Protein AF-A0A943JZH3-F1 (afdb_monomer)

Mean predicted aligned error: 11.74 Å

pLDDT: mean 83.32, std 17.4, range [35.25, 98.69]

Sequence (538 aa):
MVIEKIKKSIILELNKSLDDVIRSIFKEIKNKNYLTVEKKFIINEVYYKFIHKQYTEQYEPFYYLFWEKISEEEIEKRYKSALNTISNKPTLIKSKIENLINNKKSITNIKQYYIDKAILFNNYVKEQEKDKEHLQIINIKNDKIKSFGIDYYFNLINCLYDRLNNYCHLVIVFNEDYYINKWELISKISVFCENFKSEINFKPFIKIQEKLEQDLQENLKSNKYINFNKDLQNEILNFYSAISYGFYFKDLFISNDSKTNILVLQKIQYDESIVFCPNCFSDKVGGNSYTKLLQKSFECSNDNCIAKNRDLRGKRYTFLSAKIQNKKFDLKEKDYVPKEIYKSFRRDIFDKKVDILEHLIYLYTFTNENILLYDMDINIEKYNTLERNIYNYESYLYDDKNINSFFKLPIIRIMISVIKSIKESKEDYIVTDDILIKNANSTDFLYSLNKNQFNIAITSPPYYNARDYSKWENMILYFIDMVINAKYLYDKIEDNGYYVYNISDIVAMDNIYVKSKMCKKRQMLSSYSVVFFSLLGF

Radius of gyration: 29.94 Å; Cα contacts (8 Å, |Δi|>4): 718; chains: 1; bounding box: 66×67×86 Å

Nearest PDB structures (foldseek):
  3ajd-assembly1_A  TM=4.504E-01  e=1.687E+00  Methanocaldococcus jannaschii
  8rpr-assembly1_A  TM=4.526E-01  e=2.588E+00  Streptomyces griseoviridis
  3a4t-assembly2_B  TM=4.773E-01  e=6.779E+00  Methanocaldococcus jannaschii
  3v8v-assembly2_B  TM=4.664E-01  e=7.959E+00  Escherichia coli K-12
  3m6u-assembly1_A  TM=4.087E-01  e=7.959E+00  Thermus thermophilus HB8

Foldseek 3Di:
DLVVVVVVQLLVQLLVVCVVVLVVLVVVCVVVVLDPDDPVVCSPPVSVCVVVVNDDPSCVSVVVSSCVRDPPVRSVVSSVVSVVVPVVCVVLCVLVSCLCVVCVDPPVVLVVLLLVLLVVQVVVVCVLCPQAFQEEEEEDDVVCCVVFNLVVVLVVLVVNQVRHDAQGKYKYKYADDDDPCPLLSVLLVVVSQFFQDWAQPQVQLVVCLVVLLVVVLVVQVPDPQFQDDPLLSVLSCVLSNTDGGHWAWDAWAAEPVRRMIMTMTGHHAQDPDQRADSQNRDSQWDWPDAQAVSWIKIKHQDQSRPQQDPVRTGDIDTSVRSNVVSCVSVADPLQDQDPVLVVQCPPSYHHPVDPPVSSCCNVRDGAQGEYEYEPDPDDCVVCVVSRYHYDYDYDDDDPPHDDPSSCVGSLNVSLLVLLVRGDQAPQQDDDPDPDDDDDDDLLVVLSHHHFARAQEAADADQADVPDPVHDDQAQSVVLSVVLSSLLSVVRRHHVNGYYHYDDDWDQDQRCSSHNDSNSGGTGPPVSSSSNSSVSSPD

Structure (mmCIF, N/CA/C/O backbone):
data_AF-A0A943JZH3-F1
#
_entry.id   AF-A0A943JZH3-F1
#
loop_
_atom_site.group_PDB
_atom_site.id
_atom_site.type_symbol
_atom_site.label_atom_id
_atom_site.label_alt_id
_atom_site.label_comp_id
_atom_site.label_asym_id
_atom_site.label_entity_id
_atom_site.label_seq_id
_atom_site.pdbx_PDB_ins_code
_atom_site.Cartn_x
_atom_site.Cartn_y
_atom_site.Cartn_z
_atom_site.occupancy
_atom_site.B_iso_or_equiv
_atom_site.auth_seq_id
_atom_site.auth_comp_id
_atom_site.auth_asym_id
_atom_site.auth_atom_id
_atom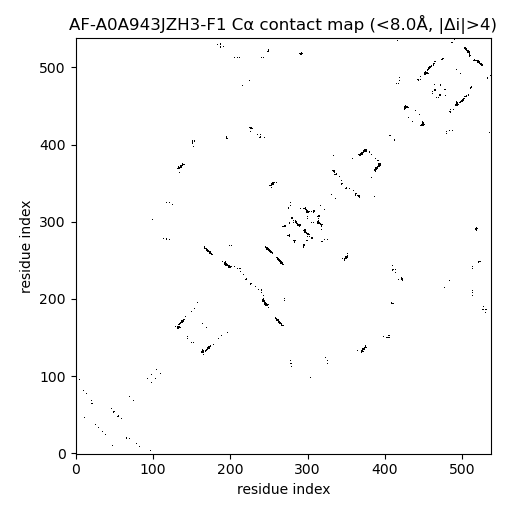_site.pdbx_PDB_model_num
ATOM 1 N N . MET A 1 1 ? 22.282 21.977 -49.004 1.00 36.91 1 MET A N 1
ATOM 2 C CA . MET A 1 1 ? 22.095 21.048 -47.858 1.00 36.91 1 MET A CA 1
ATOM 3 C C . MET A 1 1 ? 21.893 21.752 -46.503 1.00 36.91 1 MET A C 1
ATOM 5 O O . MET A 1 1 ? 21.003 21.350 -45.768 1.00 36.91 1 MET A O 1
ATOM 9 N N . VAL A 1 2 ? 22.656 22.799 -46.151 1.00 35.25 2 VAL A N 1
ATOM 10 C CA . VAL A 1 2 ? 22.447 23.583 -44.904 1.00 35.25 2 VAL A CA 1
ATOM 11 C C . VAL A 1 2 ? 21.152 24.412 -44.949 1.00 35.25 2 VAL A C 1
ATOM 13 O O . VAL A 1 2 ? 20.365 24.373 -44.009 1.00 35.25 2 VAL A O 1
ATOM 16 N N . ILE A 1 3 ? 20.866 25.054 -46.086 1.00 40.19 3 ILE A N 1
ATOM 17 C CA . ILE A 1 3 ? 19.634 25.833 -46.325 1.00 40.19 3 ILE A CA 1
ATOM 18 C C . ILE A 1 3 ? 18.367 24.969 -46.172 1.00 40.19 3 ILE A C 1
ATOM 20 O O . ILE A 1 3 ? 17.413 25.365 -45.516 1.00 40.19 3 ILE A O 1
ATOM 24 N N . GLU A 1 4 ? 18.387 23.747 -46.705 1.00 46.22 4 GLU A N 1
ATOM 25 C CA . GLU A 1 4 ? 17.337 22.723 -46.549 1.00 46.22 4 GLU A CA 1
ATOM 26 C C . GLU A 1 4 ? 17.054 22.369 -45.073 1.00 46.22 4 GLU A C 1
ATOM 28 O O . GLU A 1 4 ? 15.905 22.209 -44.659 1.00 46.22 4 GLU A O 1
ATOM 33 N N . LYS A 1 5 ? 18.100 22.292 -44.242 1.00 43.66 5 LYS A N 1
ATOM 34 C CA . LYS A 1 5 ? 17.989 21.971 -42.809 1.00 43.66 5 LYS A CA 1
ATOM 35 C C . LYS A 1 5 ? 17.507 23.159 -41.969 1.00 43.66 5 LYS A C 1
ATOM 37 O O . LYS A 1 5 ? 16.774 22.961 -40.997 1.00 43.66 5 LYS A O 1
ATOM 42 N N . ILE A 1 6 ? 17.864 24.380 -42.370 1.00 47.06 6 ILE A N 1
ATOM 43 C CA . ILE A 1 6 ? 17.334 25.623 -41.793 1.00 47.06 6 ILE A CA 1
ATOM 44 C C . ILE A 1 6 ? 15.840 25.740 -42.117 1.00 47.06 6 ILE A C 1
ATOM 46 O O . ILE A 1 6 ? 15.041 25.937 -41.204 1.00 47.06 6 ILE A O 1
ATOM 50 N N . LYS A 1 7 ? 15.445 25.479 -43.373 1.00 49.16 7 LYS A N 1
ATOM 51 C CA . LYS A 1 7 ? 14.034 25.401 -43.785 1.00 49.16 7 LYS A CA 1
ATOM 52 C C . LYS A 1 7 ? 13.256 24.388 -42.940 1.00 49.16 7 LYS A C 1
ATOM 54 O O . LYS A 1 7 ? 12.235 24.746 -42.368 1.00 49.16 7 LYS A O 1
ATOM 59 N N . LYS A 1 8 ? 13.771 23.167 -42.746 1.00 51.53 8 LYS A N 1
ATOM 60 C CA . LYS A 1 8 ? 13.128 22.162 -41.872 1.00 51.53 8 LYS A CA 1
ATOM 61 C C . LYS A 1 8 ? 12.994 22.609 -40.414 1.00 51.53 8 LYS A C 1
ATOM 63 O O . LYS A 1 8 ? 11.978 22.320 -39.794 1.00 51.53 8 LYS A O 1
ATOM 68 N N . SER A 1 9 ? 13.979 23.322 -39.869 1.00 50.03 9 SER A N 1
ATOM 69 C CA . SER A 1 9 ? 13.925 23.840 -38.490 1.00 50.03 9 SER A CA 1
ATOM 70 C C . SER A 1 9 ? 12.879 24.945 -38.326 1.00 50.03 9 SER A C 1
ATOM 72 O O . SER A 1 9 ? 12.136 24.937 -37.348 1.00 50.03 9 SER A O 1
ATOM 74 N N . ILE A 1 10 ? 12.774 25.837 -39.315 1.00 52.81 10 ILE A N 1
ATOM 75 C CA . ILE A 1 10 ? 11.742 26.880 -39.385 1.00 52.81 10 ILE A CA 1
ATOM 76 C C . ILE A 1 10 ? 10.349 26.242 -39.497 1.00 52.81 10 ILE A C 1
ATOM 78 O O . ILE A 1 10 ? 9.452 26.590 -38.736 1.00 52.81 10 ILE A O 1
ATOM 82 N N . ILE A 1 11 ? 10.190 25.234 -40.364 1.00 53.19 11 ILE A N 1
ATOM 83 C CA . ILE A 1 11 ? 8.950 24.455 -40.526 1.00 53.19 11 ILE A CA 1
ATOM 84 C C . ILE A 1 11 ? 8.542 23.772 -39.213 1.00 53.19 11 ILE A C 1
ATOM 86 O O . ILE A 1 11 ? 7.365 23.756 -38.863 1.00 53.19 11 ILE A O 1
ATOM 90 N N . LEU A 1 12 ? 9.501 23.237 -38.453 1.00 54.97 12 LEU A N 1
ATOM 91 C CA . LEU A 1 12 ? 9.238 22.594 -37.164 1.00 54.97 12 LEU A CA 1
ATOM 92 C C . LEU A 1 12 ? 8.768 23.592 -36.101 1.00 54.97 12 LEU A C 1
ATOM 94 O O . LEU A 1 12 ? 7.904 23.253 -35.298 1.00 54.97 12 LEU A O 1
ATOM 98 N N . GLU A 1 13 ? 9.324 24.803 -36.079 1.00 56.16 13 GLU A N 1
ATOM 99 C CA . GLU A 1 13 ? 8.929 25.849 -35.129 1.00 56.16 13 GLU A CA 1
ATOM 100 C C . GLU A 1 13 ? 7.569 26.466 -35.486 1.00 56.16 13 GLU A C 1
ATOM 102 O O . GLU A 1 13 ? 6.725 26.670 -34.616 1.00 56.16 13 GLU A O 1
ATOM 107 N N . LEU A 1 14 ? 7.297 26.625 -36.780 1.00 56.81 14 LEU A N 1
ATOM 108 C CA . LEU A 1 14 ? 5.980 26.983 -37.302 1.00 56.81 14 LEU A CA 1
ATOM 109 C C . LEU A 1 14 ? 4.910 25.950 -36.947 1.00 56.81 14 LEU A C 1
ATOM 111 O O . LEU A 1 14 ? 3.885 26.309 -36.371 1.00 56.81 14 LEU A O 1
ATOM 115 N N . ASN A 1 15 ? 5.182 24.664 -37.190 1.00 57.47 15 ASN A N 1
ATOM 116 C CA . ASN A 1 15 ? 4.299 23.559 -36.806 1.00 57.47 15 ASN A CA 1
ATOM 117 C C . ASN A 1 15 ? 3.956 23.586 -35.313 1.00 57.47 15 ASN A C 1
ATOM 119 O O . ASN A 1 15 ? 2.825 23.315 -34.918 1.00 57.47 15 ASN A O 1
ATOM 123 N N . LYS A 1 16 ? 4.925 23.939 -34.461 1.00 58.56 16 LYS A N 1
ATOM 124 C CA . LYS A 1 16 ? 4.704 24.056 -33.014 1.00 58.56 16 LYS A CA 1
ATOM 125 C C . LYS A 1 16 ? 3.783 25.209 -32.646 1.00 58.56 16 LYS A C 1
ATOM 127 O O . LYS A 1 16 ? 3.013 25.049 -31.699 1.00 58.56 16 LYS A O 1
ATOM 132 N N . SER A 1 17 ? 3.875 26.334 -33.355 1.00 64.19 17 SER A N 1
ATOM 133 C CA . SER A 1 17 ? 2.992 27.484 -33.151 1.00 64.19 17 SER A CA 1
ATOM 134 C C . SER A 1 17 ? 1.557 27.197 -33.594 1.00 64.19 17 SER A C 1
ATOM 136 O O . SER A 1 17 ? 0.642 27.825 -33.086 1.00 64.19 17 SER A O 1
ATOM 138 N N . LEU A 1 18 ? 1.346 26.228 -34.491 1.00 62.41 18 LEU A N 1
ATOM 139 C CA . LEU A 1 18 ? 0.044 25.881 -35.074 1.00 62.41 18 LEU A CA 1
ATOM 140 C C . LEU A 1 18 ? -0.568 24.588 -34.508 1.00 62.41 18 LEU A C 1
ATOM 142 O O . LEU A 1 18 ? -1.625 24.160 -34.963 1.00 62.41 18 LEU A O 1
ATOM 146 N N . ASP A 1 19 ? 0.070 23.965 -33.511 1.00 65.50 19 ASP A N 1
ATOM 147 C CA . ASP A 1 19 ? -0.295 22.637 -32.989 1.00 65.50 19 ASP A CA 1
ATOM 148 C C . ASP A 1 19 ? -1.756 22.572 -32.502 1.00 65.50 19 ASP A C 1
ATOM 150 O O . ASP A 1 19 ? -2.438 21.576 -32.729 1.00 65.50 19 ASP A O 1
ATOM 154 N N . ASP A 1 20 ? -2.282 23.644 -31.908 1.00 68.12 20 ASP A N 1
ATOM 155 C CA . ASP A 1 20 ? -3.675 23.688 -31.441 1.00 68.12 20 ASP A CA 1
ATOM 156 C C . ASP A 1 20 ? -4.684 23.745 -32.600 1.00 68.12 20 ASP A C 1
ATOM 158 O O . ASP A 1 20 ? -5.693 23.034 -32.578 1.00 68.12 20 ASP A O 1
ATOM 162 N N . VAL A 1 21 ? -4.368 24.500 -33.659 1.00 69.25 21 VAL A N 1
ATOM 163 C CA . VAL A 1 21 ? -5.164 24.563 -34.899 1.00 69.25 21 VAL A CA 1
ATOM 164 C C . VAL A 1 21 ? -5.150 23.198 -35.588 1.00 69.25 21 VAL A C 1
ATOM 166 O O . VAL A 1 21 ? -6.199 22.650 -35.924 1.00 69.25 21 VAL A O 1
ATOM 169 N N . ILE A 1 22 ? -3.970 22.584 -35.693 1.00 65.56 22 ILE A N 1
ATOM 170 C CA . ILE A 1 22 ? -3.788 21.252 -36.277 1.00 65.56 22 ILE A CA 1
ATOM 171 C C . ILE A 1 22 ? -4.570 20.202 -35.477 1.00 65.56 22 ILE A C 1
ATOM 173 O O . ILE A 1 22 ? -5.293 19.396 -36.058 1.00 65.56 22 ILE A O 1
ATOM 177 N N . ARG A 1 23 ? -4.494 20.207 -34.140 1.00 67.50 23 ARG A N 1
ATOM 178 C CA . ARG A 1 23 ? -5.261 19.281 -33.285 1.00 67.50 23 ARG A CA 1
ATOM 179 C C . ARG A 1 23 ? -6.768 19.432 -33.465 1.00 67.50 23 ARG A C 1
ATOM 181 O O . ARG A 1 23 ? -7.463 18.415 -33.447 1.00 67.50 23 ARG A O 1
ATOM 188 N N . SER A 1 24 ? -7.249 20.662 -33.632 1.00 72.12 24 SER A N 1
ATOM 189 C CA . SER A 1 24 ? -8.657 20.960 -33.901 1.00 72.12 24 SER A CA 1
ATOM 190 C C . SER A 1 24 ? -9.103 20.357 -35.237 1.00 72.12 24 SER A C 1
ATOM 192 O O . SER A 1 24 ? -10.037 19.555 -35.259 1.00 72.12 24 SER A O 1
ATOM 194 N N . ILE A 1 25 ? -8.357 20.616 -36.317 1.00 67.81 25 ILE A N 1
ATOM 195 C CA . ILE A 1 25 ? -8.622 20.065 -37.659 1.00 67.81 25 ILE A CA 1
ATOM 196 C C . ILE A 1 25 ? -8.600 18.532 -37.638 1.00 67.81 25 ILE A C 1
ATOM 198 O O . ILE A 1 25 ? -9.497 17.883 -38.168 1.00 67.81 25 ILE A O 1
ATOM 202 N N . PHE A 1 26 ? -7.628 17.925 -36.951 1.00 66.94 26 PHE A N 1
ATOM 203 C CA . PHE A 1 26 ? -7.544 16.469 -36.808 1.00 66.94 26 PHE A CA 1
ATOM 204 C C . PHE A 1 26 ? -8.751 15.850 -36.111 1.00 66.94 26 PHE A C 1
ATOM 206 O O . PHE A 1 26 ? -9.197 14.769 -36.494 1.00 66.94 26 PHE A O 1
ATOM 213 N N . LYS A 1 27 ? -9.251 16.499 -35.055 1.00 71.62 27 LYS A N 1
ATOM 214 C CA . LYS A 1 27 ? -10.446 16.035 -34.347 1.00 71.62 27 LYS A CA 1
ATOM 215 C C . LYS A 1 27 ? -11.656 16.075 -35.281 1.00 71.62 27 LYS A C 1
ATOM 217 O O . LYS A 1 27 ? -12.453 15.146 -35.275 1.00 71.62 27 LYS A O 1
ATOM 222 N N . GLU A 1 28 ? -11.743 17.103 -36.117 1.00 71.38 28 GLU A N 1
ATOM 223 C CA . GLU A 1 28 ? -12.817 17.274 -37.092 1.00 71.38 28 GLU A CA 1
ATOM 224 C C . GLU A 1 28 ? -12.761 16.250 -38.235 1.00 71.38 28 GLU A C 1
ATOM 226 O O . GLU A 1 28 ? -13.767 15.615 -38.538 1.00 71.38 28 GLU A O 1
ATOM 231 N N . ILE A 1 29 ? -11.575 16.008 -38.802 1.00 67.00 29 ILE A N 1
ATOM 232 C CA . ILE A 1 29 ? -11.357 14.997 -39.851 1.00 67.00 29 ILE A CA 1
ATOM 233 C C . ILE A 1 29 ? -11.653 13.589 -39.324 1.00 67.00 29 ILE A C 1
ATOM 235 O O . ILE A 1 29 ? -12.284 12.790 -40.016 1.00 67.00 29 ILE A O 1
ATOM 239 N N . LYS A 1 30 ? -11.249 13.293 -38.080 1.00 66.75 30 LYS A N 1
ATOM 240 C CA . LYS A 1 30 ? -11.529 12.006 -37.431 1.00 66.75 30 LYS A CA 1
ATOM 241 C C . LYS A 1 30 ? -13.023 11.812 -37.161 1.00 66.75 30 LYS A C 1
ATOM 243 O O . LYS A 1 30 ? -13.523 10.710 -37.335 1.00 66.75 30 LYS A O 1
ATOM 248 N N . ASN A 1 31 ? -13.730 12.868 -36.759 1.00 67.38 31 ASN A N 1
ATOM 249 C CA . ASN A 1 31 ? -15.173 12.811 -36.514 1.00 67.38 31 ASN A CA 1
ATOM 250 C C . ASN A 1 31 ? -15.989 12.653 -37.805 1.00 67.38 31 ASN A C 1
ATOM 252 O O . ASN A 1 31 ? -17.077 12.090 -37.760 1.00 67.38 31 ASN A O 1
ATOM 256 N N . LYS A 1 32 ? -15.471 13.133 -38.942 1.00 64.25 32 LYS A N 1
ATOM 257 C CA . LYS A 1 32 ? -16.131 13.049 -40.252 1.00 64.25 32 LYS A CA 1
ATOM 258 C C . LYS A 1 32 ? -15.670 11.841 -41.103 1.00 64.25 32 LYS A C 1
ATOM 260 O O . LYS A 1 32 ? -16.020 11.762 -42.272 1.00 64.25 32 LYS A O 1
ATOM 265 N N . ASN A 1 33 ? -14.918 10.891 -40.527 1.00 59.62 33 ASN A N 1
ATOM 266 C CA . ASN A 1 33 ? -14.458 9.634 -41.155 1.00 59.62 33 ASN A CA 1
ATOM 267 C C . ASN A 1 33 ? -13.642 9.766 -42.461 1.00 59.62 33 ASN A C 1
ATOM 269 O O . ASN A 1 33 ? -13.533 8.805 -43.218 1.00 59.62 33 ASN A O 1
ATOM 273 N N . TYR A 1 34 ? -13.005 10.910 -42.722 1.00 57.19 34 TYR A N 1
ATOM 274 C CA . TYR A 1 34 ? -12.366 11.138 -44.024 1.00 57.19 34 TYR A CA 1
ATOM 275 C C . TYR A 1 34 ? -11.031 10.393 -44.245 1.00 57.19 34 TYR A C 1
ATOM 277 O O . TYR A 1 34 ? -10.649 10.217 -45.397 1.00 57.19 34 TYR A O 1
ATOM 285 N N . LEU A 1 35 ? -10.305 9.944 -43.203 1.00 56.00 35 LEU A N 1
ATOM 286 C CA . LEU A 1 35 ? -8.982 9.297 -43.355 1.00 56.00 35 LEU A CA 1
ATOM 287 C C . LEU A 1 35 ? -8.632 8.297 -42.226 1.00 56.00 35 LEU A C 1
ATOM 289 O O . LEU A 1 35 ? -8.733 8.621 -41.042 1.00 56.00 35 LEU A O 1
ATOM 293 N N . THR A 1 36 ? -8.086 7.127 -42.587 1.00 53.16 36 THR A N 1
ATOM 294 C CA . THR A 1 36 ? -7.450 6.134 -41.689 1.00 53.16 36 THR A CA 1
ATOM 295 C C . THR A 1 36 ? -5.922 6.274 -41.676 1.00 53.16 36 THR A C 1
ATOM 297 O O . THR A 1 36 ? -5.198 5.335 -42.001 1.00 53.16 36 THR A O 1
ATOM 300 N N . VAL A 1 37 ? -5.394 7.456 -41.346 1.00 50.91 37 VAL A N 1
ATOM 301 C CA . VAL A 1 37 ? -3.937 7.696 -41.353 1.00 50.91 37 VAL A CA 1
ATOM 302 C C . VAL A 1 37 ? -3.449 8.139 -39.972 1.00 50.91 37 VAL A C 1
ATOM 304 O O . VAL A 1 37 ? -4.089 8.937 -39.286 1.00 50.91 37 VAL A O 1
ATOM 307 N N . GLU A 1 38 ? -2.298 7.611 -39.541 1.00 55.22 38 GLU A N 1
ATOM 308 C CA . GLU A 1 38 ? -1.691 7.942 -38.251 1.00 55.22 38 GLU A CA 1
ATOM 309 C C . GLU A 1 38 ? -1.389 9.445 -38.118 1.00 55.22 38 GLU A C 1
ATOM 311 O O . GLU A 1 38 ? -0.758 10.064 -38.978 1.00 55.22 38 GLU A O 1
ATOM 316 N N . LYS A 1 39 ? -1.740 10.020 -36.958 1.00 52.00 39 LYS A N 1
ATOM 317 C CA . LYS A 1 39 ? -1.548 11.443 -36.615 1.00 52.00 39 LYS A CA 1
ATOM 318 C C . LYS A 1 39 ? -0.130 11.962 -36.882 1.00 52.00 39 LYS A C 1
ATOM 320 O O . LYS A 1 39 ? 0.056 13.124 -37.226 1.00 52.00 39 LYS A O 1
ATOM 325 N N . LYS A 1 40 ? 0.881 11.109 -36.716 1.00 52.22 40 LYS A N 1
ATOM 326 C CA . LYS A 1 40 ? 2.295 11.470 -36.874 1.00 52.22 40 LYS A CA 1
ATOM 327 C C . LYS A 1 40 ? 2.727 11.579 -38.344 1.00 52.22 40 LYS A C 1
ATOM 329 O O . LYS A 1 40 ? 3.679 12.300 -38.628 1.00 52.22 40 LYS A O 1
ATOM 334 N N . PHE A 1 41 ? 2.033 10.885 -39.248 1.00 52.12 41 PHE A N 1
ATOM 335 C CA . PHE A 1 41 ? 2.331 10.849 -40.680 1.00 52.12 41 PHE A CA 1
ATOM 336 C C . PHE A 1 41 ? 1.772 12.090 -41.392 1.00 52.12 41 PHE A C 1
ATOM 338 O O . PHE A 1 41 ? 2.517 12.795 -42.066 1.00 52.12 41 PHE A O 1
ATOM 345 N N . ILE A 1 42 ? 0.509 12.448 -41.123 1.00 54.09 42 ILE A N 1
ATOM 346 C CA . ILE A 1 42 ? -0.136 13.648 -41.688 1.00 54.09 42 ILE A CA 1
ATOM 347 C C . ILE A 1 42 ? 0.601 14.940 -41.272 1.00 54.09 42 ILE A C 1
ATOM 349 O O . ILE A 1 42 ? 0.840 15.796 -42.116 1.00 54.09 42 ILE A O 1
ATOM 353 N N . ILE A 1 43 ? 1.029 15.077 -40.005 1.00 54.06 43 ILE A N 1
ATOM 354 C CA . ILE A 1 43 ? 1.710 16.299 -39.513 1.00 54.06 43 ILE A CA 1
ATOM 355 C C . ILE A 1 43 ? 3.024 16.578 -40.259 1.00 54.06 43 ILE A C 1
ATOM 357 O O . ILE A 1 43 ? 3.358 17.735 -40.508 1.00 54.06 43 ILE A O 1
ATOM 361 N N . ASN A 1 44 ? 3.780 15.535 -40.606 1.00 52.38 44 ASN A N 1
ATOM 362 C CA . ASN A 1 44 ? 5.085 15.698 -41.246 1.00 52.38 44 ASN A CA 1
ATOM 363 C C . ASN A 1 44 ? 4.987 15.806 -42.774 1.00 52.38 44 ASN A C 1
ATOM 365 O O . ASN A 1 44 ? 5.708 16.613 -43.351 1.00 52.38 44 ASN A O 1
ATOM 369 N N . GLU A 1 45 ? 4.109 15.035 -43.424 1.00 52.22 45 GLU A N 1
ATOM 370 C CA . GLU A 1 45 ? 3.991 15.012 -44.892 1.00 52.22 45 GLU A CA 1
ATOM 371 C C . GLU A 1 45 ? 3.119 16.147 -45.439 1.00 52.22 45 GLU A C 1
ATOM 373 O O . GLU A 1 45 ? 3.532 16.846 -46.364 1.00 52.22 45 GLU A O 1
ATOM 378 N N . VAL A 1 46 ? 1.941 16.384 -44.850 1.00 51.44 46 VAL A N 1
ATOM 379 C CA . VAL A 1 46 ? 0.965 17.345 -45.396 1.00 51.44 46 VAL A CA 1
ATOM 380 C C . VAL A 1 46 ? 1.466 18.775 -45.244 1.00 51.44 46 VAL A C 1
ATOM 382 O O . VAL A 1 46 ? 1.356 19.557 -46.182 1.00 51.44 46 VAL A O 1
ATOM 385 N N . TYR A 1 47 ? 2.100 19.105 -44.116 1.00 54.47 47 TYR A N 1
ATOM 386 C CA . TYR A 1 47 ? 2.610 20.453 -43.857 1.00 54.47 47 TYR A CA 1
ATOM 387 C C . TYR A 1 47 ? 3.918 20.766 -44.605 1.00 54.47 47 TYR A C 1
ATOM 389 O O . TYR A 1 47 ? 4.121 21.891 -45.063 1.00 54.47 47 TYR A O 1
ATOM 397 N N . TYR A 1 48 ? 4.799 19.771 -44.777 1.00 51.16 48 TYR A N 1
ATOM 398 C CA . TYR A 1 48 ? 6.007 19.931 -45.593 1.00 51.16 48 TYR A CA 1
ATOM 399 C C . TYR A 1 48 ? 5.639 20.174 -47.063 1.00 51.16 48 TYR A C 1
ATOM 401 O O . TYR A 1 48 ? 6.149 21.109 -47.676 1.00 51.16 48 TYR A O 1
ATOM 409 N N . LYS A 1 49 ? 4.684 19.407 -47.602 1.00 51.22 49 LYS A N 1
ATOM 410 C CA . LYS A 1 49 ? 4.169 19.593 -48.965 1.00 51.22 49 LYS A CA 1
ATOM 411 C C . LYS A 1 49 ? 3.367 20.893 -49.131 1.00 51.22 49 LYS A C 1
ATOM 413 O O . LYS A 1 49 ? 3.516 21.561 -50.149 1.00 51.22 49 LYS A O 1
ATOM 418 N N . PHE A 1 50 ? 2.630 21.322 -48.102 1.00 52.00 50 PHE A N 1
ATOM 419 C CA . PHE A 1 50 ? 1.874 22.585 -48.072 1.00 52.00 50 PHE A CA 1
ATOM 420 C C . PHE A 1 50 ? 2.749 23.833 -48.225 1.00 52.00 50 PHE A C 1
ATOM 422 O O . PHE A 1 50 ? 2.509 24.654 -49.105 1.00 52.00 50 PHE A O 1
ATOM 429 N N . ILE A 1 51 ? 3.807 23.958 -47.413 1.00 49.03 51 ILE A N 1
ATOM 430 C CA . ILE A 1 51 ? 4.731 25.107 -47.466 1.00 49.03 51 ILE A CA 1
ATOM 431 C C . ILE A 1 51 ? 5.475 25.165 -48.804 1.00 49.03 51 ILE A C 1
ATOM 433 O O . ILE A 1 51 ? 5.814 26.243 -49.290 1.00 49.03 51 ILE A O 1
ATOM 437 N N . HIS A 1 52 ? 5.710 24.008 -49.419 1.00 47.91 52 HIS A N 1
ATOM 438 C CA . HIS A 1 52 ? 6.346 23.908 -50.726 1.00 47.91 52 HIS A CA 1
ATOM 439 C C . HIS A 1 52 ? 5.362 23.982 -51.906 1.00 47.91 52 HIS A C 1
ATOM 441 O O . HIS A 1 52 ? 5.794 23.798 -53.042 1.00 47.91 52 HIS A O 1
ATOM 447 N N . LYS A 1 53 ? 4.073 24.281 -51.664 1.00 50.50 53 LYS A N 1
ATOM 448 C CA . LYS A 1 53 ? 3.001 24.334 -52.679 1.00 50.50 53 LYS A CA 1
ATOM 449 C C . LYS A 1 53 ? 2.902 23.062 -53.537 1.00 50.50 53 LYS A C 1
ATOM 451 O O . LYS A 1 53 ? 2.509 23.113 -54.698 1.00 50.50 53 LYS A O 1
ATOM 456 N N . GLN A 1 54 ? 3.254 21.910 -52.972 1.00 48.31 54 GLN A N 1
ATOM 457 C CA . GLN A 1 54 ? 3.123 20.609 -53.621 1.00 48.31 54 GLN A CA 1
ATOM 458 C C . GLN A 1 54 ? 1.757 20.021 -53.268 1.00 48.31 54 GLN A C 1
ATOM 460 O O . GLN A 1 54 ? 1.614 19.299 -52.283 1.00 48.31 54 GLN A O 1
ATOM 465 N N . TYR A 1 55 ? 0.741 20.395 -54.043 1.00 50.03 55 TYR A N 1
ATOM 466 C CA . TYR A 1 55 ? -0.624 19.907 -53.859 1.00 50.03 55 TYR A CA 1
ATOM 467 C C . TYR A 1 55 ? -0.732 18.426 -54.233 1.00 50.03 55 TYR A C 1
ATOM 469 O O . TYR A 1 55 ? -0.200 17.990 -55.252 1.00 50.03 55 TYR A O 1
ATOM 477 N N . THR A 1 56 ? -1.453 17.657 -53.422 1.00 54.75 56 THR A N 1
ATOM 478 C CA . THR A 1 56 ? -1.880 16.296 -53.767 1.00 54.75 56 THR A CA 1
ATOM 479 C C . THR A 1 56 ? -3.344 16.138 -53.376 1.00 54.75 56 THR A C 1
ATOM 481 O O . THR A 1 56 ? -3.685 16.409 -52.222 1.00 54.75 56 THR A O 1
ATOM 484 N N . GLU A 1 57 ? -4.180 15.672 -54.305 1.00 54.06 57 GLU A N 1
ATOM 485 C CA . GLU A 1 57 ? -5.645 15.541 -54.156 1.00 54.06 57 GLU A CA 1
ATOM 486 C C . GLU A 1 57 ? -6.060 14.767 -52.892 1.00 54.06 57 GLU A C 1
ATOM 488 O O . GLU A 1 57 ? -7.043 15.101 -52.241 1.00 54.06 57 GLU A O 1
ATOM 493 N N . GLN A 1 58 ? -5.238 13.809 -52.448 1.00 56.34 58 GLN A N 1
ATOM 494 C CA . GLN A 1 58 ? -5.465 13.014 -51.235 1.00 56.34 58 GLN A CA 1
ATOM 495 C C . GLN A 1 58 ? -5.645 13.841 -49.938 1.00 56.34 58 GLN A C 1
ATOM 497 O O . GLN A 1 58 ? -6.206 13.332 -48.967 1.00 56.34 58 GLN A O 1
ATOM 502 N N . TYR A 1 59 ? -5.170 15.093 -49.884 1.00 58.09 59 TYR A N 1
ATOM 503 C CA . TYR A 1 59 ? -5.205 15.931 -48.672 1.00 58.09 59 TYR A CA 1
ATOM 504 C C . TYR A 1 59 ? -5.989 17.242 -48.835 1.00 58.09 59 TYR A C 1
ATOM 506 O O . TYR A 1 59 ? -5.948 18.089 -47.941 1.00 58.09 59 TYR A O 1
ATOM 514 N N . GLU A 1 60 ? -6.742 17.398 -49.926 1.00 57.88 60 GLU A N 1
ATOM 515 C CA . GLU A 1 60 ? -7.573 18.578 -50.208 1.00 57.88 60 GLU A CA 1
ATOM 516 C C . GLU A 1 60 ? -8.503 18.990 -49.041 1.00 57.88 60 GLU A C 1
ATOM 518 O O . GLU A 1 60 ? -8.496 20.170 -48.671 1.00 57.88 60 GLU A O 1
ATOM 523 N N . PRO A 1 61 ? -9.193 18.063 -48.336 1.00 60.72 61 PRO A N 1
ATOM 524 C CA . PRO A 1 61 ? -10.057 18.434 -47.210 1.00 60.72 61 PRO A CA 1
ATOM 525 C C . PRO A 1 61 ? -9.298 19.052 -46.026 1.00 60.72 61 PRO A C 1
ATOM 527 O O . PRO A 1 61 ? -9.850 19.865 -45.285 1.00 60.72 61 PRO A O 1
ATOM 530 N N . PHE A 1 62 ? -8.026 18.682 -45.830 1.00 61.78 62 PHE A N 1
ATOM 531 C CA . PHE A 1 62 ? -7.185 19.271 -44.785 1.00 61.78 62 PHE A CA 1
ATOM 532 C C . PHE A 1 62 ? -6.811 20.715 -45.133 1.00 61.78 62 PHE A C 1
ATOM 534 O O . PHE A 1 62 ? -6.826 21.572 -44.252 1.00 61.78 62 PHE A O 1
ATOM 541 N N . TYR A 1 63 ? -6.499 20.992 -46.403 1.00 57.75 63 TYR A N 1
ATOM 542 C CA . TYR A 1 63 ? -6.113 22.328 -46.859 1.00 57.75 63 TYR A CA 1
ATOM 543 C C . TYR A 1 63 ? -7.261 23.332 -46.754 1.00 57.75 63 TYR A C 1
ATOM 545 O O . TYR A 1 63 ? -7.040 24.444 -46.278 1.00 57.75 63 TYR A O 1
ATOM 553 N N . TYR A 1 64 ? -8.480 22.922 -47.110 1.00 63.75 64 TYR A N 1
ATOM 554 C CA . TYR A 1 64 ? -9.672 23.759 -46.973 1.00 63.75 64 TYR A CA 1
ATOM 555 C C . TYR A 1 64 ? -9.935 24.148 -45.507 1.00 63.75 64 TYR A C 1
ATOM 557 O O . TYR A 1 64 ? -9.989 25.329 -45.170 1.00 63.75 64 TYR A O 1
ATOM 565 N N . LEU A 1 65 ? -9.995 23.157 -44.608 1.00 64.06 65 LEU A N 1
ATOM 566 C CA . LEU A 1 65 ? -10.241 23.382 -43.175 1.00 64.06 65 LEU A CA 1
ATOM 567 C C . LEU A 1 65 ? -9.123 24.172 -42.487 1.00 64.06 65 LEU A C 1
ATOM 569 O O . LEU A 1 65 ? -9.347 24.803 -41.454 1.00 64.06 65 LEU A O 1
ATOM 573 N N . PHE A 1 66 ? -7.903 24.098 -43.019 1.00 62.22 66 PHE A N 1
ATOM 574 C CA . PHE A 1 66 ? -6.786 24.883 -42.522 1.00 62.22 66 PHE A CA 1
ATOM 575 C C . PHE A 1 66 ? -6.984 26.369 -42.831 1.00 62.22 66 PHE A C 1
ATOM 577 O O . PHE A 1 66 ? -6.954 27.172 -41.903 1.00 62.22 66 PHE A O 1
ATOM 584 N N . TRP A 1 67 ? -7.273 26.728 -44.084 1.00 59.41 67 TRP A N 1
ATOM 585 C CA . TRP A 1 67 ? -7.496 28.123 -44.490 1.00 59.41 67 TRP A CA 1
ATOM 586 C C . TRP A 1 67 ? -8.778 28.744 -43.928 1.00 59.41 67 TRP A C 1
ATOM 588 O O . TRP A 1 67 ? -8.835 29.953 -43.732 1.00 59.41 67 TRP A O 1
ATOM 598 N N . GLU A 1 68 ? -9.775 27.930 -43.586 1.00 70.31 68 GLU A N 1
ATOM 599 C CA . GLU A 1 68 ? -10.963 28.392 -42.860 1.00 70.31 68 GLU A CA 1
ATOM 600 C C . GLU A 1 68 ? -10.636 28.825 -41.417 1.00 70.31 68 GLU A C 1
ATOM 602 O O . GLU A 1 68 ? -11.309 29.679 -40.843 1.00 70.31 68 GLU A O 1
ATOM 607 N N . LYS A 1 69 ? -9.591 28.242 -40.810 1.00 67.94 69 LYS A N 1
ATOM 608 C CA . LYS A 1 69 ? -9.250 28.440 -39.391 1.00 67.94 69 LYS A CA 1
ATOM 609 C C . LYS A 1 69 ? -8.048 29.346 -39.151 1.00 67.94 69 LYS A C 1
ATOM 611 O O . LYS A 1 69 ? -7.813 29.704 -37.996 1.00 67.94 69 LYS A O 1
ATOM 616 N N . ILE A 1 70 ? -7.264 29.679 -40.176 1.00 62.78 70 ILE A N 1
ATOM 617 C CA . ILE A 1 70 ? -6.129 30.592 -40.030 1.00 62.78 70 ILE A CA 1
ATOM 618 C C . ILE A 1 70 ? -5.901 31.433 -41.289 1.00 62.78 70 ILE A C 1
ATOM 620 O O . ILE A 1 70 ? -5.844 30.907 -42.398 1.00 62.78 70 ILE A O 1
ATOM 624 N N . SER A 1 71 ? -5.746 32.747 -41.103 1.00 67.06 71 SER A N 1
ATOM 625 C CA . SER A 1 71 ? -5.485 33.698 -42.188 1.00 67.06 71 SER A CA 1
ATOM 626 C C . SER A 1 71 ? -4.000 33.767 -42.563 1.00 67.06 71 SER A C 1
ATOM 628 O O . SER A 1 71 ? -3.118 33.442 -41.762 1.00 67.06 71 SER A O 1
ATOM 630 N N . GLU A 1 72 ? -3.703 34.244 -43.777 1.00 54.53 72 GLU A N 1
ATOM 631 C CA . GLU A 1 72 ? -2.325 34.450 -44.251 1.00 54.53 72 GLU A CA 1
ATOM 632 C C . GLU A 1 72 ? -1.528 35.418 -43.358 1.00 54.53 72 GLU A C 1
ATOM 634 O O . GLU A 1 72 ? -0.377 35.133 -43.022 1.00 54.53 72 GLU A O 1
ATOM 639 N N . GLU A 1 73 ? -2.148 36.503 -42.883 1.00 56.75 73 GLU A N 1
ATOM 640 C CA . GLU A 1 73 ? -1.515 37.455 -41.956 1.00 56.75 73 GLU A CA 1
ATOM 641 C C . GLU A 1 73 ? -1.131 36.805 -40.619 1.00 56.75 73 GLU A C 1
ATOM 643 O O . GLU A 1 73 ? -0.073 37.088 -40.045 1.00 56.75 73 GLU A O 1
ATOM 648 N N . GLU A 1 74 ? -1.968 35.900 -40.107 1.00 59.16 74 GLU A N 1
ATOM 649 C CA . GLU A 1 74 ? -1.698 35.211 -38.850 1.00 59.16 74 GLU A CA 1
ATOM 650 C C . GLU A 1 74 ? -0.583 34.166 -39.000 1.00 59.16 74 GLU A C 1
ATOM 652 O O . GLU A 1 74 ? 0.259 34.018 -38.103 1.00 59.16 74 GLU A O 1
ATOM 657 N N . ILE A 1 75 ? -0.506 33.502 -40.158 1.00 56.38 75 ILE A N 1
ATOM 658 C CA . ILE A 1 75 ? 0.630 32.647 -40.523 1.00 56.38 75 ILE A CA 1
ATOM 659 C C . ILE A 1 75 ? 1.914 33.478 -40.590 1.00 56.38 75 ILE A C 1
ATOM 661 O O . ILE A 1 75 ? 2.925 33.076 -40.013 1.00 56.38 75 ILE A O 1
ATOM 665 N N . GLU A 1 76 ? 1.890 34.648 -41.231 1.00 55.09 76 GLU A N 1
ATOM 666 C CA . GLU A 1 76 ? 3.065 35.513 -41.362 1.00 55.09 76 GLU A CA 1
ATOM 667 C C . GLU A 1 76 ? 3.546 36.038 -39.998 1.00 55.09 76 GLU A C 1
ATOM 669 O O . GLU A 1 76 ? 4.746 36.040 -39.702 1.00 55.09 76 GLU A O 1
ATOM 674 N N . LYS A 1 77 ? 2.619 36.401 -39.105 1.00 64.81 77 LYS A N 1
ATOM 675 C CA . LYS A 1 77 ? 2.928 36.796 -37.723 1.00 64.81 77 LYS A CA 1
ATOM 676 C C . LYS A 1 77 ? 3.587 35.660 -36.938 1.00 64.81 77 LYS A C 1
ATOM 678 O O . LYS A 1 77 ? 4.592 35.875 -36.252 1.00 64.81 77 LYS A O 1
ATOM 683 N N . ARG A 1 78 ? 3.061 34.436 -37.053 1.00 61.09 78 ARG A N 1
ATOM 684 C CA . ARG A 1 78 ? 3.635 33.240 -36.412 1.00 61.09 78 ARG A CA 1
ATOM 685 C C . ARG A 1 78 ? 4.983 32.858 -37.031 1.00 61.09 78 ARG A C 1
ATOM 687 O O . ARG A 1 78 ? 5.890 32.461 -36.301 1.00 61.09 78 ARG A O 1
ATOM 694 N N . TYR A 1 79 ? 5.165 33.076 -38.332 1.00 55.00 79 TYR A N 1
ATOM 695 C CA . TYR A 1 79 ? 6.438 32.919 -39.039 1.00 55.00 79 TYR A CA 1
ATOM 696 C C . TYR A 1 79 ? 7.504 33.893 -38.538 1.00 55.00 79 TYR A C 1
ATOM 698 O O . TYR A 1 79 ? 8.606 33.472 -38.183 1.00 55.00 79 TYR A O 1
ATOM 706 N N . LYS A 1 80 ? 7.167 35.179 -38.407 1.00 58.41 80 LYS A N 1
ATOM 707 C CA . LYS A 1 80 ? 8.055 36.201 -37.829 1.00 58.41 80 LYS A CA 1
ATOM 708 C C . LYS A 1 80 ? 8.398 35.898 -36.366 1.00 58.41 80 LYS A C 1
ATOM 710 O O . LYS A 1 80 ? 9.550 36.031 -35.964 1.00 58.41 80 LYS A O 1
ATOM 715 N N . SER A 1 81 ? 7.439 35.412 -35.576 1.00 62.41 81 SER A N 1
ATOM 716 C CA . SER A 1 81 ? 7.677 34.976 -34.190 1.00 62.41 81 SER A CA 1
ATOM 717 C C . SER A 1 81 ? 8.607 33.757 -34.100 1.00 62.41 81 SER A C 1
ATOM 719 O O . SER A 1 81 ? 9.530 33.736 -33.278 1.00 62.41 81 SER A O 1
ATOM 721 N N . ALA A 1 82 ? 8.427 32.769 -34.981 1.00 56.09 82 ALA A N 1
ATOM 722 C CA . ALA A 1 82 ? 9.314 31.615 -35.092 1.00 56.09 82 ALA A CA 1
ATOM 723 C C . ALA A 1 82 ? 10.739 32.045 -35.476 1.00 56.09 82 ALA A C 1
ATOM 725 O O . ALA A 1 82 ? 11.699 31.598 -34.850 1.00 56.09 82 ALA A O 1
ATOM 726 N N . LEU A 1 83 ? 10.880 32.967 -36.435 1.00 54.66 83 LEU A N 1
ATOM 727 C CA . LEU A 1 83 ? 12.168 33.550 -36.820 1.00 54.66 83 LEU A CA 1
ATOM 728 C C . LEU A 1 83 ? 12.840 34.318 -35.675 1.00 54.66 83 LEU A C 1
ATOM 730 O O . LEU A 1 83 ? 14.030 34.121 -35.454 1.00 54.66 83 LEU A O 1
ATOM 734 N N . ASN A 1 84 ? 12.093 35.110 -34.903 1.00 58.91 84 ASN A N 1
ATOM 735 C CA . ASN A 1 84 ? 12.629 35.828 -33.740 1.00 58.91 84 ASN A CA 1
ATOM 736 C C . ASN A 1 84 ? 13.057 34.878 -32.606 1.00 58.91 84 ASN A C 1
ATOM 738 O O . ASN A 1 84 ? 14.064 35.087 -31.931 1.00 58.91 84 ASN A O 1
ATOM 742 N N . THR A 1 85 ? 12.311 33.791 -32.402 1.00 57.84 85 THR A N 1
ATOM 743 C CA . THR A 1 85 ? 12.670 32.737 -31.436 1.00 57.84 85 THR A CA 1
ATOM 744 C C . THR A 1 85 ? 13.964 32.030 -31.842 1.00 57.84 85 THR A C 1
ATOM 746 O O . THR A 1 85 ? 14.777 31.654 -30.995 1.00 57.84 85 THR A O 1
ATOM 749 N N . ILE A 1 86 ? 14.153 31.870 -33.151 1.00 54.25 86 ILE A N 1
ATOM 750 C CA . ILE A 1 86 ? 15.342 31.299 -33.772 1.00 54.25 86 ILE A CA 1
ATOM 751 C C . ILE A 1 86 ? 16.530 32.273 -33.631 1.00 54.25 86 ILE A C 1
ATOM 753 O O . ILE A 1 86 ? 17.568 31.890 -33.094 1.00 54.25 86 ILE A O 1
ATOM 757 N N . SER A 1 87 ? 16.385 33.544 -34.007 1.00 52.88 87 SER A N 1
ATOM 758 C CA . SER A 1 87 ? 17.466 34.541 -33.937 1.00 52.88 87 SER A CA 1
ATOM 759 C C . SER A 1 87 ? 17.972 34.790 -32.512 1.00 52.88 87 SER A C 1
ATOM 761 O O . SER A 1 87 ? 19.170 34.973 -32.313 1.00 52.88 87 SER A O 1
ATOM 763 N N . ASN A 1 88 ? 17.094 34.718 -31.509 1.00 55.69 88 ASN A N 1
ATOM 764 C CA . ASN A 1 88 ? 17.438 35.003 -30.112 1.00 55.69 88 ASN A CA 1
ATOM 765 C C . ASN A 1 88 ? 18.082 33.819 -29.367 1.00 55.69 88 ASN A C 1
ATOM 767 O O . ASN A 1 88 ? 18.407 33.940 -28.186 1.00 55.69 88 ASN A O 1
ATOM 771 N N . LYS A 1 89 ? 18.290 32.666 -30.023 1.00 56.66 89 LYS A N 1
ATOM 772 C CA . LYS A 1 89 ? 18.982 31.503 -29.436 1.00 56.66 89 LYS A CA 1
ATOM 773 C C . LYS A 1 89 ? 20.046 30.912 -30.390 1.00 56.66 89 LYS A C 1
ATOM 775 O O . LYS A 1 89 ? 19.916 29.762 -30.820 1.00 56.66 89 LYS A O 1
ATOM 780 N N . PRO A 1 90 ? 21.143 31.633 -30.705 1.00 50.00 90 PRO A N 1
ATOM 781 C CA . PRO A 1 90 ? 22.124 31.212 -31.717 1.00 50.00 90 PRO A CA 1
ATOM 782 C C . PRO A 1 90 ? 22.840 29.894 -31.376 1.00 50.00 90 PRO A C 1
ATOM 784 O O . PRO A 1 90 ? 23.004 29.028 -32.234 1.00 50.00 90 PRO A O 1
ATOM 787 N N . THR A 1 91 ? 23.200 29.686 -30.106 1.00 50.84 91 THR A N 1
ATOM 788 C CA . THR A 1 91 ? 23.825 28.452 -29.582 1.00 50.84 91 THR A CA 1
ATOM 789 C C . THR A 1 91 ? 22.893 27.238 -29.627 1.00 50.84 91 THR A C 1
ATOM 791 O O . THR A 1 91 ? 23.340 26.099 -29.755 1.00 50.84 91 THR A O 1
ATOM 794 N N . LEU A 1 92 ? 21.581 27.459 -29.588 1.00 47.97 92 LEU A N 1
ATOM 795 C CA . LEU A 1 92 ? 20.547 26.426 -29.655 1.00 47.97 92 LEU A CA 1
ATOM 796 C C . LEU A 1 92 ? 20.385 25.853 -31.059 1.00 47.97 92 LEU A C 1
ATOM 798 O O . LEU A 1 92 ? 20.188 24.655 -31.247 1.00 47.97 92 LEU A O 1
ATOM 802 N N . ILE A 1 93 ? 20.440 26.742 -32.046 1.00 48.38 93 ILE A N 1
ATOM 803 C CA . ILE A 1 93 ? 20.400 26.380 -33.454 1.00 48.38 93 ILE A CA 1
ATOM 804 C C . ILE A 1 93 ? 21.734 25.795 -33.836 1.00 48.38 93 ILE A C 1
ATOM 806 O O . ILE A 1 93 ? 21.736 24.759 -34.472 1.00 48.38 93 ILE A O 1
ATOM 810 N N . LYS A 1 94 ? 22.850 26.371 -33.385 1.00 42.88 94 LYS A N 1
ATOM 811 C CA . LYS A 1 94 ? 24.171 25.799 -33.614 1.00 42.88 94 LYS A CA 1
ATOM 812 C C . LYS A 1 94 ? 24.272 24.389 -33.029 1.00 42.88 94 LYS A C 1
ATOM 814 O O . LYS A 1 94 ? 24.609 23.504 -33.784 1.00 42.88 94 LYS A O 1
ATOM 819 N N . SER A 1 95 ? 23.817 24.119 -31.803 1.00 45.28 95 SER A N 1
ATOM 820 C CA . SER A 1 95 ? 23.823 22.759 -31.221 1.00 45.28 95 SER A CA 1
ATOM 821 C C . SER A 1 95 ? 22.792 21.794 -31.822 1.00 45.28 95 SER A C 1
ATOM 823 O O . SER A 1 95 ? 23.079 20.607 -31.949 1.00 45.28 95 SER A O 1
ATOM 825 N N . LYS A 1 96 ? 21.596 22.248 -32.232 1.00 43.97 96 LYS A N 1
ATOM 826 C CA . LYS A 1 96 ? 20.625 21.400 -32.957 1.00 43.97 96 LYS A CA 1
ATOM 827 C C . LYS A 1 96 ? 21.051 21.141 -34.394 1.00 43.97 96 LYS A C 1
ATOM 829 O O . LYS A 1 96 ? 20.890 20.026 -34.870 1.00 43.97 96 LYS A O 1
ATOM 834 N N . ILE A 1 97 ? 21.591 22.143 -35.079 1.00 41.38 97 ILE A N 1
ATOM 835 C CA . ILE A 1 97 ? 22.141 22.038 -36.428 1.00 41.38 97 ILE A CA 1
ATOM 836 C C . ILE A 1 97 ? 23.430 21.225 -36.384 1.00 41.38 97 ILE A C 1
ATOM 838 O O . ILE A 1 97 ? 23.546 20.333 -37.198 1.00 41.38 97 ILE A O 1
ATOM 842 N N . GLU A 1 98 ? 24.332 21.410 -35.424 1.00 41.81 98 GLU A N 1
ATOM 843 C CA . GLU A 1 98 ? 25.511 20.562 -35.200 1.00 41.81 98 GLU A CA 1
ATOM 844 C C . GLU A 1 98 ? 25.089 19.146 -34.828 1.00 41.81 98 GLU A C 1
ATOM 846 O O . GLU A 1 98 ? 25.612 18.217 -35.414 1.00 41.81 98 GLU A O 1
ATOM 851 N N . ASN A 1 99 ? 24.073 18.926 -33.988 1.00 43.94 99 ASN A N 1
ATOM 852 C CA . ASN A 1 99 ? 23.544 17.576 -33.770 1.00 43.94 99 ASN A CA 1
ATOM 853 C C . ASN A 1 99 ? 22.880 16.993 -35.028 1.00 43.94 99 ASN A C 1
ATOM 855 O O . ASN A 1 99 ? 23.007 15.800 -35.255 1.00 43.94 99 ASN A O 1
ATOM 859 N N . LEU A 1 100 ? 22.212 17.780 -35.878 1.00 39.00 100 LEU A N 1
ATOM 860 C CA . LEU A 1 100 ? 21.606 17.331 -37.148 1.00 39.00 100 LEU A CA 1
ATOM 861 C C . LEU A 1 100 ? 22.611 17.250 -38.320 1.00 39.00 100 LEU A C 1
ATOM 863 O O . LEU A 1 100 ? 22.319 16.654 -39.362 1.00 39.00 100 LEU A O 1
ATOM 867 N N . ILE A 1 101 ? 23.768 17.903 -38.210 1.00 37.97 101 ILE A N 1
ATOM 868 C CA . ILE A 1 101 ? 24.876 17.914 -39.176 1.00 37.97 101 ILE A CA 1
ATOM 869 C C . ILE A 1 101 ? 25.883 16.822 -38.811 1.00 37.97 101 ILE A C 1
ATOM 871 O O . ILE A 1 101 ? 26.260 16.073 -39.708 1.00 37.97 101 ILE A O 1
ATOM 875 N N . ASN A 1 102 ? 26.233 16.672 -37.531 1.00 41.28 102 ASN A N 1
ATOM 876 C CA . ASN A 1 102 ? 27.065 15.594 -36.991 1.00 41.28 102 ASN A CA 1
ATOM 877 C C . ASN A 1 102 ? 26.298 14.264 -37.004 1.00 41.28 102 ASN A C 1
ATOM 879 O O . ASN A 1 102 ? 26.849 13.255 -37.434 1.00 41.28 102 ASN A O 1
ATOM 883 N N . ASN A 1 103 ? 24.991 14.254 -36.695 1.00 41.19 103 ASN A N 1
ATOM 884 C CA . ASN A 1 103 ? 24.111 13.122 -37.018 1.00 41.19 103 ASN A CA 1
ATOM 885 C C . ASN A 1 103 ? 23.578 13.262 -38.446 1.00 41.19 103 ASN A C 1
ATOM 887 O O . ASN A 1 103 ? 22.379 13.410 -38.689 1.00 41.19 103 ASN A O 1
ATOM 891 N N . LYS A 1 104 ? 24.498 13.223 -39.411 1.00 35.81 104 LYS A N 1
ATOM 892 C CA . LYS A 1 104 ? 24.261 13.149 -40.858 1.00 35.81 104 LYS A CA 1
ATOM 893 C C . LYS A 1 104 ? 23.595 11.810 -41.204 1.00 35.81 104 LYS A C 1
ATOM 895 O O . LYS A 1 104 ? 24.218 10.910 -41.751 1.00 35.81 104 LYS A O 1
ATOM 900 N N . LYS A 1 105 ? 22.362 11.601 -40.759 1.00 38.16 105 LYS A N 1
ATOM 901 C CA . LYS A 1 105 ? 21.830 10.253 -40.617 1.00 38.16 105 LYS A CA 1
ATOM 902 C C . LYS A 1 105 ? 20.341 10.254 -40.994 1.00 38.16 105 LYS A C 1
ATOM 904 O O . LYS A 1 105 ? 19.552 11.013 -40.443 1.00 38.16 105 LYS A O 1
ATOM 909 N N . SER A 1 106 ? 20.004 9.468 -42.021 1.00 39.66 106 SER A N 1
ATOM 910 C CA . SER A 1 106 ? 18.656 9.274 -42.580 1.00 39.66 106 SER A CA 1
ATOM 911 C C . SER A 1 106 ? 17.639 8.874 -41.498 1.00 39.66 106 SER A C 1
ATOM 913 O O . SER A 1 106 ? 18.020 8.497 -40.393 1.00 39.66 106 SER A O 1
ATOM 915 N N . ILE A 1 107 ? 16.333 8.917 -41.785 1.00 36.38 107 ILE A N 1
ATOM 916 C CA . ILE A 1 107 ? 15.274 8.479 -40.844 1.00 36.38 107 ILE A CA 1
ATOM 917 C C . ILE A 1 107 ? 15.559 7.072 -40.272 1.00 36.38 107 ILE A C 1
ATOM 919 O O . ILE A 1 107 ? 15.342 6.830 -39.083 1.00 36.38 107 ILE A O 1
ATOM 923 N N . THR A 1 108 ? 16.144 6.187 -41.083 1.00 37.47 108 THR A N 1
ATOM 924 C CA . THR A 1 108 ? 16.628 4.850 -40.703 1.00 37.47 108 THR A CA 1
ATOM 925 C C . THR A 1 108 ? 17.609 4.886 -39.525 1.00 37.47 108 THR A C 1
ATOM 927 O O . THR A 1 108 ? 17.532 4.071 -38.610 1.00 37.47 108 THR A O 1
ATOM 930 N N . ASN A 1 109 ? 18.477 5.891 -39.479 1.00 50.97 109 ASN A N 1
ATOM 931 C CA . ASN A 1 109 ? 19.527 6.007 -38.478 1.00 50.97 109 ASN A CA 1
ATOM 932 C C . ASN A 1 109 ? 19.062 6.591 -37.131 1.00 50.97 109 ASN A C 1
ATOM 934 O O . ASN A 1 109 ? 19.707 6.344 -36.115 1.00 50.97 109 ASN A O 1
ATOM 938 N N . ILE A 1 110 ? 17.963 7.354 -37.088 1.00 51.34 110 ILE A N 1
ATOM 939 C CA . ILE A 1 110 ? 17.379 7.827 -35.816 1.00 51.34 110 ILE A CA 1
ATOM 940 C C . ILE A 1 110 ? 16.673 6.671 -35.106 1.00 51.34 110 ILE A C 1
ATOM 942 O O . ILE A 1 110 ? 16.794 6.523 -33.891 1.00 51.34 110 ILE A O 1
ATOM 946 N N . LYS A 1 111 ? 15.954 5.831 -35.863 1.00 57.31 111 LYS A N 1
ATOM 947 C CA . LYS A 1 111 ? 15.356 4.603 -35.327 1.00 57.31 111 LYS A CA 1
ATOM 948 C C . LYS A 1 111 ? 16.443 3.690 -34.759 1.00 57.31 111 LYS A C 1
ATOM 950 O O . LYS A 1 111 ? 16.313 3.260 -33.618 1.00 57.31 111 LYS A O 1
ATOM 955 N N . GLN A 1 112 ? 17.526 3.484 -35.513 1.00 63.38 112 GLN A N 1
ATOM 956 C CA . GLN A 1 112 ? 18.666 2.698 -35.048 1.00 63.38 112 GLN A CA 1
ATOM 957 C C . GLN A 1 112 ? 19.295 3.288 -33.780 1.00 63.38 112 GLN A C 1
ATOM 959 O O . GLN A 1 112 ? 19.493 2.561 -32.820 1.00 63.38 112 GLN A O 1
ATOM 964 N N . TYR A 1 113 ? 19.487 4.610 -33.709 1.00 68.50 113 TYR A N 1
ATOM 965 C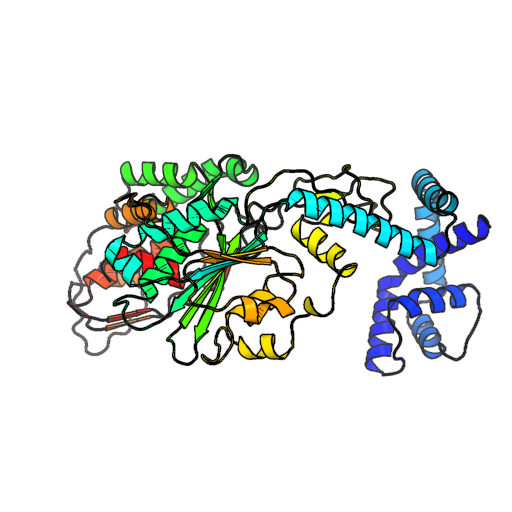 CA . TYR A 1 113 ? 19.993 5.265 -32.498 1.00 68.50 113 TYR A CA 1
ATOM 966 C C . TYR A 1 113 ? 19.155 4.937 -31.249 1.00 68.50 113 TYR A C 1
ATOM 968 O O . TYR A 1 113 ? 19.712 4.627 -30.198 1.00 68.50 113 TYR A O 1
ATOM 976 N N . TYR A 1 114 ? 17.820 4.999 -31.336 1.00 68.62 114 TYR A N 1
ATOM 977 C CA . TYR A 1 114 ? 16.965 4.659 -30.194 1.00 68.62 114 TYR A CA 1
ATOM 978 C C . TYR A 1 114 ? 17.051 3.179 -29.822 1.00 68.62 114 TYR A C 1
ATOM 980 O O . TYR A 1 114 ? 17.035 2.872 -28.634 1.00 68.62 114 TYR A O 1
ATOM 988 N N . ILE A 1 115 ? 17.173 2.287 -30.809 1.00 70.31 115 ILE A N 1
ATOM 989 C CA . ILE A 1 115 ? 17.380 0.853 -30.577 1.00 70.31 115 ILE A CA 1
ATOM 990 C C . ILE A 1 115 ? 18.711 0.631 -29.851 1.00 70.31 115 ILE A C 1
ATOM 992 O O . ILE A 1 115 ? 18.726 -0.001 -28.801 1.00 70.31 115 ILE A O 1
ATOM 996 N N . ASP A 1 116 ? 19.803 1.227 -30.331 1.00 74.88 116 ASP A N 1
ATOM 997 C CA . ASP A 1 116 ? 21.130 1.096 -29.721 1.00 74.88 116 ASP A CA 1
ATOM 998 C C . ASP A 1 116 ? 21.123 1.588 -28.263 1.00 74.88 116 ASP A C 1
ATOM 1000 O O . ASP A 1 116 ? 21.665 0.941 -27.366 1.00 74.88 116 ASP A O 1
ATOM 1004 N N . LYS A 1 117 ? 20.467 2.726 -27.993 1.00 81.25 117 LYS A N 1
ATOM 1005 C CA . LYS A 1 117 ? 20.326 3.254 -26.626 1.00 81.25 117 LYS A CA 1
ATOM 1006 C C . LYS A 1 117 ? 19.413 2.400 -25.751 1.00 81.25 117 LYS A C 1
ATOM 1008 O O . LYS A 1 117 ? 19.709 2.258 -24.566 1.00 81.25 117 LYS A O 1
ATOM 1013 N N . ALA A 1 118 ? 18.359 1.814 -26.313 1.00 81.44 118 ALA A N 1
ATOM 1014 C CA . ALA A 1 118 ? 17.498 0.886 -25.592 1.00 81.44 118 ALA A CA 1
ATOM 1015 C C . ALA A 1 118 ? 18.243 -0.400 -25.214 1.00 81.44 118 ALA A C 1
ATOM 1017 O O . ALA A 1 118 ? 18.096 -0.862 -24.088 1.00 81.44 118 ALA A O 1
ATOM 1018 N N . ILE A 1 119 ? 19.100 -0.930 -26.094 1.00 85.00 119 ILE A N 1
ATOM 1019 C CA . ILE A 1 119 ? 19.953 -2.094 -25.801 1.00 85.00 119 ILE A CA 1
ATOM 1020 C C . ILE A 1 119 ? 20.897 -1.788 -24.633 1.00 85.00 119 ILE A C 1
ATOM 1022 O O . ILE A 1 119 ? 20.955 -2.558 -23.676 1.00 85.00 119 ILE A O 1
ATOM 1026 N N . LEU A 1 120 ? 21.588 -0.640 -24.663 1.00 89.31 120 LEU A N 1
ATOM 1027 C CA . LEU A 1 120 ? 22.451 -0.216 -23.552 1.00 89.31 120 LEU A CA 1
ATOM 1028 C C . LEU A 1 120 ? 21.672 -0.094 -22.239 1.00 89.31 120 LEU A C 1
ATOM 1030 O O . LEU A 1 120 ? 22.129 -0.567 -21.200 1.00 89.31 120 LEU A O 1
ATOM 1034 N N . PHE A 1 121 ? 20.481 0.507 -22.287 1.00 90.06 121 PHE A N 1
ATOM 1035 C CA . PHE A 1 121 ? 19.633 0.640 -21.109 1.00 90.06 121 PHE A CA 1
ATOM 1036 C C . PHE A 1 121 ? 19.144 -0.719 -20.593 1.00 90.06 121 PHE A C 1
ATOM 1038 O O . PHE A 1 121 ? 19.157 -0.947 -19.389 1.00 90.06 121 PHE A O 1
ATOM 1045 N N . ASN A 1 122 ? 18.762 -1.640 -21.477 1.00 89.00 122 ASN A N 1
ATOM 1046 C CA . ASN A 1 122 ? 18.341 -2.987 -21.098 1.00 89.00 122 ASN A CA 1
ATOM 1047 C C . ASN A 1 122 ? 19.487 -3.781 -20.457 1.00 89.00 122 ASN A C 1
ATOM 1049 O O . ASN A 1 122 ? 19.246 -4.498 -19.492 1.00 89.00 122 ASN A O 1
ATOM 1053 N N . ASN A 1 123 ? 20.725 -3.623 -20.932 1.00 91.50 123 ASN A N 1
ATOM 1054 C CA . ASN A 1 123 ? 21.896 -4.222 -20.285 1.00 91.50 123 ASN A CA 1
ATOM 1055 C C . ASN A 1 123 ? 22.144 -3.617 -18.899 1.00 91.50 123 ASN A C 1
ATOM 1057 O O . ASN A 1 123 ? 22.358 -4.355 -17.947 1.00 91.50 123 ASN A O 1
ATOM 1061 N N . TYR A 1 124 ? 22.031 -2.292 -18.760 1.00 93.94 124 TYR A N 1
ATOM 1062 C CA . TYR A 1 124 ? 22.082 -1.634 -17.451 1.00 93.94 124 TYR A CA 1
ATOM 1063 C C . TYR A 1 124 ? 21.021 -2.185 -16.489 1.00 93.94 124 TYR A C 1
ATOM 1065 O O . TYR A 1 124 ? 21.347 -2.508 -15.353 1.00 93.94 124 TYR A O 1
ATOM 1073 N N . VAL A 1 125 ? 19.775 -2.350 -16.946 1.00 92.31 125 VAL A N 1
ATOM 1074 C CA . VAL A 1 125 ? 18.703 -2.953 -16.139 1.00 92.31 125 VAL A CA 1
ATOM 1075 C C . VAL A 1 125 ? 19.063 -4.387 -15.745 1.00 92.31 125 VAL A C 1
ATOM 1077 O O . VAL A 1 125 ? 18.984 -4.711 -14.569 1.00 92.31 125 VAL A O 1
ATOM 1080 N N . LYS A 1 126 ? 19.530 -5.227 -16.678 1.00 91.06 126 LYS A N 1
ATOM 1081 C CA . LYS A 1 126 ? 19.942 -6.610 -16.372 1.00 91.06 126 LYS A CA 1
ATOM 1082 C C . LYS A 1 126 ? 21.014 -6.683 -15.284 1.00 91.06 126 LYS A C 1
ATOM 1084 O O . LYS A 1 126 ? 20.918 -7.541 -14.418 1.00 91.06 126 LYS A O 1
ATOM 1089 N N . GLU A 1 127 ? 21.994 -5.783 -15.306 1.00 92.75 127 GLU A N 1
ATOM 1090 C CA . GLU A 1 127 ? 23.031 -5.723 -14.268 1.00 92.75 127 GLU A CA 1
ATOM 1091 C C . GLU A 1 127 ? 22.476 -5.260 -12.912 1.00 92.75 127 GLU A C 1
ATOM 1093 O O . GLU A 1 127 ? 22.829 -5.825 -11.882 1.00 92.75 127 GLU A O 1
ATOM 1098 N N . GLN A 1 128 ? 21.581 -4.264 -12.892 1.00 91.06 128 GLN A N 1
ATOM 1099 C CA . GLN A 1 128 ? 20.942 -3.798 -11.650 1.00 91.06 128 GLN A CA 1
ATOM 1100 C C . GLN A 1 128 ? 20.043 -4.866 -11.010 1.00 91.06 128 GLN A C 1
ATOM 1102 O O . GLN A 1 128 ? 19.904 -4.920 -9.791 1.00 91.06 128 GLN A O 1
ATOM 1107 N N . GLU A 1 129 ? 19.419 -5.701 -11.837 1.00 92.44 129 GLU A N 1
ATOM 1108 C CA . GLU A 1 129 ? 18.441 -6.715 -11.429 1.00 92.44 129 GLU A CA 1
ATOM 1109 C C . GLU A 1 129 ? 19.054 -8.122 -11.347 1.00 92.44 129 GLU A C 1
ATOM 1111 O O . GLU A 1 129 ? 18.337 -9.115 -11.189 1.00 92.44 129 GLU A O 1
ATOM 1116 N N . LYS A 1 130 ? 20.383 -8.215 -11.463 1.00 91.25 130 LYS A N 1
ATOM 1117 C CA . LYS A 1 130 ? 21.115 -9.476 -11.427 1.00 91.25 130 LYS A CA 1
ATOM 1118 C C . LYS A 1 130 ? 20.868 -10.196 -10.101 1.00 91.25 130 LYS A C 1
ATOM 1120 O O . LYS A 1 130 ? 20.901 -9.585 -9.035 1.00 91.25 130 LYS A O 1
ATOM 1125 N N . ASP A 1 131 ? 20.594 -11.496 -10.190 1.00 89.50 131 ASP A N 1
ATOM 1126 C CA . ASP A 1 131 ? 20.314 -12.376 -9.048 1.00 89.50 131 ASP A CA 1
ATOM 1127 C C . ASP A 1 131 ? 19.113 -11.933 -8.181 1.00 89.50 131 ASP A C 1
ATOM 1129 O O . ASP A 1 131 ? 18.963 -12.370 -7.040 1.00 89.50 131 ASP A O 1
ATOM 1133 N N . LYS A 1 132 ? 18.230 -11.073 -8.715 1.00 95.62 132 LYS A N 1
ATOM 1134 C CA . LYS A 1 132 ? 16.978 -10.663 -8.065 1.00 95.62 132 LYS A CA 1
ATOM 1135 C C . LYS A 1 132 ? 15.770 -11.386 -8.644 1.00 95.62 132 LYS A C 1
ATOM 1137 O O . LYS A 1 132 ? 15.745 -11.789 -9.814 1.00 95.62 132 LYS A O 1
ATOM 1142 N N . GLU A 1 133 ? 14.725 -11.495 -7.831 1.00 97.44 133 GLU A N 1
ATOM 1143 C CA . GLU A 1 133 ? 13.425 -11.991 -8.280 1.00 97.44 133 GLU A CA 1
ATOM 1144 C C . GLU A 1 133 ? 12.507 -10.854 -8.730 1.00 97.44 133 GLU A C 1
ATOM 1146 O O . GLU A 1 133 ? 12.610 -9.716 -8.271 1.00 97.44 133 GLU A O 1
ATOM 1151 N N . HIS A 1 134 ? 11.596 -11.182 -9.641 1.00 97.44 134 HIS A N 1
ATOM 1152 C CA . HIS A 1 134 ? 10.648 -10.252 -10.260 1.00 97.44 134 HIS A CA 1
ATOM 1153 C C . HIS A 1 134 ? 9.201 -10.535 -9.844 1.00 97.44 134 HIS A C 1
ATOM 1155 O O . HIS A 1 134 ? 8.333 -9.663 -9.920 1.00 97.44 134 HIS A O 1
ATOM 1161 N N . LEU A 1 135 ? 8.954 -11.743 -9.344 1.00 98.56 135 LEU A N 1
ATOM 1162 C CA . LEU A 1 135 ? 7.710 -12.133 -8.710 1.00 98.56 135 LEU A CA 1
ATOM 1163 C C . LEU A 1 135 ? 8.023 -13.134 -7.602 1.00 98.56 135 LEU A C 1
ATOM 1165 O O . LEU A 1 135 ? 8.718 -14.123 -7.831 1.00 98.56 135 LEU A O 1
ATOM 1169 N N . GLN A 1 136 ? 7.509 -12.864 -6.411 1.00 98.38 136 GLN A N 1
ATOM 1170 C CA . GLN A 1 136 ? 7.504 -13.806 -5.298 1.00 98.38 136 GLN A CA 1
ATOM 1171 C C . GLN A 1 136 ? 6.062 -14.211 -5.012 1.00 98.38 136 GLN A C 1
ATOM 1173 O O . GLN A 1 136 ? 5.193 -13.343 -4.931 1.00 98.38 136 GLN A O 1
ATOM 1178 N N . ILE A 1 137 ? 5.805 -15.508 -4.858 1.00 98.06 137 ILE A N 1
ATOM 1179 C CA . ILE A 1 137 ? 4.491 -16.048 -4.508 1.00 98.06 137 ILE A CA 1
ATOM 1180 C C . ILE A 1 137 ? 4.646 -16.920 -3.269 1.00 98.06 137 ILE A C 1
ATOM 1182 O O . ILE A 1 137 ? 5.356 -17.922 -3.300 1.00 98.06 137 ILE A O 1
ATOM 1186 N N . ILE A 1 138 ? 3.972 -16.534 -2.190 1.00 95.88 138 ILE A N 1
ATOM 1187 C CA . ILE A 1 138 ? 3.953 -17.272 -0.927 1.00 95.88 138 ILE A CA 1
ATOM 1188 C C . ILE A 1 138 ? 2.567 -17.875 -0.749 1.00 95.88 138 ILE A C 1
ATOM 1190 O O . ILE A 1 138 ? 1.572 -17.151 -0.753 1.00 95.88 138 ILE A O 1
ATOM 1194 N N . ASN A 1 139 ? 2.499 -19.185 -0.553 1.00 93.88 139 ASN A N 1
ATOM 1195 C CA . ASN A 1 139 ? 1.274 -19.851 -0.138 1.00 93.88 139 ASN A CA 1
ATOM 1196 C C . ASN A 1 139 ? 1.221 -19.946 1.387 1.00 93.88 139 ASN A C 1
ATOM 1198 O O . ASN A 1 139 ? 2.132 -20.470 2.027 1.00 93.88 139 ASN A O 1
ATOM 1202 N N . ILE A 1 140 ? 0.144 -19.446 1.978 1.00 91.69 140 ILE A N 1
ATOM 1203 C CA . ILE A 1 140 ? -0.070 -19.533 3.416 1.00 91.69 140 ILE A CA 1
ATOM 1204 C C . ILE A 1 140 ? -0.672 -20.898 3.747 1.00 91.69 140 ILE A C 1
ATOM 1206 O O . ILE A 1 140 ? -1.713 -21.291 3.222 1.00 91.69 140 ILE A O 1
ATOM 1210 N N . LYS A 1 141 ? -0.001 -21.620 4.642 1.00 87.25 141 LYS A N 1
ATOM 1211 C CA . LYS A 1 141 ? -0.287 -22.996 5.041 1.00 87.25 141 LYS A CA 1
ATOM 1212 C C . LYS A 1 141 ? -0.748 -23.023 6.497 1.00 87.25 141 LYS A C 1
ATOM 1214 O O . LYS A 1 141 ? -0.100 -22.472 7.389 1.00 87.25 141 LYS A O 1
ATOM 1219 N N . ASN A 1 142 ? -1.906 -23.627 6.755 1.00 83.69 142 ASN A N 1
ATOM 1220 C CA . ASN A 1 142 ? -2.523 -23.607 8.084 1.00 83.69 142 ASN A CA 1
ATOM 1221 C C . ASN A 1 142 ? -1.722 -24.400 9.130 1.00 83.69 142 ASN A C 1
ATOM 1223 O O . ASN A 1 142 ? -1.607 -23.980 10.276 1.00 83.69 142 ASN A O 1
ATOM 1227 N N . ASP A 1 143 ? -1.140 -25.529 8.743 1.00 84.12 143 ASP A N 1
ATOM 1228 C CA . ASP A 1 143 ? -0.241 -26.334 9.576 1.00 84.12 143 ASP A CA 1
ATOM 1229 C C . ASP A 1 143 ? 0.990 -25.537 10.034 1.00 84.12 143 ASP A C 1
ATOM 1231 O O . ASP A 1 143 ? 1.373 -25.627 11.202 1.00 84.12 143 ASP A O 1
ATOM 1235 N N . LYS A 1 144 ? 1.547 -24.677 9.170 1.00 84.31 144 LYS A N 1
ATOM 1236 C CA . LYS A 1 144 ? 2.643 -23.766 9.536 1.00 84.31 144 LYS A CA 1
ATOM 1237 C C . LYS A 1 144 ? 2.183 -22.703 10.533 1.00 84.31 144 LYS A C 1
ATOM 1239 O O . LYS A 1 144 ? 2.864 -22.489 11.530 1.00 84.31 144 LYS A O 1
ATOM 1244 N N . ILE A 1 145 ? 1.005 -22.100 10.337 1.00 85.38 145 ILE A N 1
ATOM 1245 C CA . ILE A 1 145 ? 0.440 -21.139 11.306 1.00 85.38 145 ILE A CA 1
ATOM 1246 C C . ILE A 1 145 ? 0.183 -21.805 12.661 1.00 85.38 145 ILE A C 1
ATOM 1248 O O . ILE A 1 145 ? 0.532 -21.237 13.691 1.00 85.38 145 ILE A O 1
ATOM 1252 N N . LYS A 1 146 ? -0.387 -23.013 12.682 1.00 84.31 146 LYS A N 1
ATOM 1253 C CA . LYS A 1 146 ? -0.630 -23.759 13.927 1.00 84.31 146 LYS A CA 1
ATOM 1254 C C . LYS A 1 146 ? 0.664 -24.120 14.656 1.00 84.31 146 LYS A C 1
ATOM 1256 O O . LYS A 1 146 ? 0.678 -24.126 15.881 1.00 84.31 146 LYS A O 1
ATOM 1261 N N . SER A 1 147 ? 1.727 -24.418 13.913 1.00 84.69 147 SER A N 1
ATOM 1262 C CA . SER A 1 147 ? 3.000 -24.878 14.481 1.00 84.69 147 SER A CA 1
ATOM 1263 C C . SER A 1 147 ? 3.928 -23.733 14.902 1.00 84.69 147 SER A C 1
ATOM 1265 O O . SER A 1 147 ? 4.622 -23.858 15.907 1.00 84.69 147 SER A O 1
ATOM 1267 N N . PHE A 1 148 ? 3.946 -22.625 14.153 1.00 83.88 148 PHE A N 1
ATOM 1268 C CA . PHE A 1 148 ? 4.930 -21.539 14.307 1.00 83.88 148 PHE A CA 1
ATOM 1269 C C . PHE A 1 148 ? 4.307 -20.162 14.570 1.00 83.88 148 PHE A C 1
ATOM 1271 O O . PHE A 1 148 ? 5.027 -19.198 14.822 1.00 83.88 148 PHE A O 1
ATOM 1278 N N . GLY A 1 149 ? 2.980 -20.047 14.515 1.00 87.25 149 GLY A N 1
ATOM 1279 C CA . GLY A 1 149 ? 2.281 -18.769 14.590 1.00 87.25 149 GLY A CA 1
ATOM 1280 C C . GLY A 1 149 ? 2.404 -17.935 13.311 1.00 87.25 149 GLY A C 1
ATOM 1281 O O . GLY A 1 149 ? 3.023 -18.324 12.321 1.00 87.25 149 GLY A O 1
ATOM 1282 N N . ILE A 1 150 ? 1.786 -16.753 13.330 1.00 89.56 150 ILE A N 1
ATOM 1283 C CA . ILE A 1 150 ? 1.803 -15.809 12.202 1.00 89.56 150 ILE A CA 1
ATOM 1284 C C . ILE A 1 150 ? 3.180 -15.153 11.993 1.00 89.56 150 ILE A C 1
ATOM 1286 O O . ILE A 1 150 ? 3.533 -14.837 10.857 1.00 89.56 150 ILE A O 1
ATOM 1290 N N . ASP A 1 151 ? 3.983 -15.002 13.056 1.00 89.62 151 ASP A N 1
ATOM 1291 C CA . ASP A 1 151 ? 5.322 -14.394 12.991 1.00 89.62 151 ASP A CA 1
ATOM 1292 C C . ASP A 1 151 ? 6.277 -15.158 12.063 1.00 89.62 151 ASP A C 1
ATOM 1294 O O . ASP A 1 151 ? 7.165 -14.552 11.462 1.00 89.62 151 ASP A O 1
ATOM 1298 N N . TYR A 1 152 ? 6.039 -16.456 11.849 1.00 88.69 152 TYR A N 1
ATOM 1299 C CA . TYR A 1 152 ? 6.721 -17.237 10.819 1.00 88.69 152 TYR A CA 1
ATOM 1300 C C . TYR A 1 152 ? 6.672 -16.550 9.446 1.00 88.69 152 TYR A C 1
ATOM 1302 O O . TYR A 1 152 ? 7.699 -16.361 8.790 1.00 88.69 152 TYR A O 1
ATOM 1310 N N . TYR A 1 153 ? 5.479 -16.116 9.028 1.00 91.44 153 TYR A N 1
ATOM 1311 C CA . TYR A 1 153 ? 5.290 -15.456 7.741 1.00 91.44 153 TYR A CA 1
ATOM 1312 C C . TYR A 1 153 ? 5.840 -14.034 7.736 1.00 91.44 153 TYR A C 1
ATOM 1314 O O . TYR A 1 153 ? 6.366 -13.600 6.716 1.00 91.44 153 TYR A O 1
ATOM 1322 N N . PHE A 1 154 ? 5.793 -13.321 8.860 1.00 93.75 154 PHE A N 1
ATOM 1323 C CA . PHE A 1 154 ? 6.426 -12.006 8.975 1.00 93.75 154 PHE A CA 1
ATOM 1324 C C . PHE A 1 154 ? 7.942 -12.083 8.777 1.00 93.75 154 PHE A C 1
ATOM 1326 O O . PHE A 1 154 ? 8.504 -11.307 7.998 1.00 93.75 154 PHE A O 1
ATOM 1333 N N . ASN A 1 155 ? 8.589 -13.068 9.399 1.00 90.69 155 ASN A N 1
ATOM 1334 C CA . ASN A 1 155 ? 10.015 -13.324 9.227 1.00 90.69 155 ASN A CA 1
ATOM 1335 C C . ASN A 1 155 ? 10.342 -13.733 7.789 1.00 90.69 155 ASN A C 1
ATOM 1337 O O . ASN A 1 155 ? 11.235 -13.143 7.180 1.00 90.69 155 ASN A O 1
ATOM 1341 N N . LEU A 1 156 ? 9.577 -14.664 7.210 1.00 91.75 156 LEU A N 1
ATOM 1342 C CA . LEU A 1 156 ? 9.739 -15.072 5.814 1.00 91.75 156 LEU A CA 1
ATOM 1343 C C . LEU A 1 156 ? 9.643 -13.874 4.859 1.00 91.75 156 LEU A C 1
ATOM 1345 O O . LEU A 1 156 ? 10.532 -13.665 4.036 1.00 91.75 156 LEU A O 1
ATOM 1349 N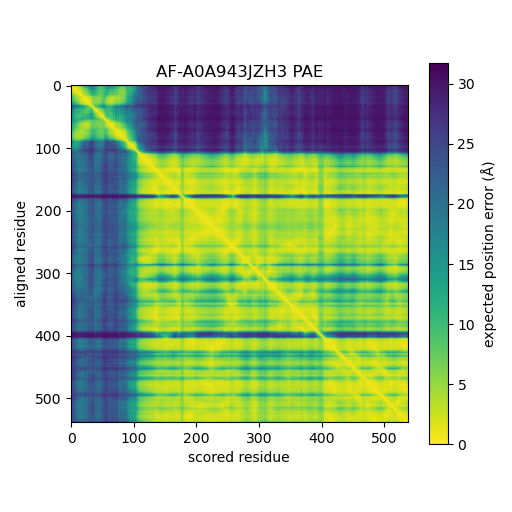 N . ILE A 1 157 ? 8.594 -13.060 4.990 1.00 95.31 157 ILE A N 1
ATOM 1350 C CA . ILE A 1 157 ? 8.381 -11.862 4.168 1.00 95.31 157 ILE A CA 1
ATOM 1351 C C . ILE A 1 157 ? 9.560 -10.894 4.318 1.00 95.31 157 ILE A C 1
ATOM 1353 O O . ILE A 1 157 ? 10.043 -10.354 3.321 1.00 95.31 157 ILE A O 1
ATOM 1357 N N . ASN A 1 158 ? 10.062 -10.700 5.540 1.00 93.38 158 ASN A N 1
ATOM 1358 C CA . ASN A 1 158 ? 11.207 -9.830 5.784 1.00 93.38 158 ASN A CA 1
ATOM 1359 C C . ASN A 1 158 ? 12.500 -10.358 5.137 1.00 93.38 158 ASN A C 1
ATOM 1361 O O . ASN A 1 158 ? 13.220 -9.578 4.513 1.00 93.38 158 ASN A O 1
ATOM 1365 N N . CYS A 1 159 ? 12.764 -11.665 5.220 1.00 90.69 159 CYS A N 1
ATOM 1366 C CA . CYS A 1 159 ? 13.909 -12.311 4.571 1.00 90.69 159 CYS A CA 1
ATOM 1367 C C . CYS A 1 159 ? 13.829 -12.248 3.039 1.00 90.69 159 CYS A C 1
ATOM 1369 O O . CYS A 1 159 ? 14.837 -12.043 2.363 1.00 90.69 159 CYS A O 1
ATOM 1371 N N . LEU A 1 160 ? 12.632 -12.417 2.477 1.00 93.38 160 LEU A N 1
ATOM 1372 C CA . LEU A 1 160 ? 12.418 -12.393 1.032 1.00 93.38 160 LEU A CA 1
ATOM 1373 C C . LEU A 1 160 ? 12.439 -10.976 0.449 1.00 93.38 160 LEU A C 1
ATOM 1375 O O . LEU A 1 160 ? 12.756 -10.811 -0.732 1.00 93.38 160 LEU A O 1
ATOM 1379 N N . TYR A 1 161 ? 12.171 -9.949 1.261 1.00 96.25 161 TYR A N 1
ATOM 1380 C CA . TYR A 1 161 ? 12.076 -8.565 0.802 1.00 96.25 161 TYR A CA 1
ATOM 1381 C C . TYR A 1 161 ? 13.293 -8.113 -0.007 1.00 96.25 161 TYR A C 1
ATOM 1383 O O . TYR A 1 161 ? 13.125 -7.524 -1.072 1.00 96.25 161 TYR A O 1
ATOM 1391 N N . ASP A 1 162 ? 14.515 -8.385 0.458 1.00 93.50 162 ASP A N 1
ATOM 1392 C CA . ASP A 1 162 ? 15.743 -7.892 -0.183 1.00 93.50 162 ASP A CA 1
ATOM 1393 C C . ASP A 1 162 ? 16.118 -8.663 -1.457 1.00 93.50 162 ASP A C 1
ATOM 1395 O O . ASP A 1 162 ? 16.862 -8.147 -2.300 1.00 93.50 162 ASP A O 1
ATOM 1399 N N . ARG A 1 163 ? 15.570 -9.868 -1.637 1.00 95.25 163 ARG A N 1
ATOM 1400 C CA . ARG A 1 163 ? 15.740 -10.681 -2.848 1.00 95.25 163 ARG A CA 1
ATOM 1401 C C . ARG A 1 163 ? 14.805 -10.234 -3.978 1.00 95.25 163 ARG A C 1
ATOM 1403 O O . ARG A 1 163 ? 15.197 -10.267 -5.147 1.00 95.25 163 ARG A O 1
ATOM 1410 N N . LEU A 1 164 ? 13.627 -9.705 -3.632 1.00 97.50 164 LEU A N 1
ATOM 1411 C CA . LEU A 1 164 ? 12.724 -9.101 -4.605 1.00 97.50 164 LEU A CA 1
ATOM 1412 C C . LEU A 1 164 ? 13.295 -7.779 -5.111 1.00 97.50 164 LEU A C 1
ATOM 1414 O O . LEU A 1 164 ? 13.668 -6.878 -4.348 1.00 97.50 164 LEU A O 1
ATOM 1418 N N . ASN A 1 165 ? 13.304 -7.633 -6.424 1.00 96.38 165 ASN A N 1
ATOM 1419 C CA . ASN A 1 165 ? 13.708 -6.409 -7.076 1.00 96.38 165 ASN A CA 1
ATOM 1420 C C . ASN A 1 165 ? 12.744 -5.244 -6.759 1.00 96.38 165 ASN A C 1
ATOM 1422 O O . ASN A 1 165 ? 11.546 -5.427 -6.520 1.00 96.38 165 ASN A O 1
ATOM 1426 N N . ASN A 1 166 ? 13.256 -4.013 -6.750 1.00 94.88 166 ASN A N 1
ATOM 1427 C CA . ASN A 1 166 ? 12.423 -2.839 -6.520 1.00 94.88 166 ASN A CA 1
ATOM 1428 C C . ASN A 1 166 ? 11.368 -2.712 -7.638 1.00 94.88 166 ASN A C 1
ATOM 1430 O O . ASN A 1 166 ? 11.615 -3.060 -8.792 1.00 94.88 166 ASN A O 1
ATOM 1434 N N . TYR A 1 167 ? 10.176 -2.216 -7.307 1.00 94.19 167 TYR A N 1
ATOM 1435 C CA . TYR A 1 167 ? 9.024 -2.086 -8.214 1.00 94.19 167 TYR A CA 1
ATOM 1436 C C . TYR A 1 167 ? 8.386 -3.397 -8.709 1.00 94.19 167 TYR A C 1
ATOM 1438 O O . TYR A 1 167 ? 7.422 -3.334 -9.481 1.00 94.19 167 TYR A O 1
ATOM 1446 N N . CYS A 1 168 ? 8.870 -4.551 -8.246 1.00 96.94 168 CYS A N 1
ATOM 1447 C CA . CYS A 1 168 ? 8.311 -5.874 -8.527 1.00 96.94 168 CYS A CA 1
ATOM 1448 C C . CYS A 1 168 ? 7.273 -6.294 -7.469 1.00 96.94 168 CYS A C 1
ATOM 1450 O O . CYS A 1 168 ? 6.956 -5.511 -6.565 1.00 96.94 168 CYS A O 1
ATOM 1452 N N . HIS A 1 169 ? 6.692 -7.490 -7.607 1.00 98.44 169 HIS A N 1
ATOM 1453 C CA . HIS A 1 169 ? 5.497 -7.880 -6.852 1.00 98.44 169 HIS A CA 1
ATOM 1454 C C . HIS A 1 169 ? 5.738 -9.054 -5.901 1.00 98.44 169 HIS A C 1
ATOM 1456 O O . HIS A 1 169 ? 6.395 -10.034 -6.250 1.00 98.44 169 HIS A O 1
ATOM 1462 N N . LEU A 1 170 ? 5.153 -8.937 -4.710 1.00 98.69 170 LEU A N 1
ATOM 1463 C CA . LEU A 1 170 ? 4.910 -10.040 -3.792 1.00 98.69 170 LEU A CA 1
ATOM 1464 C C . LEU A 1 170 ? 3.426 -10.395 -3.885 1.00 98.69 170 LEU A C 1
ATOM 1466 O O . LEU A 1 170 ? 2.562 -9.517 -3.820 1.00 98.69 170 LEU A O 1
ATOM 1470 N N . VAL A 1 171 ? 3.140 -11.680 -4.023 1.00 98.56 171 VAL A N 1
ATOM 1471 C CA . VAL A 1 171 ? 1.792 -12.227 -4.008 1.00 98.56 171 VAL A CA 1
ATOM 1472 C C . VAL A 1 171 ? 1.688 -13.225 -2.869 1.00 98.56 171 VAL A C 1
ATOM 1474 O O . VAL A 1 171 ? 2.553 -14.081 -2.703 1.00 98.56 171 VAL A O 1
ATOM 1477 N N . ILE A 1 172 ? 0.628 -13.111 -2.080 1.00 97.75 172 ILE A N 1
ATOM 1478 C CA . ILE A 1 172 ? 0.358 -14.018 -0.969 1.00 97.75 172 ILE A CA 1
ATOM 1479 C C . ILE A 1 172 ? -0.981 -14.695 -1.230 1.00 97.75 172 ILE A C 1
ATOM 1481 O O . ILE A 1 172 ? -2.002 -14.025 -1.391 1.00 97.75 172 ILE A O 1
ATOM 1485 N N . VAL A 1 173 ? -0.958 -16.021 -1.305 1.00 95.31 173 VAL A N 1
ATOM 1486 C CA . VAL A 1 173 ? -2.118 -16.863 -1.588 1.00 95.31 173 VAL A CA 1
ATOM 1487 C C . VAL A 1 173 ? -2.601 -17.495 -0.291 1.00 95.31 173 VAL A C 1
ATOM 1489 O O . VAL A 1 173 ? -1.822 -18.074 0.461 1.00 95.31 173 VAL A O 1
ATOM 1492 N N . PHE A 1 174 ? -3.902 -17.402 -0.047 1.00 93.06 174 PHE A N 1
ATOM 1493 C CA . PHE A 1 174 ? -4.586 -17.999 1.092 1.00 93.06 174 PHE A CA 1
ATOM 1494 C C . PHE A 1 174 ? -5.598 -19.007 0.549 1.00 93.06 174 PHE A C 1
ATOM 1496 O O . PHE A 1 174 ? -6.547 -18.591 -0.109 1.00 93.06 174 PHE A O 1
ATOM 1503 N N . ASN A 1 175 ? -5.402 -20.303 0.796 1.00 86.44 175 ASN A N 1
ATOM 1504 C CA . ASN A 1 175 ? -6.326 -21.376 0.398 1.00 86.44 175 ASN A CA 1
ATOM 1505 C C . ASN A 1 175 ? -7.144 -21.872 1.625 1.00 86.44 175 ASN A C 1
ATOM 1507 O O . ASN A 1 175 ? -6.655 -21.803 2.749 1.00 86.44 175 ASN A O 1
ATOM 1511 N N . GLU A 1 176 ? -8.394 -22.309 1.425 1.00 74.12 176 GLU A N 1
ATOM 1512 C CA . GLU A 1 176 ? -9.427 -22.661 2.444 1.00 74.12 176 GLU A CA 1
ATOM 1513 C C . GLU A 1 176 ? -9.113 -23.816 3.433 1.00 74.12 176 GLU A C 1
ATOM 1515 O O . GLU A 1 176 ? -8.104 -24.486 3.262 1.00 74.12 176 GLU A O 1
ATOM 1520 N N . ASP A 1 177 ? -9.867 -24.207 4.489 1.00 53.78 177 ASP A N 1
ATOM 1521 C CA . ASP A 1 177 ? -11.238 -23.979 5.047 1.00 53.78 177 ASP A CA 1
ATOM 1522 C C . ASP A 1 177 ? -11.202 -23.707 6.586 1.00 53.78 177 ASP A C 1
ATOM 1524 O O . ASP A 1 177 ? -12.223 -23.616 7.258 1.00 53.78 177 ASP A O 1
ATOM 1528 N N . TYR A 1 178 ? -10.011 -23.594 7.193 1.00 52.44 178 TYR A N 1
ATOM 1529 C CA . TYR A 1 178 ? -9.820 -23.754 8.652 1.00 52.44 178 TYR A CA 1
ATOM 1530 C C . TYR A 1 178 ? -9.109 -22.590 9.349 1.00 52.44 178 TYR A C 1
ATOM 1532 O O . TYR A 1 178 ? -8.419 -22.794 10.354 1.00 52.44 178 TYR A O 1
ATOM 1540 N N . TYR A 1 179 ? -9.257 -21.371 8.840 1.00 56.06 179 TYR A N 1
ATOM 1541 C CA . TYR A 1 179 ? -8.945 -20.195 9.645 1.00 56.06 179 TYR A CA 1
ATOM 1542 C C . TYR A 1 179 ? -10.239 -19.742 10.293 1.00 56.06 179 TYR A C 1
ATOM 1544 O O . TYR A 1 179 ? -11.093 -19.191 9.603 1.00 56.06 179 TYR A O 1
ATOM 1552 N N . ILE A 1 180 ? -10.360 -19.930 11.610 1.00 55.28 180 ILE A N 1
ATOM 1553 C CA . ILE A 1 180 ? -11.457 -19.328 12.381 1.00 55.28 180 ILE A CA 1
ATOM 1554 C C . ILE A 1 180 ? -11.547 -17.821 12.050 1.00 55.28 180 ILE A C 1
ATOM 1556 O O . ILE A 1 180 ? -12.648 -17.317 11.876 1.00 55.28 180 ILE A O 1
ATOM 1560 N N . ASN A 1 181 ? -10.408 -17.162 11.763 1.00 79.75 181 ASN A N 1
ATOM 1561 C CA . ASN A 1 181 ? -10.339 -15.749 11.373 1.00 79.75 181 ASN A CA 1
ATOM 1562 C C . ASN A 1 181 ? -9.488 -15.481 10.104 1.00 79.75 181 ASN A C 1
ATOM 1564 O O . ASN A 1 181 ? -8.486 -14.763 10.151 1.00 79.75 181 ASN A O 1
ATOM 1568 N N . LYS A 1 182 ? -9.863 -16.030 8.934 1.00 87.75 182 LYS A N 1
ATOM 1569 C CA . LYS A 1 182 ? -9.132 -15.807 7.655 1.00 87.75 182 LYS A CA 1
ATOM 1570 C C . LYS A 1 182 ? -8.884 -14.325 7.348 1.00 87.75 182 LYS A C 1
ATOM 1572 O O . LYS A 1 182 ? -7.788 -13.935 6.953 1.00 87.75 182 LYS A O 1
ATOM 1577 N N . TRP A 1 183 ? -9.907 -13.497 7.534 1.00 89.94 183 TRP A N 1
ATOM 1578 C CA . TRP A 1 183 ? -9.837 -12.067 7.240 1.00 89.94 183 TRP A CA 1
ATOM 1579 C C . TRP A 1 183 ? -8.918 -11.313 8.199 1.00 89.94 183 TRP A C 1
ATOM 1581 O O . TRP A 1 183 ? -8.216 -10.399 7.771 1.00 89.94 183 TRP A O 1
ATOM 1591 N N . GLU A 1 184 ? -8.851 -11.728 9.463 1.00 91.94 184 GLU A N 1
ATOM 1592 C CA . GLU A 1 184 ? -7.904 -11.180 10.436 1.00 91.94 184 GLU A CA 1
ATOM 1593 C C . GLU A 1 184 ? -6.462 -11.506 10.032 1.00 91.94 184 GLU A C 1
ATOM 1595 O O . GLU A 1 184 ? -5.605 -10.624 10.031 1.00 91.94 184 GLU A O 1
ATOM 1600 N N . LEU A 1 185 ? -6.203 -12.748 9.607 1.00 92.81 185 LEU A N 1
ATOM 1601 C CA . LEU A 1 185 ? -4.899 -13.178 9.103 1.00 92.81 185 LEU A CA 1
ATOM 1602 C C . LEU A 1 185 ? -4.469 -12.363 7.872 1.00 92.81 185 LEU A C 1
ATOM 1604 O O . LEU A 1 185 ? -3.363 -11.816 7.858 1.00 92.81 185 LEU A O 1
ATOM 1608 N N . ILE A 1 186 ? -5.347 -12.238 6.869 1.00 95.44 186 ILE A N 1
ATOM 1609 C CA . ILE A 1 186 ? -5.099 -11.413 5.673 1.00 95.44 186 ILE A CA 1
ATOM 1610 C C . ILE A 1 186 ? -4.803 -9.968 6.083 1.00 95.44 186 ILE A C 1
ATOM 1612 O O . ILE A 1 186 ? -3.845 -9.373 5.587 1.00 95.44 186 ILE A O 1
ATOM 1616 N N . SER A 1 187 ? -5.584 -9.409 7.008 1.00 96.81 187 SER A N 1
ATOM 1617 C CA . SER A 1 187 ? -5.446 -8.020 7.453 1.00 96.81 187 SER A CA 1
ATOM 1618 C C . SER A 1 187 ? -4.135 -7.783 8.203 1.00 96.81 187 SER A C 1
ATOM 1620 O O . SER A 1 187 ? -3.417 -6.835 7.887 1.00 96.81 187 SER A O 1
ATOM 1622 N N . LYS A 1 188 ? -3.760 -8.673 9.132 1.00 96.62 188 LYS A N 1
ATOM 1623 C CA . LYS A 1 188 ? -2.487 -8.604 9.865 1.00 96.62 188 LYS A CA 1
ATOM 1624 C C . LYS A 1 188 ? -1.287 -8.709 8.924 1.00 96.62 188 LYS A C 1
ATOM 1626 O O . LYS A 1 188 ? -0.378 -7.888 9.015 1.00 96.62 188 LYS A O 1
ATOM 1631 N N . ILE A 1 189 ? -1.301 -9.650 7.978 1.00 97.12 189 ILE A N 1
ATOM 1632 C CA . ILE A 1 189 ? -0.248 -9.760 6.954 1.00 97.12 189 ILE A CA 1
ATOM 1633 C C . ILE A 1 189 ? -0.191 -8.510 6.078 1.00 97.12 189 ILE A C 1
ATOM 1635 O O . ILE A 1 189 ? 0.890 -7.966 5.876 1.00 97.12 189 ILE A O 1
ATOM 1639 N N . SER A 1 190 ? -1.335 -8.000 5.626 1.00 97.81 190 SER A N 1
ATOM 1640 C CA . SER A 1 190 ? -1.400 -6.788 4.801 1.00 97.81 190 SER A CA 1
ATOM 1641 C C . SER A 1 190 ? -0.808 -5.571 5.521 1.00 97.81 190 SER A C 1
ATOM 1643 O O . SER A 1 190 ? 0.053 -4.885 4.967 1.00 97.81 190 SER A O 1
ATOM 1645 N N . VAL A 1 191 ? -1.216 -5.334 6.774 1.00 98.38 191 VAL A N 1
ATOM 1646 C CA . VAL A 1 191 ? -0.725 -4.217 7.595 1.00 98.38 191 VAL A CA 1
ATOM 1647 C C . VAL A 1 191 ? 0.758 -4.380 7.922 1.00 98.38 191 VAL A C 1
ATOM 1649 O O . VAL A 1 191 ? 1.504 -3.403 7.837 1.00 98.38 191 VAL A O 1
ATOM 1652 N N . PHE A 1 192 ? 1.216 -5.597 8.233 1.00 98.25 192 PHE A N 1
ATOM 1653 C CA . PHE A 1 192 ? 2.640 -5.873 8.416 1.00 98.25 192 PHE A CA 1
ATOM 1654 C C . PHE A 1 192 ? 3.432 -5.523 7.158 1.00 98.25 192 PHE A C 1
ATOM 1656 O O . PHE A 1 192 ? 4.378 -4.741 7.229 1.00 98.25 192 PHE A O 1
ATOM 1663 N N . CYS A 1 193 ? 3.007 -6.033 5.999 1.00 98.19 193 CYS A N 1
ATOM 1664 C CA . CYS A 1 193 ? 3.675 -5.808 4.725 1.00 98.19 193 CYS A CA 1
ATOM 1665 C C . CYS A 1 193 ? 3.837 -4.325 4.381 1.00 98.19 193 CYS A C 1
ATOM 1667 O O . CYS A 1 193 ? 4.851 -3.981 3.784 1.00 98.19 193 CYS A O 1
ATOM 1669 N N . GLU A 1 194 ? 2.902 -3.444 4.747 1.00 97.19 194 GLU A N 1
ATOM 1670 C CA . GLU A 1 194 ? 3.053 -2.004 4.492 1.00 97.19 194 GLU A CA 1
ATOM 1671 C C . GLU A 1 194 ? 4.019 -1.282 5.452 1.00 97.19 194 GLU A C 1
ATOM 1673 O O . GLU A 1 194 ? 4.441 -0.171 5.131 1.00 97.19 194 GLU A O 1
ATOM 1678 N N . ASN A 1 195 ? 4.377 -1.869 6.605 1.00 97.31 195 ASN A N 1
ATOM 1679 C CA . ASN A 1 195 ? 4.966 -1.119 7.730 1.00 97.31 195 ASN A CA 1
ATOM 1680 C C . ASN A 1 195 ? 6.225 -1.736 8.379 1.00 97.31 195 ASN A C 1
ATOM 1682 O O . ASN A 1 195 ? 6.733 -1.175 9.347 1.00 97.31 195 ASN A O 1
ATOM 1686 N N . PHE A 1 196 ? 6.725 -2.882 7.913 1.00 96.62 196 PHE A N 1
ATOM 1687 C CA . PHE A 1 196 ? 7.777 -3.640 8.614 1.00 96.62 196 PHE A CA 1
ATOM 1688 C C . PHE A 1 196 ? 9.225 -3.144 8.415 1.00 96.62 196 PHE A C 1
ATOM 1690 O O . PHE A 1 196 ? 10.127 -3.611 9.111 1.00 96.62 196 PHE A O 1
ATOM 1697 N N . LYS A 1 197 ? 9.479 -2.222 7.479 1.00 96.12 197 LYS A N 1
ATOM 1698 C CA . LYS A 1 197 ? 10.780 -1.555 7.277 1.00 96.12 197 LYS A CA 1
ATOM 1699 C C . LYS A 1 197 ? 10.705 -0.091 7.720 1.00 96.12 197 LYS A C 1
ATOM 1701 O O . LYS A 1 197 ? 9.634 0.506 7.754 1.00 96.12 197 LYS A O 1
ATOM 1706 N N . SER A 1 198 ? 11.861 0.502 8.011 1.00 96.06 198 SER A N 1
ATOM 1707 C CA . SER A 1 198 ? 11.991 1.890 8.476 1.00 96.06 198 SER A CA 1
ATOM 1708 C C . SER A 1 198 ? 13.000 2.684 7.645 1.00 96.06 198 SER A C 1
ATOM 1710 O O . SER A 1 198 ? 14.076 2.166 7.346 1.00 96.06 198 SER A O 1
ATOM 1712 N N . GLU A 1 199 ? 12.685 3.932 7.292 1.00 96.38 199 GLU A N 1
ATOM 1713 C CA . GLU A 1 199 ? 13.587 4.848 6.574 1.00 96.38 199 GLU A CA 1
ATOM 1714 C C . GLU A 1 199 ? 13.709 6.194 7.302 1.00 96.38 199 GLU A C 1
ATOM 1716 O O . GLU A 1 199 ? 12.701 6.826 7.613 1.00 96.38 199 GLU A O 1
ATOM 1721 N N . ILE A 1 200 ? 14.944 6.653 7.526 1.00 96.38 200 ILE A N 1
ATOM 1722 C CA . ILE A 1 200 ? 15.255 7.888 8.272 1.00 96.38 200 ILE A CA 1
ATOM 1723 C C . ILE A 1 200 ? 15.819 9.008 7.385 1.00 96.38 200 ILE A C 1
ATOM 1725 O O . ILE A 1 200 ? 15.772 10.175 7.752 1.00 96.38 200 ILE A O 1
ATOM 1729 N N . ASN A 1 201 ? 16.327 8.687 6.193 1.00 94.62 201 ASN A N 1
ATOM 1730 C CA . ASN A 1 201 ? 17.064 9.606 5.321 1.00 94.62 201 ASN A CA 1
ATOM 1731 C C . ASN A 1 201 ? 16.193 10.244 4.225 1.00 94.62 201 ASN A C 1
ATOM 1733 O O . ASN A 1 201 ? 16.708 10.890 3.303 1.00 94.62 201 ASN A O 1
ATOM 1737 N N . PHE A 1 202 ? 14.869 10.078 4.286 1.00 94.94 202 PHE A N 1
ATOM 1738 C CA . PHE A 1 202 ? 13.962 10.613 3.275 1.00 94.94 202 PHE A CA 1
ATOM 1739 C C . PHE A 1 202 ? 13.744 12.122 3.455 1.00 94.94 202 PHE A C 1
ATOM 1741 O O . PHE A 1 202 ? 12.894 12.579 4.219 1.00 94.94 202 PHE A O 1
ATOM 1748 N N . LYS A 1 203 ? 14.496 12.923 2.691 1.00 93.25 203 LYS A N 1
ATOM 1749 C CA . LYS A 1 203 ? 14.534 14.394 2.809 1.00 93.25 203 LYS A CA 1
ATOM 1750 C C . LYS A 1 203 ? 13.164 15.091 2.863 1.00 93.25 203 LYS A C 1
ATOM 1752 O O . LYS A 1 203 ? 13.044 16.038 3.638 1.00 93.25 203 LYS A O 1
ATOM 1757 N N . PRO A 1 204 ? 12.145 14.721 2.058 1.00 93.75 204 PRO A N 1
ATOM 1758 C CA . PRO A 1 204 ? 10.839 15.376 2.144 1.00 93.75 204 PRO A CA 1
ATOM 1759 C C . PRO A 1 204 ? 10.150 15.221 3.504 1.00 93.75 204 PRO A C 1
ATOM 1761 O O . PRO A 1 204 ? 9.452 16.146 3.905 1.00 93.75 204 PRO A O 1
ATOM 1764 N N . PHE A 1 205 ? 10.358 14.098 4.195 1.00 96.25 205 PHE A N 1
ATOM 1765 C CA . PHE A 1 205 ? 9.806 13.851 5.527 1.00 96.25 205 PHE A CA 1
ATOM 1766 C C . PHE A 1 205 ? 10.569 14.616 6.604 1.00 96.25 205 PHE A C 1
ATOM 1768 O O . PHE A 1 205 ? 9.950 15.367 7.347 1.00 96.25 205 PHE A O 1
ATOM 1775 N N . ILE A 1 206 ? 11.906 14.529 6.605 1.00 96.12 206 ILE A N 1
ATOM 1776 C CA . ILE A 1 206 ? 12.775 15.221 7.578 1.00 96.12 206 ILE A CA 1
ATOM 1777 C C . ILE A 1 206 ? 12.424 16.715 7.675 1.00 96.12 206 ILE A C 1
ATOM 1779 O O . ILE A 1 206 ? 12.369 17.286 8.755 1.00 96.12 206 ILE A O 1
ATOM 1783 N N . LYS A 1 207 ? 12.119 17.355 6.539 1.00 95.56 207 LYS A N 1
ATOM 1784 C CA . LYS A 1 207 ? 11.757 18.782 6.480 1.00 95.56 207 LYS A CA 1
ATOM 1785 C C . LYS A 1 207 ? 10.463 19.157 7.206 1.00 95.56 207 LYS A C 1
ATOM 1787 O O . LYS A 1 207 ? 10.259 20.339 7.458 1.00 95.56 207 LYS A O 1
ATOM 1792 N N . ILE A 1 208 ? 9.561 18.206 7.432 1.00 96.31 208 ILE A N 1
ATOM 1793 C CA . ILE A 1 208 ? 8.237 18.458 8.018 1.00 96.31 208 ILE A CA 1
ATOM 1794 C C . ILE A 1 208 ? 7.959 17.606 9.259 1.00 96.31 208 ILE A C 1
ATOM 1796 O O . ILE A 1 208 ? 6.868 17.711 9.811 1.00 96.31 208 ILE A O 1
ATOM 1800 N N . GLN A 1 209 ? 8.906 16.766 9.675 1.00 97.44 209 GLN A N 1
ATOM 1801 C CA . GLN A 1 209 ? 8.742 15.787 10.746 1.00 97.44 209 GLN A CA 1
ATOM 1802 C C . GLN A 1 209 ? 8.273 16.443 12.051 1.00 97.44 209 GLN A C 1
ATOM 1804 O O . GLN A 1 209 ? 7.209 16.092 12.550 1.00 97.44 209 GLN A O 1
ATOM 1809 N N . GLU A 1 210 ? 8.998 17.456 12.537 1.00 97.38 210 GLU A N 1
ATOM 1810 C CA . GLU A 1 210 ? 8.651 18.177 13.774 1.00 97.38 210 GLU A CA 1
ATOM 1811 C C . GLU A 1 210 ? 7.229 18.751 13.725 1.00 97.38 210 GLU A C 1
ATOM 1813 O O . GLU A 1 210 ? 6.487 18.704 14.703 1.00 97.38 210 GLU A O 1
ATOM 1818 N N . LYS A 1 211 ? 6.814 19.247 12.553 1.00 97.44 211 LYS A N 1
ATOM 1819 C CA . LYS A 1 211 ? 5.459 19.760 12.357 1.00 97.44 211 LYS A CA 1
ATOM 1820 C C . LYS A 1 211 ? 4.414 18.644 12.421 1.00 97.44 211 LYS A C 1
ATOM 1822 O O . LYS A 1 211 ? 3.375 18.838 13.032 1.00 97.44 211 LYS A O 1
ATOM 1827 N N . LEU A 1 212 ? 4.664 17.488 11.805 1.00 97.50 212 LEU A N 1
ATOM 1828 C CA . LEU A 1 212 ? 3.744 16.343 11.868 1.00 97.50 212 LEU A CA 1
ATOM 1829 C C . LEU A 1 212 ? 3.575 15.824 13.304 1.00 97.50 212 LEU A C 1
ATOM 1831 O O . LEU A 1 212 ? 2.464 15.471 13.705 1.00 97.50 212 LEU A O 1
ATOM 1835 N N . GLU A 1 213 ? 4.663 15.809 14.075 1.00 97.88 213 GLU A N 1
ATOM 1836 C CA . GLU A 1 213 ? 4.660 15.456 15.496 1.00 97.88 213 GLU A CA 1
ATOM 1837 C C . GLU A 1 213 ? 3.815 16.439 16.315 1.00 97.88 213 GLU A C 1
ATOM 1839 O O . GLU A 1 213 ? 2.943 16.012 17.075 1.00 97.88 213 GLU A O 1
ATOM 1844 N N . GLN A 1 214 ? 4.036 17.745 16.132 1.00 97.81 214 GLN A N 1
ATOM 1845 C CA . GLN A 1 214 ? 3.270 18.805 16.795 1.00 97.81 214 GLN A CA 1
ATOM 1846 C C . GLN A 1 214 ? 1.785 18.742 16.430 1.00 97.81 214 GLN A C 1
ATOM 1848 O O . GLN A 1 214 ? 0.950 18.676 17.332 1.00 97.81 214 GLN A O 1
ATOM 1853 N N . ASP A 1 215 ? 1.468 18.665 15.133 1.00 97.56 215 ASP A N 1
ATOM 1854 C CA . ASP A 1 215 ? 0.096 18.587 14.624 1.00 97.56 215 ASP A CA 1
ATOM 1855 C C . ASP A 1 215 ? -0.653 17.412 15.299 1.00 97.56 215 ASP A C 1
ATOM 1857 O O . ASP A 1 215 ? -1.761 17.583 15.812 1.00 97.56 215 ASP A O 1
ATOM 1861 N N . LEU A 1 216 ? -0.056 16.211 15.363 1.00 98.12 216 LEU A N 1
ATOM 1862 C CA . LEU A 1 216 ? -0.700 15.046 15.989 1.00 98.12 216 LEU A CA 1
ATOM 1863 C C . LEU A 1 216 ? -0.854 15.208 17.511 1.00 98.12 216 LEU A C 1
ATOM 1865 O O . LEU A 1 216 ? -1.902 14.859 18.059 1.00 98.12 216 LEU A O 1
ATOM 1869 N N . GLN A 1 217 ? 0.153 15.752 18.201 1.00 98.25 217 GLN A N 1
ATOM 1870 C CA . GLN A 1 217 ? 0.058 16.017 19.639 1.00 98.25 217 GLN A CA 1
ATOM 1871 C C . GLN A 1 217 ? -1.051 17.022 19.966 1.00 98.25 217 GLN A C 1
ATOM 1873 O O . GLN A 1 217 ? -1.803 16.804 20.912 1.00 98.25 217 GLN A O 1
ATOM 1878 N N . GLU A 1 218 ? -1.167 18.113 19.210 1.00 98.12 218 GLU A N 1
ATOM 1879 C CA . GLU A 1 218 ? -2.192 19.143 19.419 1.00 98.12 218 GLU A CA 1
ATOM 1880 C C . GLU A 1 218 ? -3.604 18.601 19.179 1.00 98.12 218 GLU A C 1
ATOM 1882 O O . GLU A 1 218 ? -4.501 18.819 20.001 1.00 98.12 218 GLU A O 1
ATOM 1887 N N . ASN A 1 219 ? -3.790 17.819 18.111 1.00 97.75 219 ASN A N 1
ATOM 1888 C CA . ASN A 1 219 ? -5.059 17.147 17.834 1.00 97.75 219 ASN A CA 1
ATOM 1889 C C . ASN A 1 219 ? -5.464 16.207 18.983 1.00 97.75 219 ASN A C 1
ATOM 1891 O O . ASN A 1 219 ? -6.613 16.219 19.414 1.00 97.75 219 ASN A O 1
ATOM 1895 N N . LEU A 1 220 ? -4.530 15.427 19.539 1.00 98.00 220 LEU A N 1
ATOM 1896 C CA . LEU A 1 220 ? -4.845 14.494 20.628 1.00 98.00 220 LEU A CA 1
ATOM 1897 C C . LEU A 1 220 ? -5.014 15.173 21.989 1.00 98.00 220 LEU A C 1
ATOM 1899 O O . LEU A 1 220 ? -5.845 14.731 22.778 1.00 98.00 220 LEU A O 1
ATOM 1903 N N . LYS A 1 221 ? -4.289 16.264 22.261 1.00 97.75 221 LYS A N 1
ATOM 1904 C CA . LYS A 1 221 ? -4.484 17.087 23.469 1.00 97.75 221 LYS A CA 1
ATOM 1905 C C . LYS A 1 221 ? -5.849 17.773 23.487 1.00 97.75 221 LYS A C 1
ATOM 1907 O O . LYS A 1 221 ? -6.444 17.912 24.551 1.00 97.75 221 LYS A O 1
ATOM 1912 N N . SER A 1 222 ? -6.328 18.220 22.326 1.00 97.06 222 SER A N 1
ATOM 1913 C CA . SER A 1 222 ? -7.624 18.897 22.186 1.00 97.06 222 SER A CA 1
ATOM 1914 C C . SER A 1 222 ? -8.806 17.933 22.028 1.00 97.06 222 SER A C 1
ATOM 1916 O O . SER A 1 222 ? -9.959 18.341 22.186 1.00 97.06 222 SER A O 1
ATOM 1918 N N . ASN A 1 223 ? -8.551 16.647 21.765 1.00 97.00 223 ASN A N 1
ATOM 1919 C CA . ASN A 1 223 ? -9.599 15.645 21.637 1.00 97.00 223 ASN A CA 1
ATOM 1920 C C . ASN A 1 223 ? -10.236 15.335 23.002 1.00 97.00 223 ASN A C 1
ATOM 1922 O O . ASN A 1 223 ? -9.620 14.753 23.895 1.00 97.00 223 ASN A O 1
ATOM 1926 N N . LYS A 1 224 ? -11.519 15.679 23.153 1.00 96.12 224 LYS A N 1
ATOM 1927 C CA . LYS A 1 224 ? -12.258 15.526 24.415 1.00 96.12 224 LYS A CA 1
ATOM 1928 C C . LYS A 1 224 ? -12.391 14.083 24.911 1.00 96.12 224 LYS A C 1
ATOM 1930 O O . LYS A 1 224 ? -12.646 13.916 26.102 1.00 96.12 224 LYS A O 1
ATOM 1935 N N . TYR A 1 225 ? -12.192 13.076 24.061 1.00 97.50 225 TYR A N 1
ATOM 1936 C CA . TYR A 1 225 ? -12.280 11.654 24.415 1.00 97.50 225 TYR A CA 1
ATOM 1937 C C . TYR A 1 225 ? -10.937 11.043 24.826 1.00 97.50 225 TYR A C 1
ATOM 1939 O O . TYR A 1 225 ? -10.901 9.889 25.240 1.00 97.50 225 TYR A O 1
ATOM 1947 N N . ILE A 1 226 ? -9.835 11.792 24.729 1.00 98.06 226 ILE A N 1
ATOM 1948 C CA . ILE A 1 226 ? -8.485 11.302 25.020 1.00 98.06 226 ILE A CA 1
ATOM 1949 C C . ILE A 1 226 ? -7.959 11.900 26.331 1.00 98.06 226 ILE A C 1
ATOM 1951 O O . ILE A 1 226 ? -8.013 13.107 26.568 1.00 98.06 226 ILE A O 1
ATOM 1955 N N . ASN A 1 227 ? -7.425 11.039 27.195 1.00 97.75 227 ASN A N 1
ATOM 1956 C CA . ASN A 1 227 ? -6.572 11.390 28.326 1.00 97.75 227 ASN A CA 1
ATOM 1957 C C . ASN A 1 227 ? -5.122 11.472 27.840 1.00 97.75 227 ASN A C 1
ATOM 1959 O O . ASN A 1 227 ? -4.369 10.495 27.899 1.00 97.75 227 ASN A O 1
ATOM 1963 N N . PHE A 1 228 ? -4.736 12.640 27.320 1.00 98.06 228 PHE A N 1
ATOM 1964 C CA . PHE A 1 228 ? -3.381 12.850 26.821 1.00 98.06 228 PHE A CA 1
ATOM 1965 C C . PHE A 1 228 ? -2.366 12.783 27.969 1.00 98.06 228 PHE A C 1
ATOM 1967 O O . PHE A 1 228 ? -2.467 13.522 28.949 1.00 98.06 228 PHE A O 1
ATOM 1974 N N . ASN A 1 229 ? -1.374 11.903 27.843 1.00 96.88 229 ASN A N 1
ATOM 1975 C CA . ASN A 1 229 ? -0.356 11.660 28.861 1.00 96.88 229 ASN A CA 1
ATOM 1976 C C . ASN A 1 229 ? 1.049 11.578 28.233 1.00 96.88 229 ASN A C 1
ATOM 1978 O O . ASN A 1 229 ? 1.212 11.640 27.012 1.00 96.88 229 ASN A O 1
ATOM 1982 N N . LYS A 1 230 ? 2.077 11.459 29.083 1.00 97.19 230 LYS A N 1
ATOM 1983 C CA . LYS A 1 230 ? 3.479 11.391 28.638 1.00 97.19 230 LYS A CA 1
ATOM 1984 C C . LYS A 1 230 ? 3.777 10.147 27.796 1.00 97.19 230 LYS A C 1
ATOM 1986 O O . LYS A 1 230 ? 4.584 10.237 26.877 1.00 97.19 230 LYS A O 1
ATOM 1991 N N . ASP A 1 231 ? 3.121 9.022 28.067 1.00 96.94 231 ASP A N 1
ATOM 1992 C CA . ASP A 1 231 ? 3.344 7.781 27.318 1.00 96.94 231 ASP A CA 1
ATOM 1993 C C . ASP A 1 231 ? 2.855 7.920 25.874 1.00 96.94 231 ASP A C 1
ATOM 1995 O O . ASP A 1 231 ? 3.597 7.618 24.942 1.00 96.94 231 ASP A O 1
ATOM 1999 N N . LEU A 1 232 ? 1.656 8.476 25.673 1.00 98.12 232 LEU A N 1
ATOM 2000 C CA . LEU A 1 232 ? 1.123 8.779 24.345 1.00 98.12 232 LEU A CA 1
ATOM 2001 C C . LEU A 1 232 ? 1.995 9.802 23.609 1.00 98.12 232 LEU A C 1
ATOM 2003 O O . LEU A 1 232 ? 2.269 9.637 22.422 1.00 98.12 232 LEU A O 1
ATOM 2007 N N . GLN A 1 233 ? 2.489 10.827 24.309 1.00 98.25 233 GLN A N 1
ATOM 2008 C CA . GLN A 1 233 ? 3.438 11.781 23.731 1.00 98.25 233 GLN A CA 1
ATOM 2009 C C . GLN A 1 233 ? 4.715 11.086 23.230 1.00 98.25 233 GLN A C 1
ATOM 2011 O O . GLN A 1 233 ? 5.151 11.349 22.109 1.00 98.25 233 GLN A O 1
ATOM 2016 N N . ASN A 1 234 ? 5.292 10.184 24.027 1.00 98.25 234 ASN A N 1
ATOM 2017 C CA . ASN A 1 234 ? 6.484 9.427 23.648 1.00 98.25 234 ASN A CA 1
ATOM 2018 C C . ASN A 1 234 ? 6.214 8.492 22.459 1.00 98.25 234 ASN A C 1
ATOM 2020 O O . ASN A 1 234 ? 7.049 8.383 21.563 1.00 98.25 234 ASN A O 1
ATOM 2024 N N . GLU A 1 235 ? 5.045 7.851 22.404 1.00 98.19 235 GLU A N 1
ATOM 2025 C CA . GLU A 1 235 ? 4.668 7.005 21.267 1.00 98.19 235 GLU A CA 1
ATOM 2026 C C . GLU A 1 235 ? 4.474 7.806 19.972 1.00 98.19 235 GLU A C 1
ATOM 2028 O O . GLU A 1 235 ? 4.825 7.307 18.905 1.00 98.19 235 GLU A O 1
ATOM 2033 N N . ILE A 1 236 ? 4.007 9.059 20.037 1.00 98.56 236 ILE A N 1
ATOM 2034 C CA . ILE A 1 236 ? 3.941 9.946 18.861 1.00 98.56 236 ILE A CA 1
ATOM 2035 C C . ILE A 1 236 ? 5.346 10.255 18.325 1.00 98.56 236 ILE A C 1
ATOM 2037 O O . ILE A 1 236 ? 5.569 10.180 17.117 1.00 98.56 236 ILE A O 1
ATOM 2041 N N . LEU A 1 237 ? 6.299 10.562 19.212 1.00 98.25 237 LEU A N 1
ATOM 2042 C CA . LEU A 1 237 ? 7.695 10.805 18.822 1.00 98.25 237 LEU A CA 1
ATOM 2043 C C . LEU A 1 237 ? 8.320 9.543 18.213 1.00 98.25 237 LEU A C 1
ATOM 2045 O O . LEU A 1 237 ? 8.960 9.598 17.167 1.00 98.25 237 LEU A O 1
ATOM 2049 N N . ASN A 1 238 ? 8.067 8.378 18.816 1.00 97.94 238 ASN A N 1
ATOM 2050 C CA . ASN A 1 238 ? 8.518 7.097 18.276 1.00 97.94 238 ASN A CA 1
ATOM 2051 C C . ASN A 1 238 ? 7.905 6.812 16.896 1.00 97.94 238 ASN A C 1
ATOM 2053 O O . ASN A 1 238 ? 8.614 6.348 16.003 1.00 97.94 238 ASN A O 1
ATOM 2057 N N . PHE A 1 239 ? 6.618 7.111 16.699 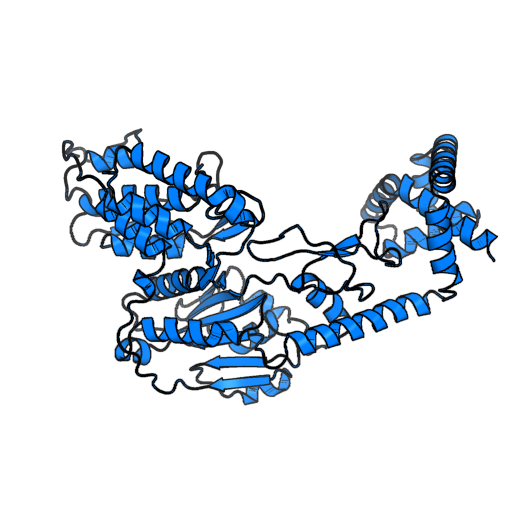1.00 98.44 239 PHE A N 1
ATOM 2058 C CA . PHE A 1 239 ? 5.916 6.908 15.431 1.00 98.44 239 PHE A CA 1
ATOM 2059 C C . PHE A 1 239 ? 6.523 7.719 14.278 1.00 98.44 239 PHE A C 1
ATOM 2061 O O . PHE A 1 239 ? 6.633 7.204 13.164 1.00 98.44 239 PHE A O 1
ATOM 2068 N N . TYR A 1 240 ? 6.953 8.953 14.549 1.00 98.25 240 TYR A N 1
ATOM 2069 C CA . TYR A 1 240 ? 7.592 9.827 13.563 1.00 98.25 240 TYR A CA 1
ATOM 2070 C C . TYR A 1 240 ? 9.127 9.780 13.580 1.00 98.25 240 TYR A C 1
ATOM 2072 O O . TYR A 1 240 ? 9.762 10.465 12.789 1.00 98.25 240 TYR A O 1
ATOM 2080 N N . SER A 1 241 ? 9.755 8.918 14.382 1.00 97.25 241 SER A N 1
ATOM 2081 C CA . SER A 1 241 ? 11.220 8.755 14.358 1.00 97.25 241 SER A CA 1
ATOM 2082 C C . SER A 1 241 ? 11.761 8.250 13.010 1.00 97.25 241 SER A C 1
ATOM 2084 O O . SER A 1 241 ? 12.920 8.490 12.669 1.00 97.25 241 SER A O 1
ATOM 2086 N N . ALA A 1 242 ? 10.924 7.559 12.232 1.00 97.25 242 ALA A N 1
ATOM 2087 C CA . ALA A 1 242 ? 11.227 7.065 10.896 1.00 97.25 242 ALA A CA 1
ATOM 2088 C C . ALA A 1 242 ? 9.941 6.895 10.073 1.00 97.25 242 ALA A C 1
ATOM 2090 O O . ALA A 1 242 ? 8.843 6.743 10.610 1.00 97.25 242 ALA A O 1
ATOM 2091 N N . ILE A 1 243 ? 10.081 6.832 8.751 1.00 97.31 243 ILE A N 1
ATOM 2092 C CA . ILE A 1 243 ? 8.998 6.406 7.862 1.00 97.31 243 ILE A CA 1
ATOM 2093 C C . ILE A 1 243 ? 8.859 4.893 7.960 1.00 97.31 243 ILE A C 1
ATOM 2095 O O . ILE A 1 243 ? 9.798 4.177 7.611 1.00 97.31 243 ILE A O 1
ATOM 2099 N N . SER A 1 244 ? 7.684 4.407 8.358 1.00 96.38 244 SER A N 1
ATOM 2100 C CA . SER A 1 244 ? 7.336 2.994 8.190 1.00 96.38 244 SER A CA 1
ATOM 2101 C C . SER A 1 244 ? 6.997 2.721 6.725 1.00 96.38 244 SER A C 1
ATOM 2103 O O . SER A 1 244 ? 6.228 3.462 6.108 1.00 96.38 244 SER A O 1
ATOM 2105 N N . TYR A 1 245 ? 7.596 1.682 6.152 1.00 95.94 245 TYR A N 1
ATOM 2106 C CA . TYR A 1 245 ? 7.347 1.260 4.778 1.00 95.94 245 TYR A CA 1
ATOM 2107 C C . TYR A 1 245 ? 7.511 -0.255 4.613 1.00 95.94 245 TYR A C 1
ATOM 2109 O O . TYR A 1 245 ? 7.838 -0.985 5.546 1.00 95.94 245 TYR A O 1
ATOM 2117 N N . GLY A 1 246 ? 7.301 -0.722 3.389 1.00 96.25 246 GLY A N 1
ATOM 2118 C CA . GLY A 1 246 ? 7.550 -2.092 2.971 1.00 96.25 246 GLY A CA 1
ATOM 2119 C C . GLY A 1 246 ? 7.017 -2.266 1.558 1.00 96.25 246 GLY A C 1
ATOM 2120 O O . GLY A 1 246 ? 7.521 -1.675 0.599 1.00 96.25 246 GLY A O 1
ATOM 2121 N N . PHE A 1 247 ? 5.945 -3.028 1.430 1.00 97.62 247 PHE A N 1
ATOM 2122 C CA . PHE A 1 247 ? 5.181 -3.128 0.202 1.00 97.62 247 PHE A CA 1
ATOM 2123 C C . PHE A 1 247 ? 4.016 -2.143 0.155 1.00 97.62 247 PHE A C 1
ATOM 2125 O O . PHE A 1 247 ? 3.553 -1.622 1.160 1.00 97.62 247 PHE A O 1
ATOM 2132 N N . TYR A 1 248 ? 3.532 -1.889 -1.054 1.00 96.25 248 TYR A N 1
ATOM 2133 C CA . TYR A 1 248 ? 2.354 -1.081 -1.320 1.00 96.25 248 TYR A CA 1
ATOM 2134 C C . TYR A 1 248 ? 1.237 -2.007 -1.745 1.00 96.25 248 TYR A C 1
ATOM 2136 O O . TYR A 1 248 ? 1.395 -2.742 -2.727 1.00 96.25 248 TYR A O 1
ATOM 2144 N N . PHE A 1 249 ? 0.096 -1.899 -1.081 1.00 97.25 249 PHE A N 1
ATOM 2145 C CA . PHE A 1 249 ? -1.095 -2.619 -1.491 1.00 97.25 249 PHE A CA 1
ATOM 2146 C C . PHE A 1 249 ? -1.525 -2.285 -2.919 1.00 97.25 249 PHE A C 1
ATOM 2148 O O . PHE A 1 249 ? -1.535 -1.119 -3.344 1.00 97.25 249 PHE A O 1
ATOM 2155 N N . LYS A 1 250 ? -1.848 -3.333 -3.681 1.00 95.50 250 LYS A N 1
ATOM 2156 C CA . LYS A 1 250 ? -2.390 -3.230 -5.037 1.00 95.50 250 LYS A CA 1
ATOM 2157 C C . LYS A 1 250 ? -3.793 -3.764 -5.104 1.00 95.50 250 LYS A C 1
ATOM 2159 O O . LYS A 1 250 ? -4.680 -3.023 -5.530 1.00 95.50 250 LYS A O 1
ATOM 2164 N N . ASP A 1 251 ? -3.957 -5.016 -4.710 1.00 94.19 251 ASP A N 1
ATOM 2165 C CA . ASP A 1 251 ? -5.210 -5.716 -4.896 1.00 94.19 251 ASP A CA 1
ATOM 2166 C C . ASP A 1 251 ? -5.396 -6.868 -3.925 1.00 94.19 251 ASP A C 1
ATOM 2168 O O . ASP A 1 251 ? -4.430 -7.383 -3.358 1.00 94.19 251 ASP A O 1
ATOM 2172 N N . LEU A 1 252 ? -6.653 -7.274 -3.788 1.00 95.12 252 LEU A N 1
ATOM 2173 C CA . LEU A 1 252 ? -7.050 -8.477 -3.080 1.00 95.12 252 LEU A CA 1
ATOM 2174 C C . LEU A 1 252 ? -8.076 -9.218 -3.933 1.00 95.12 252 LEU A C 1
ATOM 2176 O O . LEU A 1 252 ? -9.249 -8.857 -3.948 1.00 95.12 252 LEU A O 1
ATOM 2180 N N . PHE A 1 253 ? -7.630 -10.255 -4.638 1.00 94.81 253 PHE A N 1
ATOM 2181 C CA . PHE A 1 253 ? -8.526 -11.081 -5.439 1.00 94.81 253 PHE A CA 1
ATOM 2182 C C . PHE A 1 253 ? -9.196 -12.150 -4.585 1.00 94.81 253 PHE A C 1
ATOM 2184 O O . PHE A 1 253 ? -8.569 -12.728 -3.695 1.00 94.81 253 PHE A O 1
ATOM 2191 N N . ILE A 1 254 ? -10.459 -12.440 -4.881 1.00 93.75 254 ILE A N 1
ATOM 2192 C CA . ILE A 1 254 ? -11.269 -13.420 -4.155 1.00 93.75 254 ILE A CA 1
ATOM 2193 C C . ILE A 1 254 ? -11.814 -14.438 -5.159 1.00 93.75 254 ILE A C 1
ATOM 2195 O O . ILE A 1 254 ? -12.354 -14.059 -6.199 1.00 93.75 254 ILE A O 1
ATOM 2199 N N . SER A 1 255 ? -11.679 -15.734 -4.885 1.00 94.06 255 SER A N 1
ATOM 2200 C CA . SER A 1 255 ? -12.307 -16.742 -5.737 1.00 94.06 255 SER A CA 1
ATOM 2201 C C . SER A 1 255 ? -13.833 -16.638 -5.646 1.00 94.06 255 SER A C 1
ATOM 2203 O O . SER A 1 255 ? -14.391 -16.199 -4.644 1.00 94.06 255 SER A O 1
ATOM 2205 N N . ASN A 1 256 ? -14.543 -17.040 -6.695 1.00 92.56 256 ASN A N 1
ATOM 2206 C CA . ASN A 1 256 ? -16.006 -16.976 -6.761 1.00 92.56 256 ASN A CA 1
ATOM 2207 C C . ASN A 1 256 ? -16.722 -17.789 -5.670 1.00 92.56 256 ASN A C 1
ATOM 2209 O O . ASN A 1 256 ? -17.857 -17.483 -5.319 1.00 92.56 256 ASN A O 1
ATOM 2213 N N . ASP A 1 257 ? -16.062 -18.804 -5.126 1.00 91.31 257 ASP A N 1
ATOM 2214 C CA . ASP A 1 257 ? -16.513 -19.587 -3.981 1.00 91.31 257 ASP A CA 1
ATOM 2215 C C . ASP A 1 257 ? -15.931 -19.100 -2.644 1.00 91.31 257 ASP A C 1
ATOM 2217 O O . ASP A 1 257 ? -16.142 -19.728 -1.615 1.00 91.31 257 ASP A O 1
ATOM 2221 N N . SER A 1 258 ? -15.241 -17.953 -2.648 1.00 88.75 258 SER A N 1
ATOM 2222 C CA . SER A 1 258 ? -14.589 -17.307 -1.500 1.00 88.75 258 SER A CA 1
ATOM 2223 C C . SER A 1 258 ? -13.511 -18.143 -0.818 1.00 88.75 258 SER A C 1
ATOM 2225 O O . SER A 1 258 ? -13.035 -17.763 0.255 1.00 88.75 258 SER A O 1
ATOM 2227 N N . LYS A 1 259 ? -13.097 -19.245 -1.450 1.00 89.31 259 LYS A N 1
ATOM 2228 C CA . LYS A 1 259 ? -12.182 -20.223 -0.876 1.00 89.31 259 LYS A CA 1
ATOM 2229 C C . LYS A 1 259 ? -10.730 -19.759 -0.900 1.00 89.31 259 LYS A C 1
ATOM 2231 O O . LYS A 1 259 ? -9.992 -19.917 0.073 1.00 89.31 259 LYS A O 1
ATOM 2236 N N . THR A 1 260 ? -10.343 -19.117 -1.994 1.00 91.94 260 THR A N 1
ATOM 2237 C CA . THR A 1 260 ? -8.987 -18.625 -2.206 1.00 91.94 260 THR A CA 1
ATOM 2238 C C . THR A 1 260 ? -8.967 -17.104 -2.229 1.00 91.94 260 THR A C 1
ATOM 2240 O O . THR A 1 260 ? -9.759 -16.468 -2.924 1.00 91.94 260 THR A O 1
ATOM 2243 N N . ASN A 1 261 ? -8.026 -16.513 -1.498 1.00 94.12 261 ASN A N 1
ATOM 2244 C CA . ASN A 1 261 ? -7.748 -15.082 -1.536 1.00 94.12 261 ASN A CA 1
ATOM 2245 C C . ASN A 1 261 ? -6.312 -14.849 -2.010 1.00 94.12 261 ASN A C 1
ATOM 2247 O O . ASN A 1 261 ? -5.405 -15.592 -1.641 1.00 94.12 261 ASN A O 1
ATOM 2251 N N . ILE A 1 262 ? -6.097 -13.815 -2.821 1.00 96.00 262 ILE A N 1
ATOM 2252 C CA . ILE A 1 262 ? -4.784 -13.476 -3.375 1.00 96.00 262 ILE A CA 1
ATOM 2253 C C . ILE A 1 262 ? -4.499 -12.011 -3.071 1.00 96.00 262 ILE A C 1
ATOM 2255 O O . ILE A 1 262 ? -5.070 -11.116 -3.691 1.00 96.00 262 ILE A O 1
ATOM 2259 N N . LEU A 1 263 ? -3.600 -11.770 -2.124 1.00 97.69 263 LEU A N 1
ATOM 2260 C CA . LEU A 1 263 ? -3.119 -10.438 -1.783 1.00 97.69 263 LEU A CA 1
ATOM 2261 C C . LEU A 1 263 ? -1.954 -10.069 -2.705 1.00 97.69 263 LEU A C 1
ATOM 2263 O O . LEU A 1 263 ? -0.944 -10.770 -2.738 1.00 97.69 263 LEU A O 1
ATOM 2267 N N . VAL A 1 264 ? -2.076 -8.953 -3.423 1.00 98.00 264 VAL A N 1
ATOM 2268 C CA . VAL A 1 264 ? -1.040 -8.440 -4.324 1.00 98.00 264 VAL A CA 1
ATOM 2269 C C . VAL A 1 264 ? -0.432 -7.160 -3.772 1.00 98.00 264 VAL A C 1
ATOM 2271 O O . VAL A 1 264 ? -1.111 -6.169 -3.487 1.00 98.00 264 VAL A O 1
ATOM 2274 N N . LEU A 1 265 ? 0.892 -7.172 -3.690 1.00 98.50 265 LEU A N 1
ATOM 2275 C CA . LEU A 1 265 ? 1.713 -6.147 -3.076 1.00 98.50 265 LEU A CA 1
ATOM 2276 C C . LEU A 1 265 ? 2.850 -5.766 -4.034 1.00 98.50 265 LEU A C 1
ATOM 2278 O O . LEU A 1 265 ? 3.416 -6.619 -4.710 1.00 98.50 265 LEU A O 1
ATOM 2282 N N . GLN A 1 266 ? 3.214 -4.485 -4.106 1.00 97.88 266 GLN A N 1
ATOM 2283 C CA . GLN A 1 266 ? 4.364 -4.021 -4.895 1.00 97.88 266 GLN A CA 1
ATOM 2284 C C . GLN A 1 266 ? 5.454 -3.480 -3.985 1.00 97.88 266 GLN A C 1
ATOM 2286 O O . GLN A 1 266 ? 5.186 -2.614 -3.155 1.00 97.88 266 GLN A O 1
ATOM 2291 N N . LYS A 1 267 ? 6.697 -3.905 -4.195 1.00 97.31 267 LYS A N 1
ATOM 2292 C CA . LYS A 1 267 ? 7.842 -3.342 -3.484 1.00 97.31 267 LYS A CA 1
ATOM 2293 C C . LYS A 1 267 ? 8.133 -1.930 -3.982 1.00 97.31 267 LYS A C 1
ATOM 2295 O O . LYS A 1 267 ? 8.277 -1.711 -5.184 1.00 97.31 267 LYS A O 1
ATOM 2300 N N . ILE A 1 268 ? 8.230 -0.975 -3.062 1.00 93.81 268 ILE A N 1
ATOM 2301 C CA . ILE A 1 268 ? 8.766 0.361 -3.338 1.00 93.81 268 ILE A CA 1
ATOM 2302 C C . ILE A 1 268 ? 9.746 0.690 -2.222 1.00 93.81 268 ILE A C 1
ATOM 2304 O O . ILE A 1 268 ? 9.366 1.130 -1.141 1.00 93.81 268 ILE A O 1
ATOM 2308 N N . GLN A 1 269 ? 11.018 0.456 -2.510 1.00 94.06 269 GLN A N 1
ATOM 2309 C CA . GLN A 1 269 ? 12.122 0.761 -1.619 1.00 94.06 269 GLN A CA 1
ATOM 2310 C C . GLN A 1 269 ? 12.732 2.111 -1.984 1.00 94.06 269 GLN A C 1
ATOM 2312 O O . GLN A 1 269 ? 12.825 2.454 -3.168 1.00 94.06 269 GLN A O 1
ATOM 2317 N N . TYR A 1 270 ? 13.153 2.850 -0.959 1.00 93.50 270 TYR A N 1
ATOM 2318 C CA . TYR A 1 270 ? 13.915 4.076 -1.134 1.00 93.50 270 TYR A CA 1
ATOM 2319 C C . TYR A 1 270 ? 15.232 3.785 -1.849 1.00 93.50 270 TYR A C 1
ATOM 2321 O O . TYR A 1 270 ? 16.015 2.941 -1.417 1.00 93.50 270 TYR A O 1
ATOM 2329 N N . ASP A 1 271 ? 15.444 4.475 -2.964 1.00 90.50 271 ASP A N 1
ATOM 2330 C CA . ASP A 1 271 ? 16.642 4.354 -3.780 1.00 90.50 271 ASP A CA 1
ATOM 2331 C C . ASP A 1 271 ? 16.959 5.706 -4.427 1.00 90.50 271 ASP A C 1
ATOM 2333 O O . ASP A 1 271 ? 16.169 6.261 -5.200 1.00 90.50 271 ASP A O 1
ATOM 2337 N N . GLU A 1 272 ? 18.125 6.246 -4.082 1.00 90.00 272 GLU A N 1
ATOM 2338 C CA . GLU A 1 272 ? 18.623 7.533 -4.568 1.00 90.00 272 GLU A CA 1
ATOM 2339 C C . GLU A 1 272 ? 19.622 7.391 -5.723 1.00 90.00 272 GLU A C 1
ATOM 2341 O O . GLU A 1 272 ? 20.063 8.418 -6.260 1.00 90.00 272 GLU A O 1
ATOM 2346 N N . SER A 1 273 ? 19.957 6.150 -6.102 1.00 90.94 273 SER A N 1
ATOM 2347 C CA . SER A 1 273 ? 20.931 5.817 -7.140 1.00 90.94 273 SER A CA 1
ATOM 2348 C C . SER A 1 273 ? 20.570 6.479 -8.464 1.00 90.94 273 SER A C 1
ATOM 2350 O O . SER A 1 273 ? 19.404 6.581 -8.849 1.00 90.94 273 SER A O 1
ATOM 2352 N N . ILE A 1 274 ? 21.584 6.957 -9.184 1.00 90.94 274 ILE A N 1
ATOM 2353 C CA . ILE A 1 274 ? 21.377 7.637 -10.463 1.00 90.94 274 ILE A CA 1
ATOM 2354 C C . ILE A 1 274 ? 20.820 6.646 -11.489 1.00 90.94 274 ILE A C 1
ATOM 2356 O O . ILE A 1 274 ? 21.413 5.603 -11.751 1.00 90.94 274 ILE A O 1
ATOM 2360 N N . VAL A 1 275 ? 19.713 7.023 -12.134 1.00 92.56 275 VAL A N 1
ATOM 2361 C CA . VAL A 1 275 ? 19.159 6.290 -13.278 1.00 92.56 275 VAL A CA 1
ATOM 2362 C C . VAL A 1 275 ? 19.535 7.014 -14.566 1.00 92.56 275 VAL A C 1
ATOM 2364 O O . VAL A 1 275 ? 19.093 8.145 -14.807 1.00 92.56 275 VAL A O 1
ATOM 2367 N N . PHE A 1 276 ? 20.314 6.349 -15.423 1.00 92.75 276 PHE A N 1
ATOM 2368 C CA . PHE A 1 276 ? 20.706 6.877 -16.732 1.00 92.75 276 PHE A CA 1
ATOM 2369 C C . PHE A 1 276 ? 19.491 7.288 -17.570 1.00 92.75 276 PHE A C 1
ATOM 2371 O O . PHE A 1 276 ? 18.418 6.688 -17.505 1.00 92.75 276 PHE A O 1
ATOM 2378 N N . CYS A 1 277 ? 19.650 8.315 -18.405 1.00 89.44 277 CYS A N 1
ATOM 2379 C CA . CYS A 1 277 ? 18.572 8.743 -19.291 1.00 89.44 277 CYS A CA 1
ATOM 2380 C C . CYS A 1 277 ? 18.214 7.638 -20.299 1.00 89.44 277 CYS A C 1
ATOM 2382 O O . CYS A 1 277 ? 19.073 7.274 -21.105 1.00 89.44 277 CYS A O 1
ATOM 2384 N N . PRO A 1 278 ? 16.949 7.185 -20.388 1.00 86.06 278 PRO A N 1
ATOM 2385 C CA . PRO A 1 278 ? 16.564 6.105 -21.302 1.00 86.06 278 PRO A CA 1
ATOM 2386 C C . PRO A 1 278 ? 16.678 6.474 -22.789 1.00 86.06 278 PRO A C 1
ATOM 2388 O O . PRO A 1 278 ? 16.584 5.608 -23.645 1.00 86.06 278 PRO A O 1
ATOM 2391 N N . ASN A 1 279 ? 16.863 7.758 -23.126 1.00 83.00 279 ASN A N 1
ATOM 2392 C CA . ASN A 1 279 ? 16.926 8.221 -24.518 1.00 83.00 279 ASN A CA 1
ATOM 2393 C C . ASN A 1 279 ? 18.352 8.498 -25.018 1.00 83.00 279 ASN A C 1
ATOM 2395 O O . ASN A 1 279 ? 18.586 8.505 -26.224 1.00 83.00 279 ASN A O 1
ATOM 2399 N N . CYS A 1 280 ? 19.297 8.814 -24.130 1.00 82.88 280 CYS A N 1
ATOM 2400 C CA . CYS A 1 280 ? 20.683 9.108 -24.523 1.00 82.88 280 CYS A CA 1
ATOM 2401 C C . CYS A 1 280 ? 21.740 8.355 -23.714 1.00 82.88 280 CYS A C 1
ATOM 2403 O O . CYS A 1 280 ? 22.915 8.426 -24.069 1.00 82.88 280 CYS A O 1
ATOM 2405 N N . PHE A 1 281 ? 21.322 7.617 -22.682 1.00 88.75 281 PHE A N 1
ATOM 2406 C CA . PHE A 1 281 ? 22.174 6.848 -21.779 1.00 88.75 281 PHE A CA 1
ATOM 2407 C C . PHE A 1 281 ? 23.233 7.698 -21.056 1.00 88.75 281 PHE A C 1
ATOM 2409 O O . PHE A 1 281 ? 24.345 7.262 -20.801 1.00 88.75 281 PHE A O 1
ATOM 2416 N N . SER A 1 282 ? 22.894 8.955 -20.761 1.00 89.56 282 SER A N 1
ATOM 2417 C CA . SER A 1 282 ? 23.748 9.866 -19.995 1.00 89.56 282 SER A CA 1
ATOM 2418 C C . SER A 1 282 ? 23.362 9.850 -18.519 1.00 89.56 282 SER A C 1
ATOM 2420 O O . SER A 1 282 ? 22.175 9.800 -18.195 1.00 89.56 282 SER A O 1
ATOM 2422 N N . ASP A 1 283 ? 24.370 9.938 -17.661 1.00 91.38 283 ASP A N 1
ATOM 2423 C CA . ASP A 1 283 ? 24.309 10.172 -16.213 1.00 91.38 283 ASP A CA 1
ATOM 2424 C C . ASP A 1 283 ? 24.035 11.640 -15.841 1.00 91.38 283 ASP A C 1
ATOM 2426 O O . ASP A 1 283 ? 23.725 11.943 -14.693 1.00 91.38 283 ASP A O 1
ATOM 2430 N N . LYS A 1 284 ? 24.100 12.565 -16.810 1.00 90.88 284 LYS A N 1
ATOM 2431 C CA . LYS A 1 284 ? 23.754 13.982 -16.629 1.00 90.88 284 LYS A CA 1
ATOM 2432 C C . LYS A 1 284 ? 22.245 14.132 -16.468 1.00 90.88 284 LYS A C 1
ATOM 2434 O O . LYS A 1 284 ? 21.500 14.362 -17.434 1.00 90.88 284 LYS A O 1
ATOM 2439 N N . VAL A 1 285 ? 21.800 13.947 -15.231 1.00 90.56 285 VAL A N 1
ATOM 2440 C CA . VAL A 1 285 ? 20.397 13.946 -14.822 1.00 90.56 285 VAL A CA 1
ATOM 2441 C C . VAL A 1 285 ? 20.248 14.737 -13.523 1.00 90.56 285 VAL A C 1
ATOM 2443 O O . VAL A 1 285 ? 21.087 14.660 -12.632 1.00 90.56 285 VAL A O 1
ATOM 2446 N N . GLY A 1 286 ? 19.183 15.526 -13.413 1.00 85.62 286 GLY A N 1
ATOM 2447 C CA . GLY A 1 286 ? 18.766 16.136 -12.150 1.00 85.62 286 GLY A CA 1
ATOM 2448 C C . GLY A 1 286 ? 17.675 15.291 -11.499 1.00 85.62 286 GLY A C 1
ATOM 2449 O O . GLY A 1 286 ? 16.833 14.748 -12.208 1.00 85.62 286 GLY A O 1
ATOM 2450 N N . GLY A 1 287 ? 17.651 15.182 -10.170 1.00 77.00 287 GLY A N 1
ATOM 2451 C CA . GLY A 1 287 ? 16.666 14.351 -9.469 1.00 77.00 287 GLY A CA 1
ATOM 2452 C C . GLY A 1 287 ? 16.293 14.899 -8.098 1.00 77.00 287 GLY A C 1
ATOM 2453 O O . GLY A 1 287 ? 16.794 14.413 -7.094 1.00 77.00 287 GLY A O 1
ATOM 2454 N N . ASN A 1 288 ? 15.404 15.897 -8.060 1.00 71.06 288 ASN A N 1
ATOM 2455 C CA . ASN A 1 288 ? 14.915 16.504 -6.811 1.00 71.06 288 ASN A CA 1
ATOM 2456 C C . ASN A 1 288 ? 13.411 16.273 -6.574 1.00 71.06 288 ASN A C 1
ATOM 2458 O O . ASN A 1 288 ? 12.827 16.894 -5.688 1.00 71.06 288 ASN A O 1
ATOM 2462 N N . SER A 1 289 ? 12.758 15.429 -7.379 1.00 85.19 289 SER A N 1
ATOM 2463 C CA . SER A 1 289 ? 11.315 15.178 -7.290 1.00 85.19 289 SER A CA 1
ATOM 2464 C C . SER A 1 289 ? 10.990 13.703 -7.106 1.00 85.19 289 SER A C 1
ATOM 2466 O O . SER A 1 289 ? 11.712 12.834 -7.594 1.00 85.19 289 SER A O 1
ATOM 2468 N N . TYR A 1 290 ? 9.845 13.432 -6.483 1.00 91.25 290 TYR A N 1
ATOM 2469 C CA . TYR A 1 290 ? 9.334 12.087 -6.230 1.00 91.25 290 TYR A CA 1
ATOM 2470 C C . TYR A 1 290 ? 7.946 11.936 -6.850 1.00 91.25 290 TYR A C 1
ATOM 2472 O O . TYR A 1 290 ? 7.095 12.815 -6.694 1.00 91.25 290 TYR A O 1
ATOM 2480 N N . THR A 1 291 ? 7.718 10.845 -7.582 1.00 88.25 291 THR A N 1
ATOM 2481 C CA . THR A 1 291 ? 6.402 10.543 -8.180 1.00 88.25 291 THR A CA 1
ATOM 2482 C C . THR A 1 291 ? 5.498 9.792 -7.217 1.00 88.25 291 THR A C 1
ATOM 2484 O O . THR A 1 291 ? 4.284 9.978 -7.246 1.00 88.25 291 THR A O 1
ATOM 2487 N N . LYS A 1 292 ? 6.101 8.952 -6.376 1.00 91.38 292 LYS A N 1
ATOM 2488 C CA . LYS A 1 292 ? 5.477 8.261 -5.250 1.00 91.38 292 LYS A CA 1
ATOM 2489 C C . LYS A 1 292 ? 6.388 8.400 -4.037 1.00 91.38 292 LYS A C 1
ATOM 2491 O O . LYS A 1 292 ? 7.571 8.697 -4.203 1.00 91.38 292 LYS A O 1
ATOM 2496 N N . LEU A 1 293 ? 5.854 8.190 -2.841 1.00 92.25 293 LEU A N 1
ATOM 2497 C CA . LEU A 1 293 ? 6.653 8.117 -1.623 1.00 92.25 293 LEU A CA 1
ATOM 2498 C C . LEU A 1 293 ? 7.792 7.091 -1.830 1.00 92.25 293 LEU A C 1
ATOM 2500 O O . LEU A 1 293 ? 7.582 6.029 -2.414 1.00 92.25 293 LEU A O 1
ATOM 2504 N N . LEU A 1 294 ? 9.016 7.482 -1.462 1.00 93.06 294 LEU A N 1
ATOM 2505 C CA . LEU A 1 294 ? 10.279 6.756 -1.694 1.00 93.06 294 LEU A CA 1
ATOM 2506 C C . LEU A 1 294 ? 10.708 6.542 -3.166 1.00 93.06 294 LEU A C 1
ATOM 2508 O O . LEU A 1 294 ? 11.823 6.091 -3.406 1.00 93.06 294 LEU A O 1
ATOM 2512 N N . GLN A 1 295 ? 9.892 6.901 -4.166 1.00 92.81 295 GLN A N 1
ATOM 2513 C CA . GLN A 1 295 ? 10.225 6.728 -5.587 1.00 92.81 295 GLN A CA 1
ATOM 2514 C C . GLN A 1 295 ? 10.753 8.022 -6.212 1.00 92.81 295 GLN A C 1
ATOM 2516 O O . GLN A 1 295 ? 9.982 8.912 -6.600 1.00 92.81 295 GLN A O 1
ATOM 2521 N N . LYS A 1 296 ? 12.073 8.093 -6.377 1.00 92.56 296 LYS A N 1
ATOM 2522 C CA . LYS A 1 296 ? 12.745 9.218 -7.026 1.00 92.56 296 LYS A CA 1
ATOM 2523 C C . LYS A 1 296 ? 12.446 9.283 -8.525 1.00 92.56 296 LYS A C 1
ATOM 2525 O O . LYS A 1 296 ? 12.284 8.275 -9.215 1.00 92.56 296 LYS A O 1
ATOM 2530 N N . SER A 1 297 ? 12.389 10.507 -9.037 1.00 92.94 297 SER A N 1
ATOM 2531 C CA . SER A 1 297 ? 12.275 10.809 -10.463 1.00 92.94 297 SER A CA 1
ATOM 2532 C C . SER A 1 297 ? 13.418 11.704 -10.926 1.00 92.94 297 SER A C 1
ATOM 2534 O O . SER A 1 297 ? 13.909 12.553 -10.180 1.00 92.94 297 SER A O 1
ATOM 2536 N N . PHE A 1 298 ? 13.806 11.517 -12.181 1.00 93.12 298 PHE A N 1
ATOM 2537 C CA . PHE A 1 298 ? 14.945 12.154 -12.820 1.00 93.12 298 PHE A CA 1
ATOM 2538 C C . PHE A 1 298 ? 14.501 12.939 -14.053 1.00 93.12 298 PHE A C 1
ATOM 2540 O O . PHE A 1 298 ? 13.548 12.567 -14.736 1.00 93.12 298 PHE A O 1
ATOM 2547 N N . GLU A 1 299 ? 15.209 14.020 -14.356 1.00 91.94 299 GLU A N 1
ATOM 2548 C CA . GLU A 1 299 ? 15.054 14.844 -15.553 1.00 91.94 299 GLU A CA 1
ATOM 2549 C C . GLU A 1 299 ? 16.420 14.951 -16.240 1.00 91.94 299 GLU A C 1
ATOM 2551 O O . GLU A 1 299 ? 17.398 15.384 -15.634 1.00 91.94 299 GLU A O 1
ATOM 2556 N N . CYS A 1 300 ? 16.515 14.533 -17.505 1.00 88.69 300 CYS A N 1
ATOM 2557 C CA . CYS A 1 300 ? 17.791 14.567 -18.222 1.00 88.69 300 CYS A CA 1
ATOM 2558 C C . CYS A 1 300 ? 18.244 16.013 -18.483 1.00 88.69 300 CYS A C 1
ATOM 2560 O O . CYS A 1 300 ? 17.514 16.791 -19.105 1.00 88.69 300 CYS A O 1
ATOM 2562 N N . SER A 1 301 ? 19.464 16.350 -18.061 1.00 87.88 301 SER A N 1
ATOM 2563 C CA . SER A 1 301 ? 20.070 17.667 -18.271 1.00 87.88 301 SER A CA 1
ATOM 2564 C C . SER A 1 301 ? 21.025 17.708 -19.468 1.00 87.88 301 SER A C 1
ATOM 2566 O O . SER A 1 301 ? 21.321 18.798 -19.946 1.00 87.88 301 SER A O 1
ATOM 2568 N N . ASN A 1 302 ? 21.431 16.561 -20.030 1.00 82.94 302 ASN A N 1
ATOM 2569 C CA . ASN A 1 302 ? 22.323 16.488 -21.197 1.00 82.94 302 ASN A CA 1
ATOM 2570 C C . ASN A 1 302 ? 21.792 17.275 -22.414 1.00 82.94 302 ASN A C 1
ATOM 2572 O O . ASN A 1 302 ? 20.764 16.919 -22.995 1.00 82.94 302 ASN A O 1
ATOM 2576 N N . ASP A 1 303 ? 22.530 18.297 -22.846 1.00 77.62 303 ASP A N 1
ATOM 2577 C CA . ASP A 1 303 ? 22.177 19.174 -23.971 1.00 77.62 303 ASP A CA 1
ATOM 2578 C C . ASP A 1 303 ? 22.088 18.472 -25.322 1.00 77.62 303 ASP A C 1
ATOM 2580 O O . ASP A 1 303 ? 21.292 18.873 -26.169 1.00 77.62 303 ASP A O 1
ATOM 2584 N N . ASN A 1 304 ? 22.803 17.361 -25.485 1.00 72.31 304 ASN A N 1
ATOM 2585 C CA . ASN A 1 304 ? 22.753 16.548 -26.697 1.00 72.31 304 ASN A CA 1
ATOM 2586 C C . ASN A 1 304 ? 21.626 15.501 -26.673 1.00 72.31 304 ASN A C 1
ATOM 2588 O O . ASN A 1 304 ? 21.518 14.673 -27.577 1.00 72.31 304 ASN A O 1
ATOM 2592 N N . CYS A 1 305 ? 20.769 15.496 -25.645 1.00 72.00 305 CYS A N 1
ATOM 2593 C CA . CYS A 1 305 ? 19.643 14.573 -25.591 1.00 72.00 305 CYS A CA 1
ATOM 2594 C C . CYS A 1 305 ? 18.557 14.964 -26.607 1.00 72.00 305 CYS A C 1
ATOM 2596 O O . CYS A 1 305 ? 17.858 15.966 -26.452 1.00 72.00 305 CYS A O 1
ATOM 2598 N N . ILE A 1 306 ? 18.330 14.097 -27.596 1.00 68.62 306 ILE A N 1
ATOM 2599 C CA . ILE A 1 306 ? 17.314 14.291 -28.644 1.00 68.62 306 ILE A CA 1
ATOM 2600 C C . ILE A 1 306 ? 15.863 14.290 -28.128 1.00 68.62 306 ILE A C 1
ATOM 2602 O O . ILE A 1 306 ? 14.946 14.654 -28.859 1.00 68.62 306 ILE A O 1
ATOM 2606 N N . ALA A 1 307 ? 15.638 13.885 -26.872 1.00 70.25 307 ALA A N 1
ATOM 2607 C CA . ALA A 1 307 ? 14.316 13.825 -26.250 1.00 70.25 307 ALA A CA 1
ATOM 2608 C C . ALA A 1 307 ? 13.911 15.107 -25.492 1.00 70.25 307 ALA A C 1
ATOM 2610 O O . ALA A 1 307 ? 12.817 15.127 -24.918 1.00 70.25 307 ALA A O 1
ATOM 2611 N N . LYS A 1 308 ? 14.758 16.153 -25.473 1.00 66.06 308 LYS A N 1
ATOM 2612 C CA . LYS A 1 308 ? 14.438 17.451 -24.850 1.00 66.06 308 LYS A CA 1
ATOM 2613 C C . LYS A 1 308 ? 13.217 18.110 -25.514 1.00 66.06 308 LYS A C 1
ATOM 2615 O O . LYS A 1 308 ? 13.023 18.028 -26.727 1.00 66.06 308 LYS A O 1
ATOM 2620 N N . ASN A 1 309 ? 12.374 18.749 -24.703 1.00 61.59 309 ASN A N 1
ATOM 2621 C CA . ASN A 1 309 ? 11.143 19.407 -25.149 1.00 61.59 309 ASN A CA 1
ATOM 2622 C C . ASN A 1 309 ? 11.400 20.831 -25.708 1.00 61.59 309 ASN A C 1
ATOM 2624 O O . ASN A 1 309 ? 12.546 21.244 -25.900 1.00 61.59 309 ASN A O 1
ATOM 2628 N N . ARG A 1 310 ? 10.321 21.580 -26.004 1.00 44.09 310 ARG A N 1
ATOM 2629 C CA . ARG A 1 310 ? 10.373 22.951 -26.564 1.00 44.09 310 ARG A CA 1
ATOM 2630 C C . ARG A 1 310 ? 11.181 23.919 -25.685 1.00 44.09 310 ARG A C 1
ATOM 2632 O O . ARG A 1 310 ? 11.915 24.743 -26.224 1.00 44.09 310 ARG A O 1
ATOM 2639 N N . ASP A 1 311 ? 11.139 23.716 -24.372 1.00 56.97 311 ASP A N 1
ATOM 2640 C CA . ASP A 1 311 ? 11.804 24.549 -23.366 1.00 56.97 311 ASP A CA 1
ATOM 2641 C C . ASP A 1 311 ? 13.202 24.032 -22.987 1.00 56.97 311 ASP A C 1
ATOM 2643 O O . ASP A 1 311 ? 13.767 24.464 -21.989 1.00 56.97 311 ASP A O 1
ATOM 2647 N N . LEU A 1 312 ? 13.766 23.089 -23.761 1.00 61.69 312 LEU A N 1
ATOM 2648 C CA . LEU A 1 312 ? 15.054 22.415 -23.500 1.00 61.69 312 LEU A CA 1
ATOM 2649 C C . LEU A 1 312 ? 15.101 21.591 -22.220 1.00 61.69 312 LEU A C 1
ATOM 2651 O O . LEU A 1 312 ? 16.173 21.195 -21.754 1.00 61.69 312 LEU A O 1
ATOM 2655 N N . ARG A 1 313 ? 13.931 21.281 -21.683 1.00 66.56 313 ARG A N 1
ATOM 2656 C CA . ARG A 1 313 ? 13.801 20.432 -20.517 1.00 66.56 313 ARG A CA 1
ATOM 2657 C C . ARG A 1 313 ? 13.791 18.976 -20.936 1.00 66.56 313 ARG A C 1
ATOM 2659 O O . ARG A 1 313 ? 13.161 18.597 -21.931 1.00 66.56 313 ARG A O 1
ATOM 2666 N N . GLY A 1 314 ? 14.512 18.154 -20.183 1.00 74.88 314 GLY A N 1
ATOM 2667 C CA . GLY A 1 314 ? 14.454 16.710 -20.340 1.00 74.88 314 GLY A CA 1
ATOM 2668 C C . GLY A 1 314 ? 13.049 16.188 -20.049 1.00 74.88 314 GLY A C 1
ATOM 2669 O O . GLY A 1 314 ? 12.268 16.799 -19.319 1.00 74.88 314 GLY A O 1
ATOM 2670 N N . LYS A 1 315 ? 12.710 15.024 -20.605 1.00 80.06 315 LYS A N 1
ATOM 2671 C CA . LYS A 1 315 ? 11.540 14.285 -20.120 1.00 80.06 315 LYS A CA 1
ATOM 2672 C C . LYS A 1 315 ? 11.845 13.751 -18.726 1.00 80.06 315 LYS A C 1
ATOM 2674 O O . LYS A 1 315 ? 12.949 13.261 -18.492 1.00 80.06 315 LYS A O 1
ATOM 2679 N N . ARG A 1 316 ? 10.860 13.834 -17.832 1.00 87.19 316 ARG A N 1
ATOM 2680 C CA . ARG A 1 316 ? 10.940 13.210 -16.512 1.00 87.19 316 ARG A CA 1
ATOM 2681 C C . ARG A 1 316 ? 10.672 11.719 -16.613 1.00 87.19 316 ARG A C 1
ATOM 2683 O O . ARG A 1 316 ? 9.786 11.309 -17.363 1.00 87.19 316 ARG A O 1
ATOM 2690 N N . TYR A 1 317 ? 11.422 10.935 -15.857 1.00 90.31 317 TYR A N 1
ATOM 2691 C CA . TYR A 1 317 ? 11.277 9.488 -15.783 1.00 90.31 317 TYR A CA 1
ATOM 2692 C C . TYR A 1 317 ? 11.662 8.978 -14.392 1.00 90.31 317 TYR A C 1
ATOM 2694 O O . TYR A 1 317 ? 12.266 9.675 -13.585 1.00 90.31 317 TYR A O 1
ATOM 2702 N N . THR A 1 318 ? 11.283 7.744 -14.121 1.00 93.19 318 THR A N 1
ATOM 2703 C CA . THR A 1 318 ? 11.691 6.935 -12.968 1.00 93.19 318 THR A CA 1
ATOM 2704 C C . THR A 1 318 ? 12.375 5.684 -13.504 1.00 93.19 318 THR A C 1
ATOM 2706 O O . THR A 1 318 ? 12.223 5.379 -14.690 1.00 93.19 318 THR A O 1
ATOM 2709 N N . PHE A 1 319 ? 13.066 4.922 -12.653 1.00 93.00 319 PHE A N 1
ATOM 2710 C CA . PHE A 1 319 ? 13.596 3.616 -13.056 1.00 93.00 319 PHE A CA 1
ATOM 2711 C C . PHE A 1 319 ? 12.507 2.733 -13.688 1.00 93.00 319 PHE A C 1
ATOM 2713 O O . PHE A 1 319 ? 12.649 2.293 -14.825 1.00 93.00 319 PHE A O 1
ATOM 2720 N N . LEU A 1 320 ? 11.357 2.592 -13.016 1.00 92.25 320 LEU A N 1
ATOM 2721 C CA . LEU A 1 320 ? 10.230 1.785 -13.497 1.00 92.25 320 LEU A CA 1
ATOM 2722 C C . LEU A 1 320 ? 9.700 2.238 -14.868 1.00 92.25 320 LEU A C 1
ATOM 2724 O O . LEU A 1 320 ? 9.517 1.423 -15.769 1.00 92.25 320 LEU A O 1
ATOM 2728 N N . SER A 1 321 ? 9.443 3.538 -15.047 1.00 91.00 321 SER A N 1
ATOM 2729 C CA . SER A 1 321 ? 8.915 4.039 -16.327 1.00 91.00 321 SER A CA 1
ATOM 2730 C C . SER A 1 321 ? 9.936 3.918 -17.461 1.00 91.00 321 SER A C 1
ATOM 2732 O O . SER A 1 321 ? 9.549 3.623 -18.591 1.00 91.00 321 SER A O 1
ATOM 2734 N N . ALA A 1 322 ? 11.228 4.075 -17.160 1.00 90.56 322 ALA A N 1
ATOM 2735 C CA . ALA A 1 322 ? 12.313 3.855 -18.107 1.00 90.56 322 ALA A CA 1
ATOM 2736 C C . ALA A 1 322 ? 12.467 2.368 -18.479 1.00 90.56 322 ALA A C 1
ATOM 2738 O O . ALA A 1 322 ? 12.581 2.063 -19.668 1.00 90.56 322 ALA A O 1
ATOM 2739 N N . LYS A 1 323 ? 12.391 1.446 -17.506 1.00 90.62 323 LYS A N 1
ATOM 2740 C CA . LYS A 1 323 ? 12.386 -0.013 -17.729 1.00 90.62 323 LYS A CA 1
ATOM 2741 C C . LYS A 1 323 ? 11.247 -0.413 -18.668 1.00 90.62 323 LYS A C 1
ATOM 2743 O O . LYS A 1 323 ? 11.496 -0.985 -19.726 1.00 90.62 323 LYS A O 1
ATOM 2748 N N . ILE A 1 324 ? 10.010 -0.027 -18.348 1.00 87.25 324 ILE A N 1
ATOM 2749 C CA . ILE A 1 324 ? 8.829 -0.354 -19.168 1.00 87.25 324 ILE A CA 1
ATOM 2750 C C . ILE A 1 324 ? 8.937 0.250 -20.575 1.00 87.25 324 ILE A C 1
ATOM 2752 O O . ILE A 1 324 ? 8.566 -0.390 -21.559 1.00 87.25 324 ILE A O 1
ATOM 2756 N N . GLN A 1 325 ? 9.435 1.485 -20.702 1.00 83.81 325 GLN A N 1
ATOM 2757 C CA . GLN A 1 325 ? 9.596 2.121 -22.009 1.00 83.81 325 GLN A CA 1
ATOM 2758 C C . GLN A 1 325 ? 10.581 1.352 -22.900 1.00 83.81 325 GLN A C 1
ATOM 2760 O O . GLN A 1 325 ? 10.288 1.173 -24.082 1.00 83.81 325 GLN A O 1
ATOM 2765 N N . ASN A 1 326 ? 11.717 0.912 -22.350 1.00 82.62 326 ASN A N 1
ATOM 2766 C CA . ASN A 1 326 ? 12.756 0.218 -23.113 1.00 82.62 326 ASN A CA 1
ATOM 2767 C C . ASN A 1 326 ? 12.434 -1.257 -23.373 1.00 82.62 326 ASN A C 1
ATOM 2769 O O . ASN A 1 326 ? 12.799 -1.776 -24.427 1.00 82.62 326 ASN A O 1
ATOM 2773 N N . LYS A 1 327 ? 11.659 -1.910 -22.497 1.00 80.38 327 LYS A N 1
ATOM 2774 C CA . LYS A 1 327 ? 11.182 -3.280 -22.734 1.00 80.38 327 LYS A CA 1
ATOM 2775 C C . LYS A 1 327 ? 10.407 -3.430 -24.041 1.00 80.38 327 LYS A C 1
ATOM 2777 O O . LYS A 1 327 ? 10.499 -4.475 -24.661 1.00 80.38 327 LYS A O 1
ATOM 2782 N N . LYS A 1 328 ? 9.746 -2.374 -24.534 1.00 77.69 328 LYS A N 1
ATOM 2783 C CA . LYS A 1 328 ? 9.034 -2.376 -25.831 1.00 77.69 328 LYS A CA 1
ATOM 2784 C C . LYS A 1 328 ? 9.898 -2.758 -27.037 1.00 77.69 328 LYS A C 1
ATOM 2786 O O . LYS A 1 328 ? 9.339 -3.132 -28.061 1.00 77.69 328 LYS A O 1
ATOM 2791 N N . PHE A 1 329 ? 11.219 -2.613 -26.942 1.00 75.44 329 PHE A N 1
ATOM 2792 C CA . PHE A 1 329 ? 12.151 -2.981 -28.011 1.00 75.44 329 PHE A CA 1
ATOM 2793 C C . PHE A 1 329 ? 12.615 -4.445 -27.936 1.00 75.44 329 PHE A C 1
ATOM 2795 O O . PHE A 1 329 ? 13.307 -4.888 -28.844 1.00 75.44 329 PHE A O 1
ATOM 2802 N N . ASP A 1 330 ? 12.242 -5.169 -26.877 1.00 77.44 330 ASP A N 1
ATOM 2803 C CA . ASP A 1 330 ? 12.688 -6.533 -26.550 1.00 77.44 330 ASP A CA 1
ATOM 2804 C C . ASP A 1 330 ? 11.504 -7.428 -26.118 1.00 77.44 330 ASP A C 1
ATOM 2806 O O . ASP A 1 330 ? 11.684 -8.403 -25.396 1.00 77.44 330 ASP A O 1
ATOM 2810 N N . LEU A 1 331 ? 10.268 -7.066 -26.496 1.00 82.88 331 LEU A N 1
ATOM 2811 C CA . LEU A 1 331 ? 9.086 -7.873 -26.178 1.00 82.88 331 LEU A CA 1
ATOM 2812 C C . LEU A 1 331 ? 9.049 -9.124 -27.052 1.00 82.88 331 LEU A C 1
ATOM 2814 O O . LEU A 1 331 ? 9.106 -9.036 -28.281 1.00 82.88 331 LEU A O 1
ATOM 2818 N N . LYS A 1 332 ? 8.864 -10.273 -26.410 1.00 87.88 332 LYS A N 1
ATOM 2819 C CA . LYS A 1 332 ? 8.528 -11.541 -27.055 1.00 87.88 332 LYS A CA 1
ATOM 2820 C C . LYS A 1 332 ? 7.017 -11.749 -27.073 1.00 87.88 332 LYS A C 1
ATOM 2822 O O . LYS A 1 332 ? 6.276 -11.128 -26.317 1.00 87.88 332 LYS A O 1
ATOM 2827 N N . GLU A 1 333 ? 6.548 -12.684 -27.896 1.00 88.94 333 GLU A N 1
ATOM 2828 C CA . GLU A 1 333 ? 5.127 -13.061 -27.957 1.00 88.94 333 GLU A CA 1
ATOM 2829 C C . GLU A 1 333 ? 4.566 -13.451 -26.576 1.00 88.94 333 GLU A C 1
ATOM 2831 O O . GLU A 1 333 ? 3.474 -13.034 -26.200 1.00 88.94 333 GLU A O 1
ATOM 2836 N N . LYS A 1 334 ? 5.367 -14.154 -25.767 1.00 91.06 334 LYS A N 1
ATOM 2837 C CA . LYS A 1 334 ? 5.009 -14.622 -24.417 1.00 91.06 334 LYS A CA 1
ATOM 2838 C C . LYS A 1 334 ? 4.970 -13.523 -23.348 1.00 91.06 334 LYS A C 1
ATOM 2840 O O . LYS A 1 334 ? 4.560 -13.797 -22.218 1.00 91.06 334 LYS A O 1
ATOM 2845 N N . ASP A 1 335 ? 5.375 -12.299 -23.686 1.00 92.25 335 ASP A N 1
ATOM 2846 C CA . ASP A 1 335 ? 5.280 -11.126 -22.808 1.00 92.25 335 ASP A CA 1
ATOM 2847 C C . ASP A 1 335 ? 3.938 -10.399 -22.940 1.00 92.25 335 ASP A C 1
ATOM 2849 O O . ASP A 1 335 ? 3.596 -9.555 -22.109 1.00 92.25 335 ASP A O 1
ATOM 2853 N N . TYR A 1 336 ? 3.168 -10.693 -23.989 1.00 91.69 336 TYR A N 1
ATOM 2854 C CA . TYR A 1 336 ? 1.840 -10.124 -24.158 1.00 91.69 336 TYR A CA 1
ATOM 2855 C C . TYR A 1 336 ? 0.847 -10.880 -23.283 1.00 91.69 336 TYR A C 1
ATOM 2857 O O . TYR A 1 336 ? 0.711 -12.094 -23.390 1.00 91.69 336 TYR A O 1
ATOM 2865 N N . VAL A 1 337 ? 0.121 -10.147 -22.440 1.00 92.31 337 VAL A N 1
ATOM 2866 C CA . VAL A 1 337 ? -0.926 -10.721 -21.590 1.00 92.31 337 VAL A CA 1
ATOM 2867 C C . VAL A 1 337 ? -2.146 -11.085 -22.452 1.00 92.31 337 VAL A C 1
ATOM 2869 O O . VAL A 1 337 ? -2.739 -10.184 -23.065 1.00 92.31 337 VAL A O 1
ATOM 2872 N N . PRO A 1 338 ? -2.558 -12.367 -22.500 1.00 92.12 338 PRO A N 1
ATOM 2873 C CA . PRO A 1 338 ? -3.764 -12.796 -23.202 1.00 92.12 338 PRO A CA 1
ATOM 2874 C C . PRO A 1 338 ? -5.024 -12.078 -22.703 1.00 92.12 338 PRO A C 1
ATOM 2876 O O . PRO A 1 338 ? -5.160 -11.733 -21.525 1.00 92.12 338 PRO A O 1
ATOM 2879 N N . LYS A 1 339 ? -5.998 -11.865 -23.595 1.00 91.19 339 LYS A N 1
ATOM 2880 C CA . LYS A 1 339 ? -7.251 -11.166 -23.247 1.00 91.19 339 LYS A CA 1
ATOM 2881 C C . LYS A 1 339 ? -8.084 -11.951 -22.237 1.00 91.19 339 LYS A C 1
ATOM 2883 O O . LYS A 1 339 ? -8.850 -11.357 -21.482 1.00 91.19 339 LYS A O 1
ATOM 2888 N N . GLU A 1 340 ? -7.955 -13.266 -22.256 1.00 90.94 340 GLU A N 1
ATOM 2889 C CA . GLU A 1 340 ? -8.632 -14.234 -21.404 1.00 90.94 340 GLU A CA 1
ATOM 2890 C C . GLU A 1 340 ? -8.220 -14.030 -19.942 1.00 90.94 340 GLU A C 1
ATOM 2892 O O . GLU A 1 340 ? -9.095 -13.949 -19.083 1.00 90.94 340 GLU A O 1
ATOM 2897 N N . ILE A 1 341 ? -6.928 -13.786 -19.690 1.00 90.75 341 ILE A N 1
ATOM 2898 C CA . ILE A 1 341 ? -6.374 -13.492 -18.357 1.00 90.75 341 ILE A CA 1
ATOM 2899 C C . ILE A 1 341 ? -6.962 -12.196 -17.783 1.00 90.75 341 ILE A C 1
ATOM 2901 O O . ILE A 1 341 ? -7.363 -12.135 -16.625 1.00 90.75 341 ILE A O 1
ATOM 2905 N N . TYR A 1 342 ? -7.104 -11.149 -18.602 1.00 85.62 342 TYR A N 1
ATOM 2906 C CA . TYR A 1 342 ? -7.758 -9.914 -18.147 1.00 85.62 342 TYR A CA 1
ATOM 2907 C C . TYR A 1 342 ? -9.251 -10.087 -17.854 1.00 85.62 342 TYR A C 1
ATOM 2909 O O . TYR A 1 342 ? -9.828 -9.311 -17.091 1.00 85.62 342 TYR A O 1
ATOM 2917 N N . LYS A 1 343 ? -9.917 -11.038 -18.516 1.00 87.44 343 LYS A N 1
ATOM 2918 C CA . LYS A 1 343 ? -11.344 -11.297 -18.306 1.00 87.44 343 LYS A CA 1
ATOM 2919 C C . LYS A 1 343 ? -11.588 -12.130 -17.052 1.00 87.44 343 LYS A C 1
ATOM 2921 O O . LYS A 1 343 ? -12.609 -11.901 -16.408 1.00 87.44 343 LYS A O 1
ATOM 2926 N N . SER A 1 344 ? -10.682 -13.047 -16.717 1.00 87.56 344 SER A N 1
ATOM 2927 C CA . SER A 1 344 ? -10.830 -13.970 -15.588 1.00 87.56 344 SER A CA 1
ATOM 2928 C C . SER A 1 344 ? -10.635 -13.319 -14.216 1.00 87.56 344 SER A C 1
ATOM 2930 O O . SER A 1 344 ? -11.144 -13.863 -13.249 1.00 87.56 344 SER A O 1
ATOM 2932 N N . PHE A 1 345 ? -9.984 -12.153 -14.131 1.00 84.31 345 PHE A N 1
ATOM 2933 C CA . PHE A 1 345 ? -9.740 -11.405 -12.880 1.00 84.31 345 PHE A CA 1
ATOM 2934 C C . PHE A 1 345 ? -10.572 -10.107 -12.771 1.00 84.31 345 PHE A C 1
ATOM 2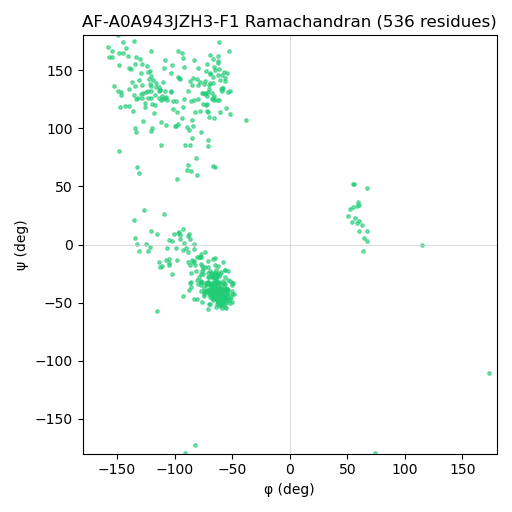936 O O . PHE A 1 345 ? -10.164 -9.121 -12.156 1.00 84.31 345 PHE A O 1
ATOM 2943 N N . ARG A 1 346 ? -11.737 -10.036 -13.429 1.00 82.06 346 ARG A N 1
ATOM 2944 C CA . ARG A 1 346 ? -12.567 -8.818 -13.418 1.00 82.06 346 ARG A CA 1
ATOM 2945 C C . ARG A 1 346 ? -13.267 -8.613 -12.075 1.00 82.06 346 ARG A C 1
ATOM 2947 O O . ARG A 1 346 ? -13.878 -9.533 -11.549 1.00 82.06 346 ARG A O 1
ATOM 2954 N N . ARG A 1 347 ? -13.326 -7.348 -11.632 1.00 83.06 347 ARG A N 1
ATOM 2955 C CA . ARG A 1 347 ? -14.000 -6.917 -10.385 1.00 83.06 347 ARG A CA 1
ATOM 2956 C C . ARG A 1 347 ? -13.408 -7.573 -9.138 1.00 83.06 347 ARG A C 1
ATOM 2958 O O . ARG A 1 347 ? -14.138 -7.880 -8.206 1.00 83.06 347 ARG A O 1
ATOM 2965 N N . ASP A 1 348 ? -12.106 -7.811 -9.177 1.00 87.12 348 ASP A N 1
ATOM 2966 C CA . ASP A 1 348 ? -11.331 -8.401 -8.095 1.00 87.12 348 ASP A CA 1
ATOM 2967 C C . ASP A 1 348 ? -11.816 -9.822 -7.701 1.00 87.12 348 ASP A C 1
ATOM 2969 O O . ASP A 1 348 ? -11.513 -10.331 -6.625 1.00 87.12 348 ASP A O 1
ATOM 2973 N N . ILE A 1 349 ? -12.552 -10.495 -8.600 1.00 92.44 349 ILE A N 1
ATOM 2974 C CA . ILE A 1 349 ? -13.081 -11.855 -8.427 1.00 92.44 349 ILE A CA 1
ATOM 2975 C C . ILE A 1 349 ? -12.563 -12.749 -9.557 1.00 92.44 349 ILE A C 1
ATOM 2977 O O . ILE A 1 349 ? -12.478 -12.308 -10.705 1.00 92.44 349 ILE A O 1
ATOM 2981 N N . PHE A 1 350 ? -12.248 -14.009 -9.245 1.00 93.50 350 PHE A N 1
ATOM 2982 C CA . PHE A 1 350 ? -11.821 -15.005 -10.233 1.00 93.50 350 PHE A CA 1
ATOM 2983 C C . PHE A 1 350 ? -12.517 -16.362 -10.058 1.00 93.50 350 PHE A C 1
ATOM 2985 O O . PHE A 1 350 ? -12.985 -16.708 -8.977 1.00 93.50 350 PHE A O 1
ATOM 2992 N N . ASP A 1 351 ? -12.611 -17.148 -11.133 1.00 92.44 351 ASP A N 1
ATOM 2993 C CA . ASP A 1 351 ? -13.133 -18.519 -11.057 1.00 92.44 351 ASP A CA 1
ATOM 2994 C C . ASP A 1 351 ? -12.070 -19.449 -10.460 1.00 92.44 351 ASP A C 1
ATOM 2996 O O . ASP A 1 351 ? -10.934 -19.472 -10.928 1.00 92.44 351 ASP A O 1
ATOM 3000 N N . LYS A 1 352 ? -12.433 -20.256 -9.460 1.00 89.69 352 LYS A N 1
ATOM 3001 C CA . LYS A 1 352 ? -11.531 -21.227 -8.820 1.00 89.69 352 LYS A CA 1
ATOM 3002 C C . LYS A 1 352 ? -10.821 -22.202 -9.764 1.00 89.69 352 LYS A C 1
ATOM 3004 O O . LYS A 1 352 ? -9.814 -22.788 -9.389 1.00 89.69 352 LYS A O 1
ATOM 3009 N N . LYS A 1 353 ? -11.371 -22.437 -10.959 1.00 89.75 353 LYS A N 1
ATOM 3010 C CA . LYS A 1 353 ? -10.798 -23.343 -11.967 1.00 89.75 353 LYS A CA 1
ATOM 3011 C C . LYS A 1 353 ? -9.637 -22.715 -12.733 1.00 89.75 353 LYS A C 1
ATOM 3013 O O . LYS A 1 353 ? -8.984 -23.402 -13.515 1.00 89.75 353 LYS A O 1
ATOM 3018 N N . VAL A 1 354 ? -9.426 -21.414 -12.568 1.00 91.38 354 VAL A N 1
ATOM 3019 C CA . VAL A 1 354 ? -8.359 -20.680 -13.235 1.00 91.38 354 VAL A CA 1
ATOM 3020 C C . VAL A 1 354 ? -7.001 -21.144 -12.721 1.00 91.38 354 VAL A C 1
ATOM 3022 O O . VAL A 1 354 ? -6.797 -21.312 -11.520 1.00 91.38 354 VAL A O 1
ATOM 3025 N N . ASP A 1 355 ? -6.047 -21.292 -13.637 1.00 92.88 355 ASP A N 1
ATOM 3026 C CA . ASP A 1 355 ? -4.643 -21.453 -13.279 1.00 92.88 355 ASP A CA 1
ATOM 3027 C C . ASP A 1 355 ? -4.088 -20.125 -12.746 1.00 92.88 355 ASP A C 1
ATOM 3029 O O . ASP A 1 355 ? -3.612 -19.268 -13.497 1.00 92.88 355 ASP A O 1
ATOM 3033 N N . ILE A 1 356 ? -4.204 -19.937 -11.429 1.00 92.56 356 ILE A N 1
ATOM 3034 C CA . ILE A 1 356 ? -3.779 -18.715 -10.739 1.00 92.56 356 ILE A CA 1
ATOM 3035 C C . ILE A 1 356 ? -2.309 -18.413 -11.032 1.00 92.56 356 ILE A C 1
ATOM 3037 O O . ILE A 1 356 ? -1.966 -17.258 -11.281 1.00 92.56 356 ILE A O 1
ATOM 3041 N N . LEU A 1 357 ? -1.439 -19.426 -11.020 1.00 94.44 357 LEU A N 1
ATOM 3042 C CA . LEU A 1 357 ? -0.013 -19.200 -11.203 1.00 94.44 357 LEU A CA 1
ATOM 3043 C C . LEU A 1 357 ? 0.282 -18.694 -12.614 1.00 94.44 357 LEU A C 1
ATOM 3045 O O . LEU A 1 357 ? 0.964 -17.682 -12.752 1.00 94.44 357 LEU A O 1
ATOM 3049 N N . GLU A 1 358 ? -0.268 -19.335 -13.646 1.00 94.81 358 GLU A N 1
ATOM 3050 C CA . GLU A 1 358 ? -0.120 -18.860 -15.025 1.00 94.81 358 GLU A CA 1
ATOM 3051 C C . GLU A 1 358 ? -0.565 -17.395 -15.158 1.00 94.81 358 GLU A C 1
ATOM 3053 O O . GLU A 1 358 ? 0.146 -16.568 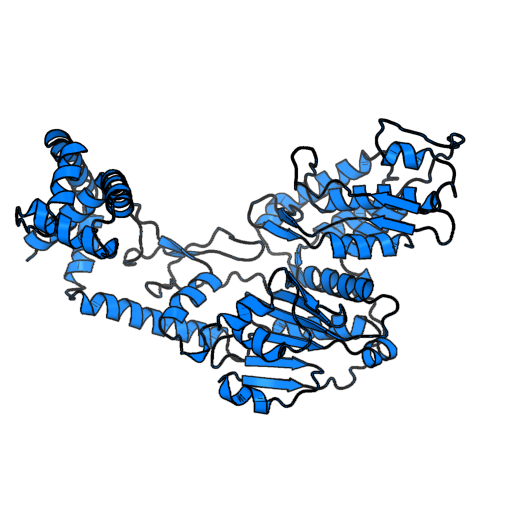-15.735 1.00 94.81 358 GLU A O 1
ATOM 3058 N N . HIS A 1 359 ? -1.700 -17.040 -14.550 1.00 94.06 359 HIS A N 1
ATOM 3059 C CA . HIS A 1 359 ? -2.230 -15.678 -14.593 1.00 94.06 359 HIS A CA 1
ATOM 3060 C C . HIS A 1 359 ? -1.287 -14.673 -13.929 1.00 94.06 359 HIS A C 1
ATOM 3062 O O . HIS A 1 359 ? -0.984 -13.631 -14.514 1.00 94.06 359 HIS A O 1
ATOM 3068 N N . LEU A 1 360 ? -0.780 -14.989 -12.736 1.00 94.88 360 LEU A N 1
ATOM 3069 C CA . LEU A 1 360 ? 0.169 -14.136 -12.021 1.00 94.88 360 LEU A CA 1
ATOM 3070 C C . LEU A 1 360 ? 1.490 -13.976 -12.789 1.00 94.88 360 LEU A C 1
ATOM 3072 O O . LEU A 1 360 ? 2.022 -12.866 -12.849 1.00 94.88 360 LEU A O 1
ATOM 3076 N N . ILE A 1 361 ? 1.990 -15.043 -13.424 1.00 95.81 361 ILE A N 1
ATOM 3077 C CA . ILE A 1 361 ? 3.198 -15.001 -14.261 1.00 95.81 361 ILE A CA 1
ATOM 3078 C C . ILE A 1 361 ? 3.005 -14.009 -15.410 1.00 95.81 361 ILE A C 1
ATOM 3080 O O . ILE A 1 361 ? 3.829 -13.108 -15.582 1.00 95.81 361 ILE A O 1
ATOM 3084 N N . TYR A 1 362 ? 1.906 -14.119 -16.161 1.00 95.06 362 TYR A N 1
ATOM 3085 C CA . TYR A 1 362 ? 1.624 -13.201 -17.267 1.00 95.06 362 TYR A CA 1
ATOM 3086 C C . TYR A 1 362 ? 1.442 -11.754 -16.802 1.00 95.06 362 TYR A C 1
ATOM 3088 O O . TYR A 1 362 ? 1.933 -10.835 -17.454 1.00 95.06 362 TYR A O 1
ATOM 3096 N N . LEU A 1 363 ? 0.740 -11.530 -15.690 1.00 93.75 363 LEU A N 1
ATOM 3097 C CA . LEU A 1 363 ? 0.416 -10.180 -15.225 1.00 93.75 363 LEU A CA 1
ATOM 3098 C C . LEU A 1 363 ? 1.628 -9.416 -14.683 1.00 93.75 363 LEU A C 1
ATOM 3100 O O . LEU A 1 363 ? 1.672 -8.189 -14.809 1.00 93.75 363 LEU A O 1
ATOM 3104 N N . TYR A 1 364 ? 2.588 -10.114 -14.073 1.00 95.56 364 TYR A N 1
ATOM 3105 C CA . TYR A 1 364 ? 3.627 -9.469 -13.269 1.00 95.56 364 TYR A CA 1
ATOM 3106 C C . TYR A 1 364 ? 5.063 -9.726 -13.730 1.00 95.56 364 TYR A C 1
ATOM 3108 O O . TYR A 1 364 ? 5.965 -9.136 -13.138 1.00 95.56 364 TYR A O 1
ATOM 3116 N N . THR A 1 365 ? 5.292 -10.537 -14.772 1.00 95.69 365 THR A N 1
ATOM 3117 C CA . THR A 1 365 ? 6.653 -10.861 -15.241 1.00 95.69 365 THR A CA 1
ATOM 3118 C C . THR A 1 365 ? 6.814 -10.873 -16.757 1.00 95.69 365 THR A C 1
ATOM 3120 O O . THR A 1 365 ? 5.906 -11.215 -17.519 1.00 95.69 365 THR A O 1
ATOM 3123 N N . PHE A 1 366 ? 8.031 -10.565 -17.189 1.00 93.94 366 PHE A N 1
ATOM 3124 C CA . PHE A 1 366 ? 8.509 -10.758 -18.551 1.00 93.94 366 PHE A CA 1
ATOM 3125 C C . PHE A 1 366 ? 9.292 -12.069 -18.688 1.00 93.94 366 PHE A C 1
ATOM 3127 O O . PHE A 1 366 ? 9.702 -12.706 -17.720 1.00 93.94 366 PHE A O 1
ATOM 3134 N N . THR A 1 367 ? 9.527 -12.462 -19.928 1.00 9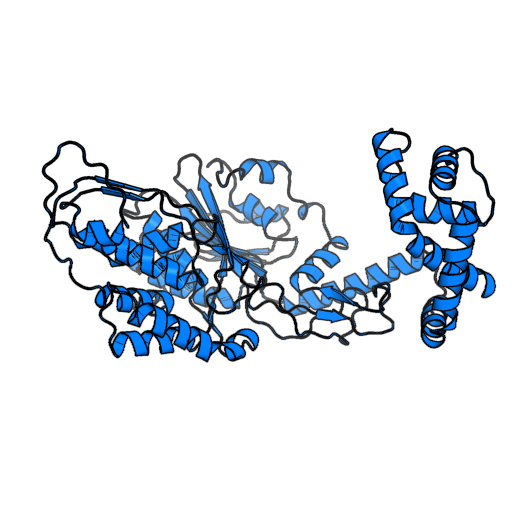3.75 367 THR A N 1
ATOM 3135 C CA . THR A 1 367 ? 10.371 -13.589 -20.305 1.00 93.75 367 THR A CA 1
ATOM 3136 C C . THR A 1 367 ? 11.791 -13.433 -19.740 1.00 93.75 367 THR A C 1
ATOM 3138 O O . THR A 1 367 ? 12.348 -12.331 -19.721 1.00 93.75 367 THR A O 1
ATOM 3141 N N . ASN A 1 368 ? 12.392 -14.555 -19.333 1.00 92.25 368 ASN A N 1
ATOM 3142 C CA . ASN A 1 368 ? 13.692 -14.688 -18.663 1.00 92.25 368 ASN A CA 1
ATOM 3143 C C . ASN A 1 368 ? 13.782 -14.050 -17.265 1.00 92.25 368 ASN A C 1
ATOM 3145 O O . ASN A 1 368 ? 14.872 -14.007 -16.694 1.00 92.25 368 ASN A O 1
ATOM 3149 N N . GLU A 1 369 ? 12.686 -13.528 -16.710 1.00 95.00 369 GLU A N 1
ATOM 3150 C CA . GLU A 1 369 ? 12.679 -13.034 -15.334 1.00 95.00 369 GLU A CA 1
ATOM 3151 C C . GLU A 1 369 ? 12.547 -14.190 -14.327 1.00 95.00 369 GLU A C 1
ATOM 3153 O O . GLU A 1 369 ? 12.001 -15.258 -14.623 1.00 95.00 369 GLU A O 1
ATOM 3158 N N . ASN A 1 370 ? 13.086 -13.968 -13.127 1.00 97.38 370 ASN A N 1
ATOM 3159 C CA . ASN A 1 370 ? 13.117 -14.955 -12.050 1.00 97.38 370 ASN A CA 1
ATOM 3160 C C . ASN A 1 370 ? 11.849 -14.881 -11.192 1.00 97.38 370 ASN A C 1
ATOM 3162 O O . ASN A 1 370 ? 11.471 -13.798 -10.734 1.00 97.38 370 ASN A O 1
ATOM 3166 N N . ILE A 1 371 ? 11.246 -16.037 -10.931 1.00 97.94 371 ILE A N 1
ATOM 3167 C CA . ILE A 1 371 ? 10.034 -16.204 -10.133 1.00 97.94 371 ILE A CA 1
ATOM 3168 C C . ILE A 1 371 ? 10.332 -17.154 -8.986 1.00 97.94 371 ILE A C 1
ATOM 3170 O O . ILE A 1 371 ? 10.794 -18.273 -9.204 1.00 97.94 371 ILE A O 1
ATOM 3174 N N . LEU A 1 372 ? 10.046 -16.706 -7.770 1.00 97.06 372 LEU A N 1
ATOM 3175 C CA . LEU A 1 372 ? 10.192 -17.505 -6.565 1.00 97.06 372 LEU A CA 1
ATOM 3176 C C . LEU A 1 372 ? 8.821 -17.921 -6.052 1.00 97.06 372 LEU A C 1
ATOM 3178 O O . LEU A 1 372 ? 7.974 -17.076 -5.768 1.00 97.06 372 LEU A O 1
ATOM 3182 N N . LEU A 1 373 ? 8.634 -19.220 -5.899 1.00 96.44 373 LEU A N 1
ATOM 3183 C CA . LEU A 1 373 ? 7.463 -19.831 -5.300 1.00 96.44 373 LEU A CA 1
ATOM 3184 C C . LEU A 1 373 ? 7.857 -20.424 -3.954 1.00 96.44 373 LEU A C 1
ATOM 3186 O O . LEU A 1 373 ? 8.945 -20.988 -3.812 1.00 96.44 373 LEU A O 1
ATOM 3190 N N . TYR A 1 374 ? 6.975 -20.270 -2.977 1.00 93.00 374 TYR A N 1
ATOM 3191 C CA . TYR A 1 374 ? 7.202 -20.742 -1.625 1.00 93.00 374 TYR A CA 1
ATOM 3192 C C . TYR A 1 374 ? 5.968 -21.473 -1.101 1.00 93.00 374 TYR A C 1
ATOM 3194 O O . TYR A 1 374 ? 4.864 -20.922 -1.128 1.00 93.00 374 TYR A O 1
ATOM 3202 N N . ASP A 1 375 ? 6.166 -22.713 -0.649 1.00 90.75 375 ASP A N 1
ATOM 3203 C CA . ASP A 1 375 ? 5.117 -23.629 -0.173 1.00 90.75 375 ASP A CA 1
ATOM 3204 C C . ASP A 1 375 ? 3.981 -23.872 -1.197 1.00 90.75 375 ASP A C 1
ATOM 3206 O O . ASP A 1 375 ? 2.809 -24.058 -0.845 1.00 90.75 375 ASP A O 1
ATOM 3210 N N . MET A 1 376 ? 4.311 -23.853 -2.492 1.00 89.88 376 MET A N 1
ATOM 3211 C CA . MET A 1 376 ? 3.359 -24.103 -3.578 1.00 89.88 376 MET A CA 1
ATOM 3212 C C . MET A 1 376 ? 3.360 -25.586 -3.973 1.00 89.88 376 MET A C 1
ATOM 3214 O O . MET A 1 376 ? 4.361 -26.092 -4.479 1.00 89.88 376 MET A O 1
ATOM 3218 N N . ASP A 1 377 ? 2.218 -26.264 -3.827 1.00 87.38 377 ASP A N 1
ATOM 3219 C CA . ASP A 1 377 ? 2.054 -27.678 -4.205 1.00 87.38 377 ASP A CA 1
ATOM 3220 C C . ASP A 1 377 ? 1.788 -27.803 -5.716 1.00 87.38 377 ASP A C 1
ATOM 3222 O O . ASP A 1 377 ? 0.652 -27.995 -6.156 1.00 87.38 377 ASP A O 1
ATOM 3226 N N . ILE A 1 378 ? 2.819 -27.620 -6.542 1.00 88.12 378 ILE A N 1
ATOM 3227 C CA . ILE A 1 378 ? 2.662 -27.586 -8.002 1.00 88.12 378 ILE A CA 1
ATOM 3228 C C . ILE A 1 378 ? 3.785 -28.313 -8.743 1.00 88.12 378 ILE A C 1
ATOM 3230 O O . ILE A 1 378 ? 4.938 -28.322 -8.315 1.00 88.12 378 ILE A O 1
ATOM 3234 N N . ASN A 1 379 ? 3.463 -28.833 -9.930 1.00 90.50 379 ASN A N 1
ATOM 3235 C CA . ASN A 1 379 ? 4.474 -29.234 -10.903 1.00 90.50 379 ASN A CA 1
ATOM 3236 C C . ASN A 1 379 ? 4.901 -28.015 -11.740 1.00 90.50 379 ASN A C 1
ATOM 3238 O O . ASN A 1 379 ? 4.147 -27.557 -12.604 1.00 90.50 379 ASN A O 1
ATOM 3242 N N . ILE A 1 380 ? 6.109 -27.499 -11.492 1.00 91.81 380 ILE A N 1
ATOM 3243 C CA . ILE A 1 380 ? 6.648 -26.327 -12.199 1.00 91.81 380 ILE A CA 1
ATOM 3244 C C . ILE A 1 380 ? 6.893 -26.578 -13.693 1.00 91.81 380 ILE A C 1
ATOM 3246 O O . ILE A 1 380 ? 6.832 -25.633 -14.477 1.00 91.81 380 ILE A O 1
ATOM 3250 N N . GLU A 1 381 ? 7.095 -27.833 -14.115 1.00 91.19 381 GLU A N 1
ATOM 3251 C CA . GLU A 1 381 ? 7.392 -28.171 -15.514 1.00 91.19 381 GLU A CA 1
ATOM 3252 C C . GLU A 1 381 ? 6.258 -27.778 -16.464 1.00 91.19 381 GLU A C 1
ATOM 3254 O O . GLU A 1 381 ? 6.502 -27.440 -17.625 1.00 91.19 381 GLU A O 1
ATOM 3259 N N . LYS A 1 382 ? 5.021 -27.731 -15.947 1.00 93.25 382 LYS A N 1
ATOM 3260 C CA . LYS A 1 382 ? 3.834 -27.250 -16.664 1.00 93.25 382 LYS A CA 1
ATOM 3261 C C . LYS A 1 382 ? 4.034 -25.847 -17.254 1.00 93.25 382 LYS A C 1
ATOM 3263 O O . LYS A 1 382 ? 3.463 -25.537 -18.295 1.00 93.25 382 LYS A O 1
ATOM 3268 N N . TYR A 1 383 ? 4.853 -25.016 -16.612 1.00 94.06 383 TYR A N 1
ATOM 3269 C CA . TYR A 1 383 ? 5.043 -23.609 -16.963 1.00 94.06 383 TYR A CA 1
ATOM 3270 C C . TYR A 1 383 ? 6.346 -23.345 -17.731 1.00 94.06 383 TYR A C 1
ATOM 3272 O O . TYR A 1 383 ? 6.621 -22.197 -18.082 1.00 94.06 383 TYR A O 1
ATOM 3280 N N . ASN A 1 384 ? 7.136 -24.379 -18.056 1.00 89.56 384 ASN A N 1
ATOM 3281 C CA . ASN A 1 384 ? 8.397 -24.233 -18.801 1.00 89.56 384 ASN A CA 1
ATOM 3282 C C . ASN A 1 384 ? 8.198 -23.551 -20.165 1.00 89.56 384 ASN A C 1
ATOM 3284 O O . ASN A 1 384 ? 9.058 -22.809 -20.642 1.00 89.56 384 ASN A O 1
ATOM 3288 N N . THR A 1 385 ? 7.032 -23.751 -20.782 1.00 90.75 385 THR A N 1
ATOM 3289 C CA . THR A 1 385 ? 6.666 -23.123 -22.056 1.00 90.75 385 THR A CA 1
ATOM 3290 C C . THR A 1 385 ? 6.532 -21.604 -21.955 1.00 90.75 385 THR A C 1
ATOM 3292 O O . THR A 1 385 ? 6.618 -20.939 -22.985 1.00 90.75 385 THR A O 1
ATOM 3295 N N . LEU A 1 386 ? 6.391 -21.031 -20.754 1.00 92.56 386 LEU A N 1
ATOM 3296 C CA . LEU A 1 386 ? 6.293 -19.588 -20.547 1.00 92.56 386 LEU A CA 1
ATOM 3297 C C . LEU A 1 386 ? 7.653 -18.875 -20.624 1.00 92.56 386 LEU A C 1
ATOM 3299 O O . LEU A 1 386 ? 7.657 -17.653 -20.706 1.00 92.56 386 LEU A O 1
ATOM 3303 N N . GLU A 1 387 ? 8.788 -19.583 -20.646 1.00 94.56 387 GLU A N 1
ATOM 3304 C CA . GLU A 1 387 ? 10.143 -18.990 -20.687 1.00 94.56 387 GLU A CA 1
ATOM 3305 C C . GLU A 1 387 ? 10.461 -18.070 -19.485 1.00 94.56 387 GLU A C 1
ATOM 3307 O O . GLU A 1 387 ? 11.122 -17.042 -19.623 1.00 94.56 387 GLU A O 1
ATOM 3312 N N . ARG A 1 388 ? 9.982 -18.405 -18.282 1.00 94.69 388 ARG A N 1
ATOM 3313 C CA . ARG A 1 388 ? 10.382 -17.744 -17.023 1.00 94.69 388 ARG A CA 1
ATOM 3314 C C . ARG A 1 388 ? 11.237 -18.698 -16.196 1.00 94.69 388 ARG A C 1
ATOM 3316 O O . ARG A 1 388 ? 11.051 -19.909 -16.280 1.00 94.69 388 ARG A O 1
ATOM 3323 N N . ASN A 1 389 ? 12.138 -18.163 -15.375 1.00 95.50 389 ASN A N 1
ATOM 3324 C CA . ASN A 1 389 ? 12.949 -18.987 -14.479 1.00 95.50 389 ASN A CA 1
ATOM 3325 C C . ASN A 1 389 ? 12.179 -19.180 -13.171 1.00 95.50 389 ASN A C 1
ATOM 3327 O O . ASN A 1 389 ? 12.158 -18.279 -12.333 1.00 95.50 389 ASN A O 1
ATOM 3331 N N . ILE A 1 390 ? 11.501 -20.317 -13.022 1.00 96.56 390 ILE A N 1
ATOM 3332 C CA . ILE A 1 390 ? 10.626 -20.590 -11.879 1.00 96.56 390 ILE A CA 1
ATOM 3333 C C . ILE A 1 390 ? 11.351 -21.501 -10.893 1.00 96.56 390 ILE A C 1
ATOM 3335 O O . ILE A 1 390 ? 11.757 -22.607 -11.240 1.00 96.56 390 ILE A O 1
ATOM 3339 N N . TYR A 1 391 ? 11.466 -21.042 -9.652 1.00 94.38 391 TYR A N 1
ATOM 3340 C CA . TYR A 1 391 ? 12.052 -21.792 -8.551 1.00 94.38 391 TYR A CA 1
ATOM 3341 C C . TYR A 1 391 ? 10.981 -22.030 -7.495 1.00 94.38 391 TYR A C 1
ATOM 3343 O O . TYR A 1 391 ? 10.340 -21.076 -7.061 1.00 94.38 391 TYR A O 1
ATOM 3351 N N . ASN A 1 392 ? 10.798 -23.278 -7.071 1.00 93.25 392 ASN A N 1
ATOM 3352 C CA . ASN A 1 392 ? 9.884 -23.622 -5.987 1.00 93.25 392 ASN A CA 1
ATOM 3353 C C . ASN A 1 392 ? 10.680 -24.108 -4.782 1.00 93.25 392 ASN A C 1
ATOM 3355 O O . ASN A 1 392 ? 11.482 -25.032 -4.906 1.00 93.25 392 ASN A O 1
ATOM 3359 N N . TYR A 1 393 ? 10.465 -23.467 -3.640 1.00 90.12 393 TYR A N 1
ATOM 3360 C CA . TYR A 1 393 ? 11.069 -23.852 -2.376 1.00 90.12 393 TYR A CA 1
ATOM 3361 C C . TYR A 1 393 ? 9.982 -24.280 -1.407 1.00 90.12 393 TYR A C 1
ATOM 3363 O O . TYR A 1 393 ? 8.965 -23.606 -1.238 1.00 90.12 393 TYR A O 1
ATOM 3371 N N . GLU A 1 394 ? 10.245 -25.381 -0.723 1.00 82.38 394 GLU A N 1
ATOM 3372 C CA . GLU A 1 394 ? 9.522 -25.718 0.489 1.00 82.38 394 GLU A CA 1
ATOM 3373 C C . GLU A 1 394 ? 10.203 -25.053 1.676 1.00 82.38 394 GLU A C 1
ATOM 3375 O O . GLU A 1 394 ? 11.434 -24.985 1.774 1.00 82.38 394 GLU A O 1
ATOM 3380 N N . SER A 1 395 ? 9.388 -24.557 2.595 1.00 67.19 395 SER A N 1
ATOM 3381 C CA . SER A 1 395 ? 9.883 -24.061 3.861 1.00 67.19 395 SER A CA 1
ATOM 3382 C C . SER A 1 395 ? 10.493 -25.158 4.719 1.00 67.19 395 SER A C 1
ATOM 3384 O O . SER A 1 395 ? 9.787 -25.945 5.360 1.00 67.19 395 SER A O 1
ATOM 3386 N N . TYR A 1 396 ? 11.815 -25.123 4.858 1.00 62.19 396 TYR A N 1
ATOM 3387 C CA . TYR A 1 396 ? 12.471 -25.801 5.967 1.00 62.19 396 TYR A CA 1
ATOM 3388 C C . TYR A 1 396 ? 12.248 -25.006 7.257 1.00 62.19 396 TYR A C 1
ATOM 3390 O O . TYR A 1 396 ? 12.252 -23.774 7.268 1.00 62.19 396 TYR A O 1
ATOM 3398 N N . LEU A 1 397 ? 11.973 -25.743 8.330 1.00 53.56 397 LEU A N 1
ATOM 3399 C CA . LEU A 1 397 ? 11.646 -25.240 9.660 1.00 53.56 397 LEU A CA 1
ATOM 3400 C C . LEU A 1 397 ? 12.705 -24.230 10.127 1.00 53.56 397 LEU A C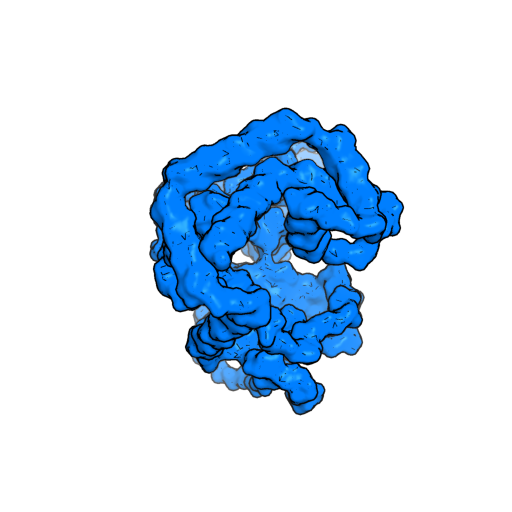 1
ATOM 3402 O O . LEU A 1 397 ? 13.848 -24.609 10.369 1.00 53.56 397 LEU A O 1
ATOM 3406 N N . TYR A 1 398 ? 12.332 -22.955 10.244 1.00 55.19 398 TYR A N 1
ATOM 3407 C CA . TYR A 1 398 ? 13.171 -21.944 10.882 1.00 55.19 398 TYR A CA 1
ATOM 3408 C C . TYR A 1 398 ? 12.694 -21.773 12.324 1.00 55.19 398 TYR A C 1
ATOM 3410 O O . TYR A 1 398 ? 11.556 -21.364 12.560 1.00 55.19 398 TYR A O 1
ATOM 3418 N N . ASP A 1 399 ? 13.547 -22.149 13.274 1.00 50.97 399 ASP A N 1
ATOM 3419 C CA . ASP A 1 399 ? 13.260 -22.159 14.710 1.00 50.97 399 ASP A CA 1
ATOM 3420 C C . ASP A 1 399 ? 13.618 -20.807 15.337 1.00 50.97 399 ASP A C 1
ATOM 3422 O O . ASP A 1 399 ? 14.537 -20.706 16.145 1.00 50.97 399 ASP A O 1
ATOM 3426 N N . ASP A 1 400 ? 12.918 -19.746 14.932 1.00 54.22 400 ASP A N 1
ATOM 3427 C CA . ASP A 1 400 ? 12.970 -18.478 15.666 1.00 54.22 400 ASP A CA 1
ATOM 3428 C C . ASP A 1 400 ? 11.610 -18.232 16.314 1.00 54.22 400 ASP A C 1
ATOM 3430 O O . ASP A 1 400 ? 10.681 -17.655 15.739 1.00 54.22 400 ASP A O 1
ATOM 3434 N N . LYS A 1 401 ? 11.466 -18.811 17.508 1.00 52.50 401 LYS A N 1
ATOM 3435 C CA . LYS A 1 401 ? 10.259 -18.726 18.326 1.00 52.50 401 LYS A CA 1
ATOM 3436 C C . LYS A 1 401 ? 10.096 -17.304 18.870 1.00 52.50 401 LYS A C 1
ATOM 3438 O O . LYS A 1 401 ? 10.996 -16.764 19.503 1.00 52.50 401 LYS A O 1
ATOM 3443 N N . ASN A 1 402 ? 8.874 -16.780 18.770 1.00 52.06 402 ASN A N 1
ATOM 3444 C CA . ASN A 1 402 ? 8.340 -15.721 19.637 1.00 52.06 402 ASN A CA 1
ATOM 3445 C C . ASN A 1 402 ? 8.970 -14.320 19.535 1.00 52.06 402 ASN A C 1
ATOM 3447 O O . ASN A 1 402 ? 9.195 -13.661 20.553 1.00 52.06 402 ASN A O 1
ATOM 3451 N N . ILE A 1 403 ? 9.142 -13.777 18.332 1.00 61.81 403 ILE A N 1
ATOM 3452 C CA . ILE A 1 403 ? 9.240 -12.319 18.196 1.00 61.81 403 ILE A CA 1
ATOM 3453 C C . ILE A 1 403 ? 7.862 -11.815 17.808 1.00 61.81 403 ILE A C 1
ATOM 3455 O O . ILE A 1 403 ? 7.516 -11.934 16.647 1.00 61.81 403 ILE A O 1
ATOM 3459 N N . ASN A 1 404 ? 7.119 -11.218 18.750 1.00 77.62 404 ASN A N 1
ATOM 3460 C CA . ASN A 1 404 ? 5.821 -10.583 18.495 1.00 77.62 404 ASN A CA 1
ATOM 3461 C C . ASN A 1 404 ? 5.983 -9.327 17.608 1.00 77.62 404 ASN A C 1
ATOM 3463 O O . ASN A 1 404 ? 5.886 -8.184 18.065 1.00 77.62 404 ASN A O 1
ATOM 3467 N N . SER A 1 405 ? 6.366 -9.544 16.353 1.00 86.44 405 SER A N 1
ATOM 3468 C CA . SER A 1 405 ? 6.905 -8.538 15.440 1.00 86.44 405 SER A CA 1
ATOM 3469 C C . SER A 1 405 ? 5.822 -7.564 14.989 1.00 86.44 405 SER A C 1
ATOM 3471 O O . SER A 1 405 ? 6.074 -6.366 14.861 1.00 86.44 405 SER A O 1
ATOM 3473 N N . PHE A 1 406 ? 4.585 -8.050 14.880 1.00 94.44 406 PHE A N 1
ATOM 3474 C CA . PHE A 1 406 ? 3.416 -7.249 14.540 1.00 94.44 406 PHE A CA 1
ATOM 3475 C C . PHE A 1 406 ? 3.153 -6.113 15.532 1.00 94.44 406 PHE A C 1
ATOM 3477 O O . PHE A 1 406 ? 2.927 -4.971 15.139 1.00 94.44 406 PHE A O 1
ATOM 3484 N N . PHE A 1 407 ? 3.238 -6.390 16.833 1.00 95.06 407 PHE A N 1
ATOM 3485 C CA . PHE A 1 407 ? 2.967 -5.389 17.870 1.00 95.06 407 PHE A CA 1
ATOM 3486 C C . PHE A 1 407 ? 4.127 -4.403 18.065 1.00 95.06 407 PHE A C 1
ATOM 3488 O O . PHE A 1 407 ? 3.975 -3.407 18.769 1.00 95.06 407 PHE A O 1
ATOM 3495 N N . LYS A 1 408 ? 5.277 -4.647 17.421 1.00 94.38 408 LYS A N 1
ATOM 3496 C CA . LYS A 1 408 ? 6.399 -3.701 17.369 1.00 94.38 408 LYS A CA 1
ATOM 3497 C C . LYS A 1 408 ? 6.244 -2.660 16.258 1.00 94.38 408 LYS A C 1
ATOM 3499 O O . LYS A 1 408 ? 6.955 -1.657 16.293 1.00 94.38 408 LYS A O 1
ATOM 3504 N N . LEU A 1 409 ? 5.335 -2.870 15.299 1.00 97.31 409 LEU A N 1
ATOM 3505 C CA . LEU A 1 409 ? 5.095 -1.924 14.208 1.00 97.31 409 LEU A CA 1
ATOM 3506 C C . LEU A 1 409 ? 4.673 -0.555 14.773 1.00 97.31 409 LEU A C 1
ATOM 3508 O O . LEU A 1 409 ? 3.754 -0.511 15.598 1.00 97.31 409 LEU A O 1
ATOM 3512 N N . PRO A 1 410 ? 5.265 0.567 14.316 1.00 97.50 410 PRO A N 1
ATOM 3513 C CA . PRO A 1 410 ? 4.953 1.891 14.854 1.00 97.50 410 PRO A CA 1
ATOM 3514 C C . PRO A 1 410 ? 3.462 2.233 14.813 1.00 97.50 410 PRO A C 1
ATOM 3516 O O . PRO A 1 410 ? 2.924 2.735 15.796 1.00 97.50 410 PRO A O 1
ATOM 3519 N N . ILE A 1 411 ? 2.773 1.894 13.715 1.00 98.00 411 ILE A N 1
ATOM 3520 C CA . ILE A 1 411 ? 1.332 2.139 13.569 1.00 98.00 411 ILE A CA 1
ATOM 3521 C C . ILE A 1 411 ? 0.480 1.329 14.558 1.00 98.00 411 ILE A C 1
ATOM 3523 O O . ILE A 1 411 ? -0.539 1.817 15.031 1.00 98.00 411 ILE A O 1
ATOM 3527 N N . ILE A 1 412 ? 0.905 0.117 14.923 1.00 98.31 412 ILE A N 1
ATOM 3528 C CA . ILE A 1 412 ? 0.199 -0.704 15.915 1.00 98.31 412 ILE A CA 1
ATOM 3529 C C . ILE A 1 412 ? 0.445 -0.156 17.320 1.00 98.31 412 ILE A C 1
ATOM 3531 O O . ILE A 1 412 ? -0.498 0.011 18.090 1.00 98.31 412 ILE A O 1
ATOM 3535 N N . ARG A 1 413 ? 1.696 0.197 17.639 1.00 98.00 413 ARG A N 1
ATOM 3536 C CA . ARG A 1 413 ? 2.062 0.775 18.938 1.00 98.00 413 ARG A CA 1
ATOM 3537 C C . ARG A 1 413 ? 1.301 2.062 19.243 1.00 98.00 413 ARG A C 1
ATOM 3539 O O . ARG A 1 413 ? 0.724 2.175 20.325 1.00 98.00 413 ARG A O 1
ATOM 3546 N N . ILE A 1 414 ? 1.248 2.997 18.287 1.00 98.00 414 ILE A N 1
ATOM 3547 C CA . ILE A 1 414 ? 0.521 4.256 18.484 1.00 98.00 414 ILE A CA 1
ATOM 3548 C C . ILE A 1 414 ? -0.981 4.013 18.659 1.00 98.00 414 ILE A C 1
ATOM 3550 O O . ILE A 1 414 ? -1.578 4.617 19.543 1.00 98.00 414 ILE A O 1
ATOM 3554 N N . MET A 1 415 ? -1.591 3.086 17.908 1.00 98.31 415 MET A N 1
ATOM 3555 C CA . MET A 1 415 ? -3.012 2.761 18.087 1.00 98.31 415 MET A CA 1
ATOM 3556 C C . MET A 1 415 ? -3.295 2.129 19.451 1.00 98.31 415 MET A C 1
ATOM 3558 O O . MET A 1 415 ? -4.252 2.521 20.108 1.00 98.31 415 MET A O 1
ATOM 3562 N N . ILE A 1 416 ? -2.443 1.219 19.932 1.00 98.31 416 ILE A N 1
ATOM 3563 C CA . ILE A 1 416 ? -2.574 0.648 21.283 1.00 98.31 416 ILE A CA 1
ATOM 3564 C C . ILE A 1 416 ? -2.466 1.741 22.350 1.00 98.31 416 ILE A C 1
ATOM 3566 O O . ILE A 1 416 ? -3.234 1.743 23.311 1.00 98.31 416 ILE A O 1
ATOM 3570 N N . SER A 1 417 ? -1.521 2.671 22.191 1.00 98.31 417 SER A N 1
ATOM 3571 C CA . SER A 1 417 ? -1.358 3.802 23.107 1.00 98.31 417 SER A CA 1
ATOM 3572 C C . SER A 1 417 ? -2.594 4.704 23.112 1.00 98.31 417 SER A C 1
ATOM 3574 O O . SER A 1 417 ? -3.122 5.014 24.176 1.00 98.31 417 SER A O 1
ATOM 3576 N N . VAL A 1 418 ? -3.127 5.030 21.929 1.00 98.44 418 VAL A N 1
ATOM 3577 C CA . VAL A 1 418 ? -4.377 5.786 21.780 1.00 98.44 418 VAL A CA 1
ATOM 3578 C C . VAL A 1 418 ? -5.531 5.074 22.477 1.00 98.44 418 VAL A C 1
ATOM 3580 O O . VAL A 1 418 ? -6.198 5.707 23.286 1.00 98.44 418 VAL A O 1
ATOM 3583 N N . ILE A 1 419 ? -5.734 3.774 22.228 1.00 98.25 419 ILE A N 1
ATOM 3584 C CA . ILE A 1 419 ? -6.816 2.978 22.833 1.00 98.25 419 ILE A CA 1
ATOM 3585 C C . ILE A 1 419 ? -6.752 3.033 24.361 1.00 98.25 419 ILE A C 1
ATOM 3587 O O . ILE A 1 419 ? -7.766 3.279 25.009 1.00 98.25 419 ILE A O 1
ATOM 3591 N N . LYS A 1 420 ? -5.557 2.865 24.941 1.00 97.75 420 LYS A N 1
ATOM 3592 C CA . LYS A 1 420 ? -5.339 2.955 26.396 1.00 97.75 420 LYS A CA 1
ATOM 3593 C C . LYS A 1 420 ? -5.607 4.350 26.963 1.00 97.75 420 LYS A C 1
ATOM 3595 O O . LYS A 1 420 ? -5.893 4.477 28.149 1.00 97.75 420 LYS A O 1
ATOM 3600 N N . SER A 1 421 ? -5.495 5.384 26.137 1.00 98.12 421 SER A N 1
ATOM 3601 C CA . SER A 1 421 ? -5.763 6.771 26.510 1.00 98.12 421 SER A CA 1
ATOM 3602 C C . SER A 1 421 ? -7.217 7.198 26.287 1.00 98.12 421 SER A C 1
ATOM 3604 O O . SER A 1 421 ? -7.549 8.331 26.634 1.00 98.12 421 SER A O 1
ATOM 3606 N N . ILE A 1 422 ? -8.096 6.355 25.735 1.00 98.06 422 ILE A N 1
ATOM 3607 C CA . ILE A 1 422 ? -9.520 6.693 25.586 1.00 98.06 422 ILE A CA 1
ATOM 3608 C C . ILE A 1 422 ? -10.173 6.784 26.973 1.00 98.06 422 ILE A C 1
ATOM 3610 O O . ILE A 1 422 ? -10.019 5.896 27.808 1.00 98.06 422 ILE A O 1
ATOM 3614 N N . LYS A 1 423 ? -10.907 7.873 27.225 1.00 96.62 423 LYS A N 1
ATOM 3615 C CA . LYS A 1 423 ? -11.679 8.086 28.458 1.00 96.62 423 LYS A CA 1
ATOM 3616 C C . LYS A 1 423 ? -12.822 7.088 28.561 1.00 96.62 423 LYS A C 1
ATOM 3618 O O . LYS A 1 423 ? -13.483 6.829 27.559 1.00 96.62 423 LYS A O 1
ATOM 3623 N N . GLU A 1 424 ? -13.118 6.635 29.774 1.00 93.31 424 GLU A N 1
ATOM 3624 C CA . GLU A 1 424 ? -14.326 5.854 30.057 1.00 93.31 424 GLU A CA 1
ATOM 3625 C C . GLU A 1 424 ? -15.597 6.634 29.692 1.00 93.31 424 GLU A C 1
ATOM 3627 O O . GLU A 1 424 ? -15.637 7.866 29.799 1.00 93.31 424 GLU A O 1
ATOM 3632 N N . SER A 1 425 ? -16.623 5.910 29.231 1.00 88.44 425 SER A N 1
ATOM 3633 C CA . SER A 1 425 ? -17.934 6.483 28.917 1.00 88.44 425 SER A CA 1
ATOM 3634 C C . SER A 1 425 ? -18.591 7.110 30.143 1.00 88.44 425 SER A C 1
ATOM 3636 O O . SER A 1 425 ? -18.380 6.660 31.263 1.00 88.44 425 SER A O 1
ATOM 3638 N N . LYS A 1 426 ? -19.418 8.134 29.917 1.00 86.44 426 LYS A N 1
ATOM 3639 C CA . LYS A 1 426 ? -20.098 8.865 30.993 1.00 86.44 426 LYS A CA 1
ATOM 3640 C C . LYS A 1 426 ? -21.302 8.103 31.567 1.00 86.44 426 LYS A C 1
ATOM 3642 O O . LYS A 1 426 ? -21.543 8.206 32.757 1.00 86.44 426 LYS A O 1
ATOM 3647 N N . GLU A 1 427 ? -21.985 7.311 30.731 1.00 85.00 427 GLU A N 1
ATOM 3648 C CA . GLU A 1 427 ? -23.121 6.443 31.117 1.00 85.00 427 GLU A CA 1
ATOM 3649 C C . GLU A 1 427 ? -24.273 7.197 31.803 1.00 85.00 427 GLU A C 1
ATOM 3651 O O . GLU A 1 427 ? -24.761 6.821 32.865 1.00 85.00 427 GLU A O 1
ATOM 3656 N N . ASP A 1 428 ? -24.726 8.270 31.153 1.00 89.31 428 ASP A N 1
ATOM 3657 C CA . ASP A 1 428 ? -25.787 9.149 31.654 1.00 89.31 428 ASP A CA 1
ATOM 3658 C C . ASP A 1 428 ? -27.120 8.980 30.903 1.00 89.31 428 ASP A C 1
ATOM 3660 O O . ASP A 1 428 ? -28.091 9.679 31.202 1.00 89.31 428 ASP A O 1
ATOM 3664 N N . TYR A 1 429 ? -27.174 8.131 29.871 1.00 87.50 429 TYR A N 1
ATOM 3665 C CA . TYR A 1 429 ? -28.323 8.040 28.970 1.00 87.50 429 TYR A CA 1
ATOM 3666 C C . TYR A 1 429 ? -28.773 6.599 28.733 1.00 87.50 429 TYR A C 1
ATOM 3668 O O . TYR A 1 429 ? -28.012 5.741 28.271 1.00 87.50 429 TYR A O 1
ATOM 3676 N N . ILE A 1 430 ? -30.063 6.361 28.981 1.00 89.88 430 ILE A N 1
ATOM 3677 C CA . ILE A 1 430 ? -30.734 5.092 28.710 1.00 89.88 430 ILE A CA 1
ATOM 3678 C C . ILE A 1 430 ? -31.676 5.242 27.520 1.00 89.88 430 ILE A C 1
ATOM 3680 O O . ILE A 1 430 ? -32.534 6.121 27.525 1.00 89.88 430 ILE A O 1
ATOM 3684 N N . VAL A 1 431 ? -31.519 4.385 26.507 1.00 87.94 431 VAL A N 1
ATOM 3685 C CA . VAL A 1 431 ? -32.489 4.286 25.410 1.00 87.94 431 VAL A CA 1
ATOM 3686 C C . VAL A 1 431 ? -33.684 3.472 25.909 1.00 87.94 431 VAL A C 1
ATOM 3688 O O . VAL A 1 431 ? -33.530 2.299 26.234 1.00 87.94 431 VAL A O 1
ATOM 3691 N N . THR A 1 432 ? -34.859 4.097 26.001 1.00 87.81 432 THR A N 1
ATOM 3692 C CA . THR A 1 432 ? -36.112 3.430 26.413 1.00 87.81 432 THR A CA 1
ATOM 3693 C C . THR A 1 432 ? -37.144 3.352 25.296 1.00 87.81 432 THR A C 1
ATOM 3695 O O . THR A 1 432 ? -38.114 2.614 25.423 1.00 87.81 432 THR A O 1
ATOM 3698 N N . ASP A 1 433 ? -36.961 4.130 24.231 1.00 87.50 433 ASP A N 1
ATOM 3699 C CA . ASP A 1 433 ? -37.887 4.178 23.106 1.00 87.50 433 ASP A CA 1
ATOM 3700 C C . ASP A 1 433 ? -37.652 2.995 22.162 1.00 87.50 433 ASP A C 1
ATOM 3702 O O . ASP A 1 433 ? -36.506 2.661 21.857 1.00 87.50 433 ASP A O 1
ATOM 3706 N N . ASP A 1 434 ? -38.733 2.435 21.612 1.00 87.81 434 ASP A N 1
ATOM 3707 C CA . ASP A 1 434 ? -38.654 1.384 20.586 1.00 87.81 434 ASP A CA 1
ATOM 3708 C C . ASP A 1 434 ? -37.950 1.878 19.309 1.00 87.81 434 ASP A C 1
ATOM 3710 O O . ASP A 1 434 ? -37.287 1.115 18.605 1.00 87.81 434 ASP A O 1
ATOM 3714 N N . ILE A 1 435 ? -38.103 3.171 18.988 1.00 93.44 435 ILE A N 1
ATOM 3715 C CA . ILE A 1 435 ? -37.472 3.824 17.838 1.00 93.44 435 ILE A CA 1
ATOM 3716 C C . ILE A 1 435 ? -36.992 5.217 18.245 1.00 93.44 435 ILE A C 1
ATOM 3718 O O . ILE A 1 435 ? -37.793 6.100 18.547 1.00 93.44 435 ILE A O 1
ATOM 3722 N N . LEU A 1 436 ? -35.682 5.443 18.147 1.00 91.81 436 LEU A N 1
ATOM 3723 C CA . LEU A 1 436 ? -35.046 6.735 18.394 1.00 91.81 436 LEU A CA 1
ATOM 3724 C C . LEU A 1 436 ? -34.305 7.218 17.142 1.00 91.81 436 LEU A C 1
ATOM 3726 O O . LEU A 1 436 ? -33.421 6.538 16.624 1.00 91.81 436 LEU A O 1
ATOM 3730 N N . ILE A 1 437 ? -34.612 8.435 16.690 1.00 94.25 437 ILE A N 1
ATOM 3731 C CA . ILE A 1 437 ? -33.857 9.126 15.637 1.00 94.25 437 ILE A CA 1
ATOM 3732 C C . ILE A 1 437 ? -33.253 10.389 16.239 1.00 94.25 437 ILE A C 1
ATOM 3734 O O . ILE A 1 437 ? -33.972 11.274 16.700 1.00 94.25 437 ILE A O 1
ATOM 3738 N N . LYS A 1 438 ? -31.922 10.492 16.214 1.00 91.56 438 LYS A N 1
ATOM 3739 C CA . LYS A 1 438 ? -31.195 11.604 16.828 1.00 91.56 438 LYS A CA 1
ATOM 3740 C C . LYS A 1 438 ? -30.224 12.242 15.843 1.00 91.56 438 LYS A C 1
ATOM 3742 O O . LYS A 1 438 ? -29.360 11.572 15.286 1.00 91.56 438 LYS A O 1
ATOM 3747 N N . ASN A 1 439 ? -30.336 13.558 15.666 1.00 95.44 439 ASN A N 1
ATOM 3748 C CA . ASN A 1 439 ? -29.313 14.351 14.991 1.00 95.44 439 ASN A CA 1
ATOM 3749 C C . ASN A 1 439 ? -28.230 14.719 16.015 1.00 95.44 439 ASN A C 1
ATOM 3751 O O . ASN A 1 439 ? -28.443 15.579 16.868 1.00 95.44 439 ASN A O 1
ATOM 3755 N N . ALA A 1 440 ? -27.104 14.010 15.985 1.00 93.75 440 ALA A N 1
ATOM 3756 C CA . ALA A 1 440 ? -25.990 14.223 16.901 1.00 93.75 440 ALA A CA 1
ATOM 3757 C C . ALA A 1 440 ? -24.667 13.758 16.280 1.00 93.75 440 ALA A C 1
ATOM 3759 O O . ALA A 1 440 ? -24.648 13.012 15.300 1.00 93.75 440 ALA A O 1
ATOM 3760 N N . ASN A 1 441 ? -23.552 14.155 16.898 1.00 94.75 441 ASN A N 1
ATOM 3761 C CA . ASN A 1 441 ? -22.281 13.476 16.683 1.00 94.75 441 ASN A CA 1
ATOM 3762 C C . ASN A 1 441 ? -22.377 12.052 17.264 1.00 94.75 441 ASN A C 1
ATOM 3764 O O . ASN A 1 441 ? -22.734 11.876 18.430 1.00 94.75 441 ASN A O 1
ATOM 3768 N N . SER A 1 442 ? -22.079 11.037 16.450 1.00 95.06 442 SER A N 1
ATOM 3769 C CA . SER A 1 442 ? -22.230 9.631 16.840 1.00 95.06 442 SER A CA 1
ATOM 3770 C C . SER A 1 442 ? -21.339 9.249 18.020 1.00 95.06 442 SER A C 1
ATOM 3772 O O . SER A 1 442 ? -21.783 8.531 18.909 1.00 95.06 442 SER A O 1
ATOM 3774 N N . THR A 1 443 ? -20.103 9.748 18.061 1.00 95.81 443 THR A N 1
ATOM 3775 C CA . THR A 1 443 ? -19.159 9.476 19.150 1.00 95.81 443 THR A CA 1
ATOM 3776 C C . THR A 1 443 ? -19.636 10.103 20.456 1.00 95.81 443 THR A C 1
ATOM 3778 O O . THR A 1 443 ? -19.603 9.436 21.482 1.00 95.81 443 THR A O 1
ATOM 3781 N N . ASP A 1 444 ? -20.158 11.333 20.423 1.00 95.88 444 ASP A N 1
ATOM 3782 C CA . ASP A 1 444 ? -20.755 11.973 21.606 1.00 95.88 444 ASP A CA 1
ATOM 3783 C C . ASP A 1 444 ? -21.947 11.206 22.151 1.00 95.88 444 ASP A C 1
ATOM 3785 O O . ASP A 1 444 ? -22.091 11.053 23.364 1.00 95.88 444 ASP A O 1
ATOM 3789 N N . PHE A 1 445 ? -22.811 10.734 21.254 1.00 94.75 445 PHE A N 1
ATOM 3790 C CA . PHE A 1 445 ? -23.968 9.973 21.675 1.00 94.75 445 PHE A CA 1
ATOM 3791 C C . PHE A 1 445 ? -23.530 8.666 22.333 1.00 94.75 445 PHE A C 1
ATOM 3793 O O . PHE A 1 445 ? -23.851 8.466 23.500 1.00 94.75 445 PHE A O 1
ATOM 3800 N N . LEU A 1 446 ? -22.707 7.856 21.655 1.00 95.25 446 LEU A N 1
ATOM 3801 C CA . LEU A 1 446 ? -22.177 6.598 22.195 1.00 95.25 446 LEU A CA 1
ATOM 3802 C C . LEU A 1 446 ? -21.419 6.791 23.518 1.00 95.25 446 LEU A C 1
ATOM 3804 O O . LEU A 1 446 ? -21.564 5.980 24.428 1.00 95.25 446 LEU A O 1
ATOM 3808 N N . TYR A 1 447 ? -20.666 7.887 23.655 1.00 94.81 447 TYR A N 1
ATOM 3809 C CA . TYR A 1 447 ? -19.962 8.247 24.888 1.00 94.81 447 TYR A CA 1
ATOM 3810 C C . TYR A 1 447 ? -20.903 8.426 26.091 1.00 94.81 447 TYR A C 1
ATOM 3812 O O . TYR A 1 447 ? -20.530 8.119 27.224 1.00 94.81 447 TYR A O 1
ATOM 3820 N N . SER A 1 448 ? -22.120 8.922 25.851 1.00 93.75 448 SER A N 1
ATOM 3821 C CA . SER A 1 448 ? -23.126 9.174 26.891 1.00 93.75 448 SER A CA 1
ATOM 3822 C C . SER A 1 448 ? -23.998 7.967 27.242 1.00 93.75 448 SER A C 1
ATOM 3824 O O . SER A 1 448 ? -24.631 7.983 28.292 1.00 93.75 448 SER A O 1
ATOM 3826 N N . LEU A 1 449 ? -24.044 6.942 26.389 1.00 92.62 449 LEU A N 1
ATOM 3827 C CA . LEU A 1 449 ? -24.932 5.791 26.555 1.00 92.62 449 LEU A CA 1
ATOM 3828 C C . LEU A 1 449 ? -24.485 4.855 27.680 1.00 92.62 449 LEU A C 1
ATOM 3830 O O . LEU A 1 449 ? -23.284 4.681 27.911 1.00 92.62 449 LEU A O 1
ATOM 3834 N N . ASN A 1 450 ? -25.442 4.191 28.327 1.00 91.00 450 ASN A N 1
ATOM 3835 C CA . ASN A 1 450 ? -25.152 3.102 29.263 1.00 91.00 450 ASN A CA 1
ATOM 3836 C C . ASN A 1 450 ? -24.670 1.852 28.517 1.00 91.00 450 ASN A C 1
ATOM 3838 O O . ASN A 1 450 ? -24.938 1.674 27.330 1.00 91.00 450 ASN A O 1
ATOM 3842 N N . LYS A 1 451 ? -23.919 0.994 29.210 1.00 90.38 451 LYS A N 1
ATOM 3843 C CA . LYS A 1 451 ? -23.423 -0.271 28.646 1.00 90.38 451 LYS A CA 1
ATOM 3844 C C . LYS A 1 451 ? -24.564 -1.209 28.246 1.00 90.38 451 LYS A C 1
ATOM 3846 O O . LYS A 1 451 ? -25.653 -1.115 28.808 1.00 90.38 451 LYS A O 1
ATOM 3851 N N . ASN A 1 452 ? -24.263 -2.140 27.339 1.00 85.94 452 ASN A N 1
ATOM 3852 C CA . ASN A 1 452 ? -25.121 -3.280 26.992 1.00 85.94 452 ASN A CA 1
ATOM 3853 C C . ASN A 1 452 ? -26.544 -2.871 26.569 1.00 85.94 452 ASN A C 1
ATOM 3855 O O . ASN A 1 452 ? -27.526 -3.334 27.137 1.00 85.94 452 ASN A O 1
ATOM 3859 N N . GLN A 1 453 ? -26.645 -1.951 25.609 1.00 87.94 453 GLN A N 1
ATOM 3860 C CA . GLN A 1 453 ? -27.918 -1.425 25.100 1.00 87.94 453 GLN A CA 1
ATOM 3861 C C . GLN A 1 453 ? -28.277 -1.914 23.700 1.00 87.94 453 GLN A C 1
ATOM 3863 O O . GLN A 1 453 ? -29.401 -1.695 23.254 1.00 87.94 453 GLN A O 1
ATOM 3868 N N . PHE A 1 454 ? -27.333 -2.524 22.980 1.00 88.69 454 PHE A N 1
ATOM 3869 C CA . PHE A 1 454 ? -27.541 -2.924 21.593 1.00 88.69 454 PHE A CA 1
ATOM 3870 C C . PHE A 1 454 ? -27.049 -4.342 21.337 1.00 88.69 454 PHE A C 1
ATOM 3872 O O . PHE A 1 454 ? -25.930 -4.696 21.690 1.00 88.69 454 PHE A O 1
ATOM 3879 N N . ASN A 1 455 ? -27.836 -5.130 20.611 1.00 91.81 455 ASN A N 1
ATOM 3880 C CA . ASN A 1 455 ? -27.385 -6.427 20.103 1.00 91.81 455 ASN A CA 1
ATOM 3881 C C . ASN A 1 455 ? -26.650 -6.301 18.766 1.00 91.81 455 ASN A C 1
ATOM 3883 O O . ASN A 1 455 ? -25.785 -7.111 18.446 1.00 91.81 455 ASN A O 1
ATOM 3887 N N . ILE A 1 456 ? -27.032 -5.324 17.941 1.00 95.12 456 ILE A N 1
ATOM 3888 C CA . ILE A 1 456 ? -26.508 -5.161 16.586 1.00 95.12 456 ILE A CA 1
ATOM 3889 C C . ILE A 1 456 ? -26.293 -3.680 16.307 1.00 95.12 456 ILE A C 1
ATOM 3891 O O . ILE A 1 456 ? -27.182 -2.857 16.522 1.00 95.12 456 ILE A O 1
ATOM 3895 N N . ALA A 1 457 ? -25.133 -3.355 15.751 1.00 95.62 457 ALA A N 1
ATOM 3896 C CA . ALA A 1 457 ? -24.837 -2.052 15.190 1.00 95.62 457 ALA A CA 1
ATOM 3897 C C . ALA A 1 457 ? -24.483 -2.194 13.713 1.00 95.62 457 ALA A C 1
ATOM 3899 O O . ALA A 1 457 ? -23.730 -3.083 13.323 1.00 95.62 457 ALA A O 1
ATOM 3900 N N . ILE A 1 458 ? -25.021 -1.310 12.877 1.00 97.00 458 ILE A N 1
ATOM 3901 C CA . ILE A 1 458 ? -24.794 -1.325 11.431 1.00 97.00 458 ILE A CA 1
ATOM 3902 C C . ILE A 1 458 ? -24.360 0.068 11.013 1.00 97.00 458 ILE A C 1
ATOM 3904 O O . ILE A 1 458 ? -25.016 1.054 11.348 1.00 97.00 458 ILE A O 1
ATOM 3908 N N . THR A 1 459 ? -23.264 0.167 10.267 1.00 95.81 459 THR A N 1
ATOM 3909 C CA . THR A 1 459 ? -22.803 1.456 9.761 1.00 95.81 459 THR A CA 1
ATOM 3910 C C . THR A 1 459 ? -22.095 1.347 8.419 1.00 95.81 459 THR A C 1
ATOM 3912 O O . THR A 1 459 ? -21.497 0.332 8.069 1.00 95.81 459 THR A O 1
ATOM 3915 N N . SER A 1 460 ? -22.133 2.453 7.685 1.00 95.38 460 SER A N 1
ATOM 3916 C CA . SER A 1 460 ? -21.205 2.768 6.607 1.00 95.38 460 SER A CA 1
ATOM 3917 C C . SER A 1 460 ? -20.520 4.074 7.009 1.00 95.38 460 SER A C 1
ATOM 3919 O O . SER A 1 460 ? -21.116 5.141 6.833 1.00 95.38 460 SER A O 1
ATOM 3921 N N . PRO A 1 461 ? -19.313 4.024 7.593 1.00 94.38 461 PRO A N 1
ATOM 3922 C CA . PRO A 1 461 ? -18.643 5.213 8.104 1.00 94.38 461 PRO A CA 1
ATOM 3923 C C . PRO A 1 461 ? -18.346 6.216 6.973 1.00 94.38 461 PRO A C 1
ATOM 3925 O O . PRO A 1 461 ? -18.292 5.848 5.794 1.00 94.38 461 PRO A O 1
ATOM 3928 N N . PRO A 1 462 ? -18.075 7.488 7.297 1.00 94.50 462 PRO A N 1
ATOM 3929 C CA . PRO A 1 462 ? -17.460 8.410 6.346 1.00 94.50 462 PRO A CA 1
ATOM 3930 C C . PRO A 1 462 ? -16.072 7.904 5.913 1.00 94.50 462 PRO A C 1
ATOM 3932 O O . PRO A 1 462 ? -15.154 7.861 6.720 1.00 94.50 462 PRO A O 1
ATOM 3935 N N . TYR A 1 463 ? -15.889 7.546 4.638 1.00 95.69 463 TYR A N 1
ATOM 3936 C CA . TYR A 1 463 ? -14.599 7.040 4.137 1.00 95.69 463 TYR A CA 1
ATOM 3937 C C . TYR A 1 463 ? -13.566 8.162 4.022 1.00 95.69 463 TYR A C 1
ATOM 3939 O O . TYR A 1 463 ? -13.846 9.171 3.373 1.00 95.69 463 TYR A O 1
ATOM 3947 N N . TYR A 1 464 ? -12.361 7.942 4.562 1.00 97.00 464 TYR A N 1
ATOM 3948 C CA . TYR A 1 464 ? -11.258 8.912 4.600 1.00 97.00 464 TYR A CA 1
ATOM 3949 C C . TYR A 1 464 ? -11.137 9.764 3.326 1.00 97.00 464 TYR A C 1
ATOM 3951 O O . TYR A 1 464 ? -10.704 9.292 2.276 1.00 97.00 464 TYR A O 1
ATOM 3959 N N . ASN A 1 465 ? -11.505 11.044 3.409 1.00 93.69 465 ASN A N 1
ATOM 3960 C CA . ASN A 1 465 ? -11.339 12.023 2.330 1.00 93.69 465 ASN A CA 1
ATOM 3961 C C . ASN A 1 465 ? -11.952 11.623 0.969 1.00 93.69 465 ASN A C 1
ATOM 3963 O O . ASN A 1 465 ? -11.599 12.200 -0.062 1.00 93.69 465 ASN A O 1
ATOM 3967 N N . ALA A 1 466 ? -12.891 10.669 0.941 1.00 90.19 466 ALA A N 1
ATOM 3968 C CA . ALA A 1 466 ? -13.517 10.177 -0.289 1.00 90.19 466 ALA A CA 1
ATOM 3969 C C . ALA A 1 466 ? -14.679 11.064 -0.775 1.00 90.19 466 ALA A C 1
ATOM 3971 O O . ALA A 1 466 ? -15.170 10.904 -1.901 1.00 90.19 466 ALA A O 1
ATOM 3972 N N . ARG A 1 467 ? -15.155 11.967 0.091 1.00 87.69 467 ARG A N 1
ATOM 3973 C CA . ARG A 1 467 ? -16.291 12.873 -0.124 1.00 87.69 467 ARG A CA 1
ATOM 3974 C C . ARG A 1 467 ? -16.016 14.245 0.492 1.00 87.69 467 ARG A C 1
ATOM 3976 O O . ARG A 1 467 ? -15.054 14.425 1.236 1.00 87.69 467 ARG A O 1
ATOM 3983 N N . ASP A 1 468 ? -16.861 15.226 0.188 1.00 87.62 468 ASP A N 1
ATOM 3984 C CA . ASP A 1 468 ? -16.674 16.600 0.672 1.00 87.62 468 ASP A CA 1
ATOM 3985 C C . ASP A 1 468 ? -17.029 16.800 2.144 1.00 87.62 468 ASP A C 1
ATOM 3987 O O . ASP A 1 468 ? -16.437 17.648 2.801 1.00 87.62 468 ASP A O 1
ATOM 3991 N N . TYR A 1 469 ? -17.905 15.959 2.685 1.00 83.94 469 TYR A N 1
ATOM 3992 C CA . TYR A 1 469 ? -18.268 15.959 4.104 1.00 83.94 469 TYR A CA 1
ATOM 3993 C C . TYR A 1 469 ? -17.284 15.182 4.993 1.00 83.94 469 TYR A C 1
ATOM 3995 O O . TYR A 1 469 ? -17.456 15.119 6.204 1.00 83.94 469 TYR A O 1
ATOM 4003 N N . SER A 1 470 ? -16.282 14.537 4.400 1.00 89.81 470 SER A N 1
ATOM 4004 C CA . SER A 1 470 ? -15.365 13.633 5.083 1.00 89.81 470 SER A CA 1
ATOM 4005 C C . SER A 1 470 ? -13.955 14.186 4.929 1.00 89.81 470 SER A C 1
ATOM 4007 O O . SER A 1 470 ? -13.381 14.088 3.846 1.00 89.81 470 SER A O 1
ATOM 4009 N N . LYS A 1 471 ? -13.443 14.863 5.964 1.00 93.44 471 LYS A N 1
ATOM 4010 C CA . LYS A 1 471 ? -12.187 15.621 5.903 1.00 93.44 471 LYS A CA 1
ATOM 4011 C C . LYS A 1 471 ? -11.334 15.366 7.143 1.00 93.44 471 LYS A C 1
ATOM 4013 O O . LYS A 1 471 ? -11.692 15.787 8.234 1.00 93.44 471 LYS A O 1
ATOM 4018 N N . TRP A 1 472 ? -10.178 14.748 6.936 1.00 96.25 472 TRP A N 1
ATOM 4019 C CA . TRP A 1 472 ? -9.100 14.622 7.916 1.00 96.25 472 TRP A CA 1
ATOM 4020 C C . TRP A 1 472 ? -7.782 15.057 7.294 1.00 96.25 472 TRP A C 1
ATOM 4022 O O . TRP A 1 472 ? -7.538 14.841 6.102 1.00 96.25 472 TRP A O 1
ATOM 4032 N N . GLU A 1 473 ? -6.902 15.635 8.105 1.00 94.94 473 GLU A N 1
ATOM 4033 C CA . GLU A 1 473 ? -5.605 16.118 7.627 1.00 94.94 473 GLU A CA 1
ATOM 4034 C C . GLU A 1 473 ? -4.703 14.975 7.147 1.00 94.94 473 GLU A C 1
ATOM 4036 O O . GLU A 1 473 ? -4.057 15.075 6.100 1.00 94.94 473 GLU A O 1
ATOM 4041 N N . ASN A 1 474 ? -4.702 13.866 7.889 1.00 96.31 474 ASN A N 1
ATOM 4042 C CA . ASN A 1 474 ? -3.951 12.654 7.591 1.00 96.31 474 ASN A CA 1
ATOM 4043 C C . ASN A 1 474 ? -4.739 11.403 8.009 1.00 96.31 474 ASN A C 1
ATOM 4045 O O . ASN A 1 474 ? -5.727 11.480 8.742 1.00 96.31 474 ASN A O 1
ATOM 4049 N N . MET A 1 475 ? -4.302 10.251 7.512 1.00 97.12 475 MET A N 1
ATOM 4050 C CA . MET A 1 475 ? -4.983 8.975 7.710 1.00 97.12 475 MET A CA 1
ATOM 4051 C C . MET A 1 475 ? -4.872 8.439 9.150 1.00 97.12 475 MET A C 1
ATOM 4053 O O . MET A 1 475 ? -5.761 7.713 9.585 1.00 97.12 475 MET A O 1
ATOM 4057 N N . ILE A 1 476 ? -3.846 8.828 9.920 1.00 98.06 476 ILE A N 1
ATOM 4058 C CA . ILE A 1 476 ? -3.728 8.450 11.339 1.00 98.06 476 ILE A CA 1
ATOM 4059 C C . ILE A 1 476 ? -4.853 9.083 12.158 1.00 98.06 476 ILE A C 1
ATOM 4061 O O . ILE A 1 476 ? -5.510 8.375 12.912 1.00 98.06 476 ILE A O 1
ATOM 4065 N N . LEU A 1 477 ? -5.142 10.374 11.966 1.00 98.06 477 LEU A N 1
ATOM 4066 C CA . LEU A 1 477 ? -6.255 11.045 12.655 1.00 98.06 477 LEU A CA 1
ATOM 4067 C C . LEU A 1 477 ? -7.606 10.395 12.334 1.00 98.06 477 LEU A C 1
ATOM 4069 O O . LEU A 1 477 ? -8.419 10.193 13.230 1.00 98.06 477 LEU A O 1
ATOM 4073 N N . TYR A 1 478 ? -7.813 10.001 11.076 1.00 98.19 478 TYR A N 1
ATOM 4074 C CA . TYR A 1 478 ? -9.001 9.246 10.682 1.00 98.19 478 TYR A CA 1
ATOM 4075 C C . TYR A 1 478 ? -9.129 7.927 11.447 1.00 98.19 478 TYR A C 1
ATOM 4077 O O . TYR A 1 478 ? -10.191 7.632 11.989 1.00 98.19 478 TYR A O 1
ATOM 4085 N N . PHE A 1 479 ? -8.053 7.139 11.517 1.00 98.38 479 PHE A N 1
ATOM 4086 C CA . PHE A 1 479 ? -8.084 5.877 12.250 1.00 98.38 479 PHE A CA 1
ATOM 4087 C C . PHE A 1 479 ? -8.336 6.079 13.740 1.00 98.38 479 PHE A C 1
ATOM 4089 O O . PHE A 1 479 ? -9.117 5.327 14.312 1.00 98.38 479 PHE A O 1
ATOM 4096 N N . ILE A 1 480 ? -7.752 7.113 14.347 1.00 98.44 480 ILE A N 1
ATOM 4097 C CA . ILE A 1 480 ? -8.000 7.451 15.752 1.00 98.44 480 ILE A CA 1
ATOM 4098 C C . ILE A 1 480 ? -9.485 7.743 15.985 1.00 98.44 480 ILE A C 1
ATOM 4100 O O . ILE A 1 480 ? -10.072 7.155 16.889 1.00 98.44 480 ILE A O 1
ATOM 4104 N N . ASP A 1 481 ? -10.120 8.564 15.146 1.00 97.81 481 ASP A N 1
ATOM 4105 C CA . ASP A 1 481 ? -11.553 8.854 15.277 1.00 97.81 481 ASP A CA 1
ATOM 4106 C C . ASP A 1 481 ? -12.419 7.597 15.111 1.00 97.81 481 ASP A C 1
ATOM 4108 O O . ASP A 1 481 ? -13.367 7.391 15.876 1.00 97.81 481 ASP A O 1
ATOM 4112 N N . MET A 1 482 ? -12.088 6.729 14.146 1.00 97.88 482 MET A N 1
ATOM 4113 C CA . MET A 1 482 ? -12.806 5.464 13.949 1.00 97.88 482 MET A CA 1
ATOM 4114 C C . MET A 1 482 ? -12.639 4.524 15.147 1.00 97.88 482 MET A C 1
ATOM 4116 O O . MET A 1 482 ? -13.605 3.887 15.556 1.00 97.88 482 MET A O 1
ATOM 4120 N N . VAL A 1 483 ? -11.439 4.453 15.728 1.00 98.19 483 VAL A N 1
ATOM 4121 C CA . VAL A 1 483 ? -11.135 3.621 16.900 1.00 98.19 483 VAL A CA 1
ATOM 4122 C C . VAL A 1 483 ? -11.820 4.151 18.156 1.00 98.19 483 VAL A C 1
ATOM 4124 O O . VAL A 1 483 ? -12.365 3.356 18.912 1.00 98.19 483 VAL A O 1
ATOM 4127 N N . ILE A 1 484 ? -11.867 5.470 18.363 1.00 98.31 484 ILE A N 1
ATOM 4128 C CA . ILE A 1 484 ? -12.615 6.076 19.475 1.00 98.31 484 ILE A CA 1
ATOM 4129 C C . ILE A 1 484 ? -14.105 5.744 19.350 1.00 98.31 484 ILE A C 1
ATOM 4131 O O . ILE A 1 484 ? -14.724 5.288 20.310 1.00 98.31 484 ILE A O 1
ATOM 4135 N N . ASN A 1 485 ? -14.681 5.937 18.160 1.00 97.62 485 ASN A N 1
ATOM 4136 C CA . ASN A 1 485 ? -16.089 5.632 17.924 1.00 97.62 485 ASN A CA 1
ATOM 4137 C C . ASN A 1 485 ? -16.391 4.139 18.144 1.00 97.62 485 ASN A C 1
ATOM 4139 O O . ASN A 1 485 ? -17.337 3.801 18.855 1.00 97.62 485 ASN A O 1
ATOM 4143 N N . ALA A 1 486 ? -15.551 3.258 17.595 1.00 97.50 486 ALA A N 1
ATOM 4144 C CA . ALA A 1 486 ? -15.689 1.816 17.748 1.00 97.50 486 ALA A CA 1
ATOM 4145 C C . ALA A 1 486 ? -15.482 1.352 19.196 1.00 97.50 486 ALA A C 1
ATOM 4147 O O . ALA A 1 486 ? -16.202 0.464 19.633 1.00 97.50 486 ALA A O 1
ATOM 4148 N N . LYS A 1 487 ? -14.565 1.963 19.962 1.00 97.12 487 LYS A N 1
ATOM 4149 C CA . LYS A 1 487 ? -14.362 1.649 21.386 1.00 97.12 487 LYS A CA 1
ATOM 4150 C C . LYS A 1 487 ? -15.625 1.925 22.185 1.00 97.12 487 LYS A C 1
ATOM 4152 O O . LYS A 1 487 ? -16.043 1.075 22.962 1.00 97.12 487 LYS A O 1
ATOM 4157 N N . TYR A 1 488 ? -16.236 3.094 21.988 1.00 96.62 488 TYR A N 1
ATOM 4158 C CA . TYR A 1 488 ? -17.476 3.396 22.690 1.00 96.62 488 TYR A CA 1
ATOM 4159 C C . TYR A 1 488 ? -18.596 2.470 22.261 1.00 96.62 488 TYR A C 1
ATOM 4161 O O . TYR A 1 488 ? -19.305 1.986 23.128 1.00 96.62 488 TYR A O 1
ATOM 4169 N N . LEU A 1 489 ? -18.717 2.163 20.970 1.00 96.25 489 LEU A N 1
ATOM 4170 C CA . LEU A 1 489 ? -19.704 1.198 20.507 1.00 96.25 489 LEU A CA 1
ATOM 4171 C C . LEU A 1 489 ? -19.501 -0.197 21.117 1.00 96.25 489 LEU A C 1
ATOM 4173 O O . LEU A 1 489 ? -20.476 -0.794 21.557 1.00 96.25 489 LEU A O 1
ATOM 4177 N N . TYR A 1 490 ? -18.260 -0.686 21.176 1.00 94.94 490 TYR A N 1
ATOM 4178 C CA . TYR A 1 490 ? -17.914 -1.965 21.800 1.00 94.94 490 TYR A CA 1
ATOM 4179 C C . TYR A 1 490 ? -18.433 -2.040 23.240 1.00 94.94 490 TYR A C 1
ATOM 4181 O O . TYR A 1 490 ? -19.048 -3.025 23.618 1.00 94.94 490 TYR A O 1
ATOM 4189 N N . ASP A 1 491 ? -18.299 -0.954 24.009 1.00 92.44 491 ASP A N 1
ATOM 4190 C CA . ASP A 1 491 ? -18.793 -0.886 25.391 1.00 92.44 491 ASP A CA 1
ATOM 4191 C C . ASP A 1 491 ? -20.331 -0.837 25.509 1.00 92.44 491 ASP A C 1
ATOM 4193 O O . ASP A 1 491 ? -20.861 -0.964 26.615 1.00 92.44 491 ASP A O 1
ATOM 4197 N N . LYS A 1 492 ? -21.061 -0.567 24.413 1.00 93.38 492 LYS A N 1
ATOM 4198 C CA . LYS A 1 492 ? -22.539 -0.501 24.387 1.00 93.38 492 LYS A CA 1
ATOM 4199 C C . LYS A 1 492 ? -23.190 -1.714 23.748 1.00 93.38 492 LYS A C 1
ATOM 4201 O O . LYS A 1 492 ? -24.398 -1.887 23.907 1.00 93.38 492 LYS A O 1
ATOM 4206 N N . ILE A 1 493 ? -22.429 -2.513 23.017 1.00 93.44 493 ILE A N 1
ATOM 4207 C CA . ILE A 1 493 ? -22.927 -3.753 22.449 1.00 93.44 493 ILE A CA 1
ATOM 4208 C C . ILE A 1 493 ? -22.933 -4.823 23.548 1.00 93.44 493 ILE A C 1
ATOM 4210 O O . ILE A 1 493 ? -22.015 -4.891 24.357 1.00 93.44 493 ILE A O 1
ATOM 4214 N N . GLU A 1 494 ? -23.998 -5.617 23.610 1.00 91.31 494 GLU A N 1
ATOM 4215 C CA . GLU A 1 494 ? -24.088 -6.767 24.514 1.00 91.31 494 GLU A CA 1
ATOM 4216 C C . GLU A 1 494 ? -23.079 -7.864 24.139 1.00 91.31 494 GLU A C 1
ATOM 4218 O O . GLU A 1 494 ? -22.646 -7.966 22.989 1.00 91.31 494 GLU A O 1
ATOM 4223 N N . ASP A 1 495 ? -22.755 -8.746 25.086 1.00 87.62 495 ASP A N 1
ATOM 4224 C CA . ASP A 1 495 ? -21.918 -9.914 24.811 1.00 87.62 495 ASP A CA 1
ATOM 4225 C C . ASP A 1 495 ? -22.484 -10.730 23.630 1.00 87.62 495 ASP A C 1
ATOM 4227 O O . ASP A 1 495 ? -23.666 -11.075 23.593 1.00 87.62 495 ASP A O 1
ATOM 4231 N N . ASN A 1 496 ? -21.622 -11.081 22.669 1.00 86.12 496 ASN A N 1
ATOM 4232 C CA . ASN A 1 496 ? -21.969 -11.736 21.393 1.00 86.12 496 ASN A CA 1
ATOM 4233 C C . ASN A 1 496 ? -22.797 -10.892 20.406 1.00 86.12 496 ASN A C 1
ATOM 4235 O O . ASN A 1 496 ? -23.300 -11.429 19.415 1.00 86.12 496 ASN A O 1
ATOM 4239 N N . GLY A 1 497 ? -22.943 -9.589 20.640 1.00 92.19 497 GLY A N 1
ATOM 4240 C CA . GLY A 1 497 ? -23.538 -8.692 19.662 1.00 92.19 497 GLY A CA 1
ATOM 4241 C C . GLY A 1 497 ? -22.660 -8.485 18.422 1.00 92.19 497 GLY A C 1
ATOM 4242 O O . GLY A 1 497 ? -21.465 -8.779 18.405 1.00 92.19 497 GLY A O 1
ATOM 4243 N N . TYR A 1 498 ? -23.265 -7.968 17.353 1.00 93.88 498 TYR A N 1
ATOM 4244 C CA . TYR A 1 498 ? -22.623 -7.837 16.043 1.00 93.88 498 TYR A CA 1
ATOM 4245 C C . TYR A 1 498 ? -22.406 -6.379 15.650 1.00 93.88 498 TYR A C 1
ATOM 4247 O O . TYR A 1 498 ? -23.328 -5.566 15.705 1.00 93.88 498 TYR A O 1
ATOM 4255 N N . TYR A 1 499 ? -21.215 -6.068 15.134 1.00 95.50 499 TYR A N 1
ATOM 4256 C CA . TYR A 1 499 ? -20.941 -4.793 14.478 1.00 95.50 499 TYR A CA 1
ATOM 4257 C C . TYR A 1 499 ? -20.707 -4.980 12.975 1.00 95.50 499 TYR A C 1
ATOM 4259 O O . TYR A 1 499 ? -19.659 -5.447 12.532 1.00 95.50 499 TYR A O 1
ATOM 4267 N N . VAL A 1 500 ? -21.696 -4.597 12.169 1.00 96.19 500 VAL A N 1
ATOM 4268 C CA . VAL A 1 500 ? -21.636 -4.644 10.706 1.00 96.19 500 VAL A CA 1
ATOM 4269 C C . VAL A 1 500 ? -21.069 -3.323 10.181 1.00 96.19 500 VAL A C 1
ATOM 4271 O O . VAL A 1 500 ? -21.774 -2.316 10.088 1.00 96.19 500 VAL A O 1
ATOM 4274 N N . TYR A 1 501 ? -19.783 -3.332 9.829 1.00 96.44 501 TYR A N 1
ATOM 4275 C CA . TYR A 1 501 ? -19.034 -2.154 9.381 1.00 96.44 501 TYR A CA 1
ATOM 4276 C C . TYR A 1 501 ? -18.743 -2.200 7.874 1.00 96.44 501 TYR A C 1
ATOM 4278 O O . TYR A 1 501 ? -17.842 -2.900 7.414 1.00 96.44 501 TYR A O 1
ATOM 4286 N N . ASN A 1 502 ? -19.502 -1.440 7.083 1.00 96.06 502 ASN A N 1
ATOM 4287 C CA . ASN A 1 502 ? -19.362 -1.404 5.628 1.00 96.06 502 ASN A CA 1
ATOM 4288 C C . ASN A 1 502 ? -18.273 -0.417 5.177 1.00 96.06 502 ASN A C 1
ATOM 4290 O O . ASN A 1 502 ? -18.547 0.762 4.935 1.00 96.06 502 ASN A O 1
ATOM 4294 N N . ILE A 1 503 ? -17.044 -0.903 5.017 1.00 95.25 503 ILE A N 1
ATOM 4295 C CA . ILE A 1 503 ? -15.891 -0.131 4.539 1.00 95.25 503 ILE A CA 1
ATOM 4296 C C . ILE A 1 503 ? -15.315 -0.745 3.261 1.00 95.25 503 ILE A C 1
ATOM 4298 O O . ILE A 1 503 ? -15.291 -1.960 3.085 1.00 95.25 503 ILE A O 1
ATOM 4302 N N . SER A 1 504 ? -14.825 0.100 2.359 1.00 92.19 504 SER A N 1
ATOM 4303 C CA . SER A 1 504 ? -14.061 -0.320 1.185 1.00 92.19 504 SER A CA 1
ATOM 4304 C C . SER A 1 504 ? -12.750 0.445 1.099 1.00 92.19 504 SER A C 1
ATOM 4306 O O . SER A 1 504 ? -12.626 1.569 1.591 1.00 92.19 504 SER A O 1
ATOM 4308 N N . ASP A 1 505 ? -11.779 -0.156 0.426 1.00 94.25 505 ASP A N 1
ATOM 4309 C CA . ASP A 1 505 ? -10.502 0.487 0.155 1.00 94.25 505 ASP A CA 1
ATOM 4310 C C . ASP A 1 505 ? -10.661 1.633 -0.847 1.00 94.25 505 ASP A C 1
ATOM 4312 O O . ASP A 1 505 ? -11.483 1.591 -1.766 1.00 94.25 505 ASP A O 1
ATOM 4316 N N . ILE A 1 506 ? -9.835 2.665 -0.696 1.00 94.62 506 ILE A N 1
ATOM 4317 C CA . ILE A 1 506 ? -9.939 3.898 -1.485 1.00 94.62 506 ILE A CA 1
ATOM 4318 C C . ILE A 1 506 ? -8.596 4.294 -2.085 1.00 94.62 506 ILE A C 1
ATOM 4320 O O . ILE A 1 506 ? -7.543 3.924 -1.582 1.00 94.62 506 ILE A O 1
ATOM 4324 N N . VAL A 1 507 ? -8.603 5.114 -3.137 1.00 94.88 507 VAL A N 1
ATOM 4325 C CA . VAL A 1 507 ? -7.373 5.731 -3.654 1.00 94.88 507 VAL A CA 1
ATOM 4326 C C . VAL A 1 507 ? -7.263 7.160 -3.132 1.00 94.88 507 VAL A C 1
ATOM 4328 O O . VAL A 1 507 ? -7.892 8.072 -3.670 1.00 94.88 507 VAL A O 1
ATOM 4331 N N . ALA A 1 508 ? -6.423 7.367 -2.121 1.00 94.88 508 ALA A N 1
ATOM 4332 C CA . ALA A 1 508 ? -6.270 8.648 -1.433 1.00 94.88 508 ALA A CA 1
ATOM 4333 C C . ALA A 1 508 ? -4.803 8.954 -1.091 1.00 94.88 508 ALA A C 1
ATOM 4335 O O . ALA A 1 508 ? -3.939 8.076 -1.123 1.00 94.88 508 ALA A O 1
ATOM 4336 N N . MET A 1 509 ? -4.526 10.228 -0.806 1.00 95.25 509 MET A N 1
ATOM 4337 C CA . MET A 1 509 ? -3.256 10.686 -0.231 1.00 95.25 509 MET A CA 1
ATOM 4338 C C . MET A 1 509 ? -3.328 10.467 1.280 1.00 95.25 509 MET A C 1
ATOM 4340 O O . MET A 1 509 ? -4.163 11.105 1.908 1.00 95.25 509 MET A O 1
ATOM 4344 N N . ASP A 1 510 ? -2.510 9.574 1.844 1.00 95.00 510 ASP A N 1
ATOM 4345 C CA . ASP A 1 510 ? -2.548 9.278 3.290 1.00 95.00 510 ASP A CA 1
ATOM 4346 C C . ASP A 1 510 ? -2.080 10.452 4.167 1.00 95.00 510 ASP A C 1
ATOM 4348 O O . ASP A 1 510 ? -2.503 10.588 5.314 1.00 95.00 510 ASP A O 1
ATOM 4352 N N . ASN A 1 511 ? -1.217 11.305 3.614 1.00 96.25 511 ASN A N 1
ATOM 4353 C CA . ASN A 1 511 ? -0.574 12.434 4.277 1.00 96.25 511 ASN A CA 1
ATOM 4354 C C . ASN A 1 511 ? 0.100 12.105 5.622 1.00 96.25 511 ASN A C 1
ATOM 4356 O O . ASN A 1 511 ? 0.269 13.009 6.436 1.00 96.25 511 ASN A O 1
ATOM 4360 N N . ILE A 1 512 ? 0.503 10.850 5.856 1.00 97.06 512 ILE A N 1
ATOM 4361 C CA . ILE A 1 512 ? 1.102 10.440 7.138 1.00 97.06 512 ILE A CA 1
ATOM 4362 C C . ILE A 1 512 ? 2.499 11.045 7.269 1.00 97.06 512 ILE A C 1
ATOM 4364 O O . ILE A 1 512 ? 2.777 11.771 8.212 1.00 97.06 512 ILE A O 1
ATOM 4368 N N . TYR A 1 513 ? 3.364 10.791 6.285 1.00 97.00 513 TYR A N 1
ATOM 4369 C CA . TYR A 1 513 ? 4.768 11.223 6.321 1.00 97.00 513 TYR A CA 1
ATOM 4370 C C . TYR A 1 513 ? 5.062 12.417 5.406 1.00 97.00 513 TYR A C 1
ATOM 4372 O O . TYR A 1 513 ? 6.088 13.075 5.535 1.00 97.00 513 TYR A O 1
ATOM 4380 N N . VAL A 1 514 ? 4.188 12.708 4.440 1.00 94.75 514 VAL A N 1
ATOM 4381 C CA . VAL A 1 514 ? 4.349 13.820 3.488 1.00 94.75 514 VAL A CA 1
ATOM 4382 C C . VAL A 1 514 ? 2.995 14.367 3.059 1.00 94.75 514 VAL A C 1
ATOM 4384 O O . VAL A 1 514 ? 2.136 13.615 2.609 1.00 94.75 514 VAL A O 1
ATOM 4387 N N . LYS A 1 515 ? 2.818 15.692 3.095 1.00 92.38 515 LYS A N 1
ATOM 4388 C CA . LYS A 1 515 ? 1.587 16.365 2.639 1.00 92.38 515 LYS A CA 1
ATOM 4389 C C . LYS A 1 515 ? 1.663 16.682 1.134 1.00 92.38 515 LYS A C 1
ATOM 4391 O O . LYS A 1 515 ? 1.834 17.834 0.739 1.00 92.38 515 LYS A O 1
ATOM 4396 N N . SER A 1 516 ? 1.635 15.664 0.264 1.00 91.62 516 SER A N 1
ATOM 4397 C CA . SER A 1 516 ? 1.699 15.875 -1.196 1.00 91.62 516 SER A CA 1
ATOM 4398 C C . SER A 1 516 ? 1.131 14.719 -2.029 1.00 91.62 516 SER A C 1
ATOM 4400 O O . SER A 1 516 ? 0.955 13.611 -1.544 1.00 91.62 516 SER A O 1
ATOM 4402 N N . LYS A 1 517 ? 0.964 14.927 -3.345 1.00 92.00 517 LYS A N 1
ATOM 4403 C CA . LYS A 1 517 ? 0.486 13.889 -4.283 1.00 92.00 517 LYS A CA 1
ATOM 4404 C C . LYS A 1 517 ? 1.340 12.613 -4.322 1.00 92.00 517 LYS A C 1
ATOM 4406 O O . LYS A 1 517 ? 0.862 11.609 -4.845 1.00 92.00 517 LYS A O 1
ATOM 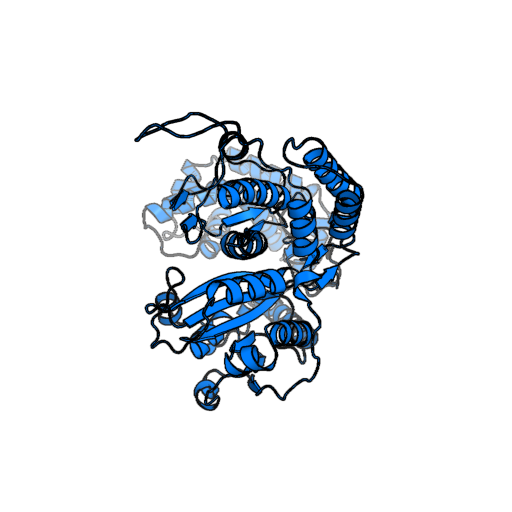4411 N N . MET A 1 518 ? 2.565 12.629 -3.789 1.00 91.50 518 MET A N 1
ATOM 4412 C CA . MET A 1 518 ? 3.441 11.454 -3.782 1.00 91.50 518 MET A CA 1
ATOM 4413 C C . MET A 1 518 ? 2.922 10.318 -2.884 1.00 91.50 518 MET A C 1
ATOM 4415 O O . MET A 1 518 ? 3.218 9.161 -3.154 1.00 91.50 518 MET A O 1
ATOM 4419 N N . CYS A 1 519 ? 2.115 10.606 -1.860 1.00 92.44 519 CYS A N 1
ATOM 4420 C CA . CYS A 1 519 ? 1.523 9.571 -1.004 1.00 92.44 519 CYS A CA 1
ATOM 4421 C C . CYS A 1 519 ? 0.182 9.032 -1.537 1.00 92.44 519 CYS A C 1
ATOM 4423 O O . CYS A 1 519 ? -0.513 8.288 -0.852 1.00 92.44 519 CYS A O 1
ATOM 4425 N N . LYS A 1 520 ? -0.218 9.384 -2.770 1.00 94.62 520 LYS A N 1
ATOM 4426 C CA . LYS A 1 520 ? -1.443 8.843 -3.369 1.00 94.62 520 LYS A CA 1
ATOM 4427 C C . LYS A 1 520 ? -1.263 7.359 -3.714 1.00 94.62 520 LYS A C 1
ATOM 4429 O O . LYS A 1 520 ? -0.569 7.026 -4.678 1.00 94.62 520 LYS A O 1
ATOM 4434 N N . LYS A 1 521 ? -1.942 6.477 -2.979 1.00 94.50 521 LYS A N 1
ATOM 4435 C CA . LYS A 1 521 ? -1.986 5.021 -3.211 1.00 94.50 521 LYS A CA 1
ATOM 4436 C C . LYS A 1 521 ? -3.372 4.448 -2.872 1.00 94.50 521 LYS A C 1
ATOM 4438 O O . LYS A 1 521 ? -4.247 5.191 -2.427 1.00 94.50 521 LYS A O 1
ATOM 4443 N N . ARG A 1 522 ? -3.593 3.155 -3.151 1.00 95.38 522 ARG A N 1
ATOM 4444 C CA . ARG A 1 522 ? -4.764 2.417 -2.646 1.00 95.38 522 ARG A CA 1
ATOM 4445 C C . ARG A 1 522 ? -4.535 2.198 -1.148 1.00 95.38 522 ARG A C 1
ATOM 4447 O O . ARG A 1 522 ? -3.498 1.662 -0.779 1.00 95.38 522 ARG A O 1
ATOM 4454 N N . GLN A 1 523 ? -5.445 2.690 -0.321 1.00 95.38 523 GLN A N 1
ATOM 4455 C CA . GLN A 1 523 ? -5.403 2.615 1.134 1.00 95.38 523 GLN A CA 1
ATOM 4456 C C . GLN A 1 523 ? -6.287 1.454 1.580 1.00 95.38 523 GLN A C 1
ATOM 4458 O O . GLN A 1 523 ? -7.473 1.434 1.243 1.00 95.38 523 GLN A O 1
ATOM 4463 N N . MET A 1 524 ? -5.707 0.514 2.325 1.00 96.12 524 MET A N 1
ATOM 4464 C CA . MET A 1 524 ? -6.380 -0.692 2.818 1.00 96.12 524 MET A CA 1
ATOM 4465 C C . MET A 1 524 ? -7.230 -0.406 4.067 1.00 96.12 524 MET A C 1
ATOM 4467 O O . MET A 1 524 ? -6.966 -0.927 5.150 1.00 96.12 524 MET A O 1
ATOM 4471 N N . LEU A 1 525 ? -8.220 0.486 3.946 1.00 96.88 525 LEU A N 1
ATOM 4472 C CA . LEU A 1 525 ? -9.067 0.878 5.079 1.00 96.88 525 LEU A CA 1
ATOM 4473 C C . LEU A 1 525 ? -9.715 -0.342 5.739 1.00 96.88 525 LEU A C 1
ATOM 4475 O O . LEU A 1 525 ? -9.781 -0.394 6.960 1.00 96.88 525 LEU A O 1
ATOM 4479 N N . SER A 1 526 ? -10.122 -1.329 4.939 1.00 95.25 526 SER A N 1
ATOM 4480 C CA . SER A 1 526 ? -10.698 -2.585 5.424 1.00 95.25 526 SER A CA 1
ATOM 4481 C C . SER A 1 526 ? -9.744 -3.352 6.349 1.00 95.25 526 SER A C 1
ATOM 4483 O O . SER A 1 526 ? -10.088 -3.612 7.501 1.00 95.25 526 SER A O 1
ATOM 4485 N N . SER A 1 527 ? -8.519 -3.633 5.895 1.00 97.44 527 SER A N 1
ATOM 4486 C CA . SER A 1 527 ? -7.501 -4.336 6.685 1.00 97.44 527 SER A CA 1
ATOM 4487 C C . SER A 1 527 ? -7.123 -3.584 7.962 1.00 97.44 527 SER A C 1
ATOM 4489 O O . SER A 1 527 ? -6.995 -4.190 9.025 1.00 97.44 527 SER A O 1
ATOM 4491 N N . TYR A 1 528 ? -6.968 -2.259 7.883 1.00 98.25 528 TYR A N 1
ATOM 4492 C CA . TYR A 1 528 ? -6.687 -1.443 9.065 1.00 98.25 528 TYR A CA 1
ATOM 4493 C C . TYR A 1 528 ? -7.846 -1.464 10.066 1.00 98.25 528 TYR A C 1
ATOM 4495 O O . TYR A 1 528 ? -7.601 -1.633 11.256 1.00 98.25 528 TYR A O 1
ATOM 4503 N N . SER A 1 529 ? -9.096 -1.357 9.605 1.00 97.44 529 SER A N 1
ATOM 4504 C CA . SER A 1 529 ? -10.276 -1.455 10.470 1.00 97.44 529 SER A CA 1
ATOM 4505 C C . SER A 1 529 ? -10.360 -2.808 11.174 1.00 97.44 529 SER A C 1
ATOM 4507 O O . SER A 1 529 ? -10.532 -2.824 12.388 1.00 97.44 529 SER A O 1
ATOM 4509 N N . VAL A 1 530 ? -10.164 -3.925 10.461 1.00 96.56 530 VAL A N 1
ATOM 4510 C CA . VAL A 1 530 ? -10.143 -5.271 11.069 1.00 96.56 530 VAL A CA 1
ATOM 4511 C C . VAL A 1 530 ? -9.070 -5.355 12.154 1.00 96.56 530 VAL A C 1
ATOM 4513 O O . VAL A 1 530 ? -9.352 -5.770 13.275 1.00 96.56 530 VAL A O 1
ATOM 4516 N N . VAL A 1 531 ? -7.847 -4.908 11.854 1.00 97.62 531 VAL A N 1
ATOM 4517 C CA . VAL A 1 531 ? -6.747 -4.924 12.826 1.00 97.62 531 VAL A CA 1
ATOM 4518 C C . VAL A 1 531 ? -7.068 -4.053 14.038 1.00 97.62 531 VAL A C 1
ATOM 4520 O O . VAL A 1 531 ? -6.936 -4.518 15.165 1.00 97.62 531 VAL A O 1
ATOM 4523 N N . PHE A 1 532 ? -7.497 -2.807 13.852 1.00 98.12 532 PHE A N 1
ATOM 4524 C CA . PHE A 1 532 ? -7.709 -1.906 14.983 1.00 98.12 532 PHE A CA 1
ATOM 4525 C C . PHE A 1 532 ? -8.932 -2.273 15.817 1.00 98.12 532 PHE A C 1
ATOM 4527 O O . PHE A 1 532 ? -8.883 -2.121 17.032 1.00 98.12 532 PHE A O 1
ATOM 4534 N N . PHE A 1 533 ? -9.995 -2.801 15.210 1.00 96.62 533 PHE A N 1
ATOM 4535 C CA . PHE A 1 533 ? -11.159 -3.273 15.960 1.00 96.62 533 PHE A CA 1
ATOM 4536 C C . PHE A 1 533 ? -10.838 -4.556 16.734 1.00 96.62 533 PHE A C 1
ATOM 4538 O O . PHE A 1 533 ? -11.254 -4.667 17.884 1.00 96.62 533 PHE A O 1
ATOM 4545 N N . SER A 1 534 ? -9.968 -5.426 16.203 1.00 95.00 534 SER A N 1
ATOM 4546 C CA . SER A 1 534 ? -9.455 -6.576 16.967 1.00 95.00 534 SER A CA 1
ATOM 4547 C C . SER A 1 534 ? -8.636 -6.177 18.201 1.00 95.00 534 SER A C 1
ATOM 4549 O O . SER A 1 534 ? -8.628 -6.888 19.200 1.00 95.00 534 SER A O 1
ATOM 4551 N N . LEU A 1 535 ? -7.984 -5.003 18.186 1.00 96.06 535 LEU A N 1
ATOM 4552 C CA . LEU A 1 535 ? -7.308 -4.461 19.375 1.00 96.06 535 LEU A CA 1
ATOM 4553 C C . LEU A 1 535 ? -8.294 -3.972 20.450 1.00 96.06 535 LEU A C 1
ATOM 4555 O O . LEU A 1 535 ? -7.888 -3.808 21.599 1.00 96.06 535 LEU A O 1
ATOM 4559 N N . LEU A 1 536 ? -9.554 -3.712 20.082 1.00 95.31 536 LEU A N 1
ATOM 4560 C CA . LEU A 1 536 ? -10.624 -3.322 21.005 1.00 95.31 536 LEU A CA 1
ATOM 4561 C C . LEU A 1 536 ? -11.327 -4.532 21.632 1.00 95.31 536 LEU A C 1
ATOM 4563 O O . LEU A 1 536 ? -11.871 -4.392 22.724 1.00 95.31 536 LEU A O 1
ATOM 4567 N N . GLY A 1 537 ? -11.289 -5.689 20.964 1.00 91.38 537 GLY A N 1
ATOM 4568 C CA . GLY A 1 537 ? -11.925 -6.933 21.407 1.00 91.38 537 GLY A CA 1
ATOM 4569 C C . GLY A 1 537 ? -13.057 -7.444 20.509 1.00 91.38 537 GLY A C 1
ATOM 4570 O O . GLY A 1 537 ? -13.619 -8.487 20.829 1.00 91.38 537 GLY A O 1
ATOM 4571 N N . PHE A 1 538 ? -13.384 -6.740 19.414 1.00 90.19 538 PHE A N 1
ATOM 4572 C CA . PHE A 1 538 ? -14.230 -7.283 18.339 1.00 90.19 538 PHE A CA 1
ATOM 4573 C C . PHE A 1 538 ? -13.520 -8.435 17.628 1.00 90.19 538 PHE A C 1
ATOM 4575 O O . PHE A 1 538 ? -14.205 -9.426 17.298 1.00 90.19 538 PHE A O 1
#

Solvent-accessible surface area (backbone atoms only — not comparable to full-atom values): 30692 Å² total; per-residue (Å²): 114,68,66,61,52,51,51,52,52,52,52,53,44,40,50,62,76,40,44,69,61,51,52,51,52,52,54,51,43,58,74,66,70,74,67,98,67,62,75,76,55,52,63,57,52,54,51,54,28,53,79,68,70,54,83,56,82,97,49,50,74,59,55,56,59,46,58,78,72,48,52,71,69,59,52,50,53,46,46,52,51,38,50,51,60,49,68,75,35,60,69,59,49,50,53,51,47,45,51,54,56,74,48,72,57,57,78,72,48,56,57,47,50,50,50,57,29,26,51,56,46,51,52,51,48,51,64,76,47,56,95,32,29,36,35,38,39,40,44,58,53,70,70,54,39,76,73,59,38,69,48,51,55,55,51,50,53,60,68,47,51,80,43,42,34,76,73,26,37,44,35,40,37,38,64,70,90,82,55,98,51,54,67,55,54,53,16,49,52,52,55,40,44,35,34,74,40,76,46,74,83,55,62,78,30,67,77,44,40,72,56,54,48,49,54,52,51,53,56,43,64,68,33,89,57,42,57,72,47,71,68,50,53,51,39,46,53,60,43,64,67,34,47,63,30,43,33,41,64,72,49,64,34,32,23,76,82,66,46,37,38,37,42,35,30,32,32,56,61,74,56,87,73,88,70,54,32,65,75,66,64,41,77,50,52,48,67,92,48,57,72,34,66,53,36,52,27,35,30,37,64,49,86,83,38,88,67,40,49,98,85,67,42,35,59,73,40,33,66,70,59,38,51,59,61,40,43,70,81,72,67,53,80,75,46,57,66,57,71,64,58,65,60,46,52,48,91,46,30,27,60,79,87,56,64,61,64,64,46,50,46,45,76,60,44,51,66,74,37,33,34,43,34,30,56,64,96,70,73,68,73,81,50,55,88,58,46,46,46,74,45,80,42,74,79,72,89,75,91,76,82,85,60,73,58,67,66,67,28,49,72,47,42,40,50,54,41,50,60,74,24,47,56,79,64,71,49,80,39,82,90,81,64,98,77,83,89,80,97,68,61,66,52,63,50,42,30,31,34,38,65,56,74,33,59,68,47,78,47,66,69,80,52,84,60,76,49,93,92,25,82,61,90,26,49,64,62,46,50,51,53,51,48,54,38,47,49,36,45,57,56,23,36,30,94,92,40,47,77,49,73,57,68,68,63,44,81,43,60,39,31,74,69,42,91,48,78,27,41,54,39,57,40,60,51,45,35,50,49,51,49,57,42,51,75,72,70,108

Secondary structure (DSSP, 8-state):
-HHHHHHHHHHHHHHHHTHHHHHHHHHHHHHTT-----HHHHHHHHHHHHHTT---GGGHHHHHHHHHH--HHHHHHHHHHHHHHHHT-HHHHHHHHHHHHHS---HHHHHHHHHHHHHHHHHHHHHHTTT-EEEEEEEE-HHHHHHH-THHHHHHHHHHHTTEEEEEEEEEEE--S--TTHHHHHHHHHHHHHHSEEES--HHHHTTHHHHHHHHHHHHHH-TTB---HHHHHHHHHHHSSEEESEEEEEEEEETTS--EEEEEEE---B-PPPPPTTT--S-EEEEEEEETTEEEEEE--TT-TT--TTSPPPEE-HHHHHHHHHTTS--GGGSPPHHHHHHTGGGEE-TTS-HHHHHHHHH--TT-EEEEES--S-GGGGGGG--EEEEE------------GGGSHHHHHHHHHHHTBPPP---B---SSS----S-HHHHHHHBPSS-EEEEEE----TTSSTT---SSHHHHHHHHHHHHHHHHTTEEEEEEEEE----EEEE--SS-SSGGGEEEE-HHHHHHHHHHTTT-